Protein AF-Q2GRB7-F1 (afdb_monomer)

Organism: Chaetomium globosum (strain ATCC 6205 / CBS 148.51 / DSM 1962 / NBRC 6347 / NRRL 1970) (NCBI:txid306901)

Secondary structure (DSSP, 8-state):
--S--HHHHHHHHHTTT--SPPPPPSSS-S--TTT-SHHHHHHHHHHHHHHHHT--HHHHHHH-B--SSGGG-SEEEEGGGG---SS-HHHHHHHHHHTS-TT-TTBPPP--BTTEEEE-B-TTTHHHHHHHHHHTTGGGTT--SGGGBS-SS-GGG-B-EEEEE-----TTS--BHHHHHHHHHHHHHHHHHHHTT-EEEEE-----SS---B-TTSPBPHHHHHHHHHHHHHHHH--SEEEEE--GGGHHHHHHHHHHHHHTT-HHHHTTEEEE--PPPTT-BTTTTB--BHHHHHHHHHHHHHHHTTS-----------TTSGGGHHHHHHHHHHH--HHHHHHHHHHHHHHHHHHHTTS-SSS-TTHHHHHHHHHHHHHHHHHHHHHHHHHTT----SS-TTS------HHHHTT---TT--------HHHHHHHHHHS-TTSPP-TT---HHHHHHHHHHHHHHHHHHHHHHHHTT---GGGG--EEEEEEPTT--GGGGGSGGGEEEEEE--HHHHHHHHHHHHHHHHHHHHTT-S-TT--SSSTT--HHHHHHHHHHHHHHHHHTT----------TTTTTT--HHHHHHHHHHTT--GGG--

Foldseek 3Di:
DFPDDLVNLQVLCVVLVHHRQDQADDDDGPADCLQAVCSSVLSVQLVLCCVQQVAGSVLSSVQKDQDPDCVQALIKGQQVSSVRPDDDLQVVLVSSLVPHDDPDSFWHRWDDDRSMIHIYTDPVSLLSNQLCSLVSCQLLRLFAQCLQAPDNVCSVVDGAAEEFAFLADDPVDARFCQSVQRVLLRVLVQLLVVSNNYHYHYYYADADAPDDQADPVRHGDRLVVVVVVLVCCCVVPVHQAYEYEEAPNHVNTVVVNLVVCVVVVNVVSSVRYYYDYDYGDPDADPVPPRTDHPVNVVVVVVVVVVVVVVDDDDDDDDDDDASSQLSCLSVLSVVCVVVSDLVSLVVSLVVLVNSVVNCCVPQPLPPDPPPPVSSVSSVSVVVSSVSSNCNSCVSSVHHDDCAPPQGDDRDDPPVPLVPPQDQLLDQDLQFALVLLLVLLVPDDFDDQAFPVRHTSVNVNVVPSVSSHVLRVVLSVCLVVLHDDVLQVQWDKDKAFDPPDDPVCVVDSNRIDIDTHGHPSSSSSVSSSVVSNLVSCVVVVVDDPLPQPPHPPHHPVVNVVVVVVVCVVCVVVVHHDDDDDDDDPCPPVPDPLVVVLVVCVVVNNDVSVRD

InterPro domains:
  IPR000477 Reverse transcriptase domain [PF00078] (496-606)
  IPR000477 Reverse transcriptase domain [PS50878] (476-610)
  IPR001278 Arginine-tRNA ligase [PR01038] (161-176)
  IPR001278 Arginine-tRNA ligase [PR01038] (176-192)
  IPR001278 Arginine-tRNA ligase [PTHR11956] (212-317)
  IPR008909 DALR anticodon binding [SM00836] (304-404)
  IPR009080 Aminoacyl-tRNA synthetase, class Ia, anticodon-binding [SSF47323] (328-403)
  IPR014729 Rossmann-like alpha/beta/alpha sandwich fold [G3DSA:3.40.50.620] (159-203)
  IPR014729 Rossmann-like alpha/beta/alpha sandwich fold [G3DSA:3.40.50.620] (204-343)
  IPR035684 Arginyl-tRNA synthetase, catalytic core domain [PF00750] (156-202)
  IPR035684 Arginyl-tRNA synthetase, catalytic core domain [PF00750] (207-329)
  IPR036695 Arginyl tRNA synthetase N-terminal domain superfamily [G3DSA:3.30.1360.70] (8-142)
  IPR036695 Arginyl tRNA synthetase N-terminal domain superfamily [SSF55190] (27-142)

pLDDT: mean 72.35, std 16.63, range [25.11, 96.06]

Solvent-accessible surface area (backbone atoms only — not comparable to full-atom values): 35154 Å² total; per-residue (Å²): 132,79,82,73,48,72,66,50,50,34,55,53,31,47,74,54,71,36,65,72,82,60,84,67,76,66,92,65,74,92,55,50,60,86,51,34,66,59,33,48,57,44,35,48,48,10,48,52,43,14,72,74,70,76,45,57,37,50,51,34,42,76,30,52,39,76,48,96,46,70,94,49,21,59,36,24,32,49,49,71,59,58,68,72,79,95,67,57,46,52,58,52,34,52,51,55,44,75,68,48,70,75,88,37,52,62,34,47,83,50,54,68,59,65,52,31,39,28,33,38,66,21,78,84,36,49,60,67,57,49,41,60,57,35,69,68,38,50,93,48,50,60,32,36,53,64,81,8,34,67,38,84,92,46,67,84,75,39,60,37,33,38,45,42,32,30,38,58,72,59,88,96,52,81,73,34,61,74,35,49,56,23,37,49,53,34,46,20,52,50,41,47,43,44,49,29,37,25,47,76,48,80,50,67,79,70,80,44,71,91,79,70,48,57,44,98,87,71,43,80,30,52,45,44,49,46,52,52,48,50,53,51,43,44,77,75,59,65,50,70,35,37,43,40,35,46,48,51,95,37,51,62,6,52,54,42,51,39,55,47,32,41,74,69,71,37,44,81,51,33,77,30,51,45,80,47,67,41,80,84,74,83,88,69,36,88,89,70,78,45,60,70,44,44,65,57,52,52,51,50,51,48,51,50,49,60,48,47,75,77,58,80,81,90,85,84,92,76,85,79,86,73,85,72,55,79,72,49,51,33,58,45,49,56,49,29,72,73,70,71,44,70,63,58,52,52,55,51,49,52,52,49,51,53,43,50,60,53,40,54,84,73,58,53,53,75,91,56,96,59,57,75,68,49,34,51,54,40,50,46,53,53,53,44,48,48,48,52,49,43,44,53,31,45,36,65,63,41,81,66,66,72,33,58,102,86,54,72,59,70,83,71,62,73,79,57,68,76,75,67,75,66,78,84,50,68,74,79,53,75,47,47,38,67,50,42,46,48,40,54,63,75,49,69,38,84,53,83,39,17,84,70,67,46,32,53,46,56,60,60,72,54,42,67,72,52,19,46,54,49,13,54,51,42,20,53,26,43,71,67,58,46,77,63,69,77,40,71,47,54,51,69,47,78,40,75,52,84,95,64,61,76,76,43,66,77,39,78,86,26,44,44,79,42,72,21,41,16,46,74,36,52,41,47,52,48,40,53,51,51,53,50,51,53,46,34,59,76,67,63,72,58,64,88,84,56,38,72,99,42,87,100,48,35,72,67,56,51,51,54,52,55,52,51,52,46,52,49,33,48,73,72,73,43,87,75,88,88,86,87,85,88,71,85,59,63,77,87,65,58,56,62,68,53,52,41,49,52,40,50,73,71,40,47,48,60,65,83,55,114

Structure (mmCIF, N/CA/C/O backbone):
data_AF-Q2GRB7-F1
#
_entry.id   AF-Q2GRB7-F1
#
loop_
_atom_site.group_PDB
_atom_site.id
_atom_site.type_symbol
_atom_site.label_atom_id
_atom_site.label_alt_id
_atom_site.label_comp_id
_atom_site.label_asym_id
_atom_site.label_entity_id
_atom_site.label_seq_id
_atom_site.pdbx_PDB_ins_code
_atom_site.Cartn_x
_atom_site.Cartn_y
_atom_site.Cartn_z
_atom_site.occupancy
_atom_site.B_iso_or_equiv
_atom_site.auth_seq_id
_atom_site.auth_comp_id
_atom_site.auth_asym_id
_atom_site.auth_atom_id
_atom_site.pdbx_PDB_model_num
ATOM 1 N N . MET A 1 1 ? -17.469 13.757 -1.531 1.00 28.58 1 MET A N 1
ATOM 2 C CA . MET A 1 1 ? -18.865 13.533 -1.084 1.00 28.58 1 MET A CA 1
ATOM 3 C C . MET A 1 1 ? -19.326 12.187 -1.626 1.00 28.58 1 MET A C 1
ATOM 5 O O . MET A 1 1 ? -18.963 11.877 -2.755 1.00 28.58 1 MET A O 1
ATOM 9 N N . SER A 1 2 ? -20.064 11.389 -0.846 1.00 34.12 2 SER A N 1
ATOM 10 C CA . SER A 1 2 ? -20.643 10.122 -1.332 1.00 34.12 2 SER A CA 1
ATOM 11 C C . SER A 1 2 ? -21.691 10.391 -2.417 1.00 34.12 2 SER A C 1
ATOM 13 O O . SER A 1 2 ? -22.440 11.359 -2.306 1.00 34.12 2 SER A O 1
ATOM 15 N N . ARG A 1 3 ? -21.769 9.530 -3.441 1.00 41.12 3 ARG A N 1
ATOM 16 C CA . ARG A 1 3 ? -22.877 9.509 -4.418 1.00 41.12 3 ARG A CA 1
ATOM 17 C C . ARG A 1 3 ? -23.937 8.439 -4.096 1.00 41.12 3 ARG A C 1
ATOM 19 O O . ARG A 1 3 ? -24.976 8.402 -4.745 1.00 41.12 3 ARG A O 1
ATOM 26 N N . LEU A 1 4 ? -23.716 7.621 -3.061 1.00 54.66 4 LEU A N 1
ATOM 27 C CA . LEU A 1 4 ? -24.701 6.669 -2.544 1.00 54.66 4 LEU A CA 1
ATOM 28 C C . LEU A 1 4 ? -25.504 7.382 -1.461 1.00 54.66 4 LEU A C 1
ATOM 30 O O . LEU A 1 4 ? -25.063 7.493 -0.318 1.00 54.66 4 LEU A O 1
ATOM 34 N N . THR A 1 5 ? -26.660 7.897 -1.864 1.00 67.38 5 THR A N 1
ATOM 35 C CA . THR A 1 5 ? -27.763 8.265 -0.972 1.00 67.38 5 THR A CA 1
ATOM 36 C C . THR A 1 5 ? -28.628 7.030 -0.700 1.00 67.38 5 THR A C 1
ATOM 38 O O . THR A 1 5 ? -28.515 6.025 -1.406 1.00 67.38 5 THR A O 1
ATOM 41 N N . LEU A 1 6 ? -29.548 7.109 0.268 1.00 65.56 6 LEU A N 1
ATOM 42 C CA . LEU A 1 6 ? -30.563 6.064 0.474 1.00 65.56 6 LEU A CA 1
ATOM 43 C C . LEU A 1 6 ? -31.382 5.798 -0.803 1.00 65.56 6 LEU A C 1
ATOM 45 O O . LEU A 1 6 ? -31.615 4.645 -1.142 1.00 65.56 6 LEU A O 1
ATOM 49 N N . GLY A 1 7 ? -31.727 6.841 -1.570 1.00 66.00 7 GLY A N 1
ATOM 50 C CA . GLY A 1 7 ? -32.377 6.682 -2.876 1.00 66.00 7 GLY A CA 1
ATOM 51 C C . GLY A 1 7 ? -31.511 5.925 -3.892 1.00 66.00 7 GLY A C 1
ATOM 52 O O . GLY A 1 7 ? -32.012 5.046 -4.584 1.00 66.00 7 GLY A O 1
ATOM 53 N N . GLY A 1 8 ? -30.202 6.202 -3.937 1.00 69.00 8 GLY A N 1
ATOM 54 C CA . GLY A 1 8 ? -29.257 5.466 -4.785 1.00 69.00 8 GLY A CA 1
ATOM 55 C C . GLY A 1 8 ? -29.144 3.982 -4.417 1.00 69.00 8 GLY A C 1
ATOM 56 O O . GLY A 1 8 ? -29.125 3.138 -5.311 1.00 69.00 8 GLY A O 1
ATOM 57 N N . LEU A 1 9 ? -29.135 3.657 -3.117 1.00 71.06 9 LEU A N 1
ATOM 58 C CA . LEU A 1 9 ? -29.208 2.271 -2.637 1.00 71.06 9 LEU A CA 1
ATOM 59 C C . LEU A 1 9 ? -30.522 1.596 -3.045 1.00 71.06 9 LEU A C 1
ATOM 61 O O . LEU A 1 9 ? -30.479 0.495 -3.583 1.00 71.06 9 LEU A O 1
ATOM 65 N N . THR A 1 10 ? -31.670 2.251 -2.850 1.00 74.00 10 THR A N 1
ATOM 66 C CA . THR A 1 10 ? -32.983 1.703 -3.232 1.00 74.00 10 THR A CA 1
ATOM 67 C C . THR A 1 10 ? -33.064 1.400 -4.730 1.00 74.00 10 THR A C 1
ATOM 69 O O . THR A 1 10 ? -33.517 0.320 -5.100 1.00 74.00 10 THR A O 1
ATOM 72 N N . THR A 1 11 ? -32.554 2.282 -5.598 1.00 74.94 11 THR A N 1
ATOM 73 C CA . THR A 1 11 ? -32.477 2.028 -7.049 1.00 74.94 11 THR A CA 1
ATOM 74 C C . THR A 1 11 ? -31.600 0.815 -7.380 1.00 74.94 11 THR A C 1
ATOM 76 O O . THR A 1 11 ? -31.961 0.007 -8.234 1.00 74.94 11 THR A O 1
ATOM 79 N N . LEU A 1 12 ? -30.462 0.656 -6.695 1.00 73.62 12 LEU A N 1
ATOM 80 C CA . LEU A 1 12 ? -29.547 -0.473 -6.895 1.00 73.62 12 LEU A CA 1
ATOM 81 C C . LEU A 1 12 ? -30.192 -1.794 -6.430 1.00 73.62 12 LEU A C 1
ATOM 83 O O . LEU A 1 12 ? -30.177 -2.777 -7.168 1.00 73.62 12 LEU A O 1
ATOM 87 N N . LEU A 1 13 ? -30.840 -1.788 -5.260 1.00 77.69 13 LEU A N 1
ATOM 88 C CA . LEU A 1 13 ? -31.615 -2.912 -4.722 1.00 77.69 13 LEU A CA 1
ATOM 89 C C . LEU A 1 13 ? -32.761 -3.319 -5.663 1.00 77.69 13 LEU A C 1
ATOM 91 O O . LEU A 1 13 ? -32.897 -4.500 -5.980 1.00 77.69 13 LEU A O 1
ATOM 95 N N . SER A 1 14 ? -33.507 -2.351 -6.207 1.00 80.56 14 SER A N 1
ATOM 96 C CA . SER A 1 14 ? -34.542 -2.609 -7.221 1.00 80.56 14 SER A CA 1
ATOM 97 C C . SER A 1 14 ? -33.964 -3.261 -8.483 1.00 80.56 14 SER A C 1
ATOM 99 O O . SER A 1 14 ? -34.565 -4.181 -9.035 1.00 80.56 14 SER A O 1
ATOM 101 N N . GLY A 1 15 ? -32.755 -2.865 -8.899 1.00 75.25 15 GLY A N 1
ATOM 102 C CA . GLY A 1 15 ? -32.019 -3.473 -10.016 1.00 75.25 15 GLY A CA 1
ATOM 103 C C . GLY A 1 15 ? -31.565 -4.926 -9.797 1.00 75.25 15 GLY A C 1
ATOM 104 O O . GLY A 1 15 ? -31.176 -5.590 -10.760 1.00 75.25 15 GLY A O 1
ATOM 105 N N . ILE A 1 16 ? -31.631 -5.441 -8.564 1.00 77.00 16 ILE A N 1
ATOM 106 C CA . ILE A 1 16 ? -31.412 -6.860 -8.223 1.00 77.00 16 ILE A CA 1
ATOM 107 C C . ILE A 1 16 ? -32.686 -7.555 -7.706 1.00 77.00 16 ILE A C 1
ATOM 109 O O . ILE A 1 16 ? -32.610 -8.661 -7.178 1.00 77.00 16 ILE A O 1
ATOM 113 N N . GLY A 1 17 ? -33.861 -6.935 -7.876 1.00 78.06 17 GLY A N 1
ATOM 114 C CA . GLY A 1 17 ? -35.157 -7.500 -7.481 1.00 78.06 17 GLY A CA 1
ATOM 115 C C . GLY A 1 17 ? -35.494 -7.389 -5.989 1.00 78.06 17 GLY A C 1
ATOM 116 O O . GLY A 1 17 ? -36.480 -7.976 -5.550 1.00 78.06 17 GLY A O 1
ATOM 117 N N . ALA A 1 18 ? -34.703 -6.649 -5.208 1.00 80.56 18 ALA A N 1
ATOM 118 C CA . ALA A 1 18 ? -34.992 -6.327 -3.813 1.00 80.56 18 ALA A CA 1
ATOM 119 C C . ALA A 1 18 ? -35.781 -5.004 -3.697 1.00 80.56 18 ALA A C 1
ATOM 121 O O . ALA A 1 18 ? -35.735 -4.149 -4.580 1.00 80.56 18 ALA A O 1
ATOM 122 N N . GLY A 1 19 ? -36.526 -4.833 -2.605 1.00 78.12 19 GLY A N 1
ATOM 123 C CA . GLY A 1 19 ? -37.341 -3.641 -2.344 1.00 78.12 19 GLY A CA 1
ATOM 124 C C . GLY A 1 19 ? -36.567 -2.455 -1.734 1.00 78.12 19 GLY A C 1
ATOM 125 O O . GLY A 1 19 ? -35.335 -2.381 -1.824 1.00 78.12 19 GLY A O 1
ATOM 126 N N . PRO A 1 20 ? -37.266 -1.516 -1.069 1.00 79.25 20 PRO A N 1
ATOM 127 C CA . PRO A 1 20 ? -36.624 -0.570 -0.158 1.00 79.25 20 PRO A CA 1
ATOM 128 C C . PRO A 1 20 ? -36.081 -1.297 1.084 1.00 79.25 20 PRO A C 1
ATOM 130 O O . PRO A 1 20 ? -36.628 -2.314 1.507 1.00 79.25 20 PRO A O 1
ATOM 133 N N . ILE A 1 21 ? -35.015 -0.765 1.689 1.00 79.88 21 ILE A N 1
ATOM 134 C CA . ILE A 1 21 ? -34.449 -1.309 2.936 1.00 79.88 21 ILE A CA 1
ATOM 135 C C . ILE A 1 21 ? -35.497 -1.182 4.063 1.00 79.88 21 ILE A C 1
ATOM 137 O O . ILE A 1 21 ? -36.008 -0.074 4.259 1.00 79.88 21 ILE A O 1
ATOM 141 N N . PRO A 1 22 ? -35.817 -2.256 4.813 1.00 79.44 22 PRO A N 1
ATOM 142 C CA . PRO A 1 22 ? -36.735 -2.176 5.947 1.00 79.44 22 PRO A CA 1
ATOM 143 C C . PRO A 1 22 ? -36.246 -1.207 7.030 1.00 79.44 22 PRO A C 1
ATOM 145 O O . PRO A 1 22 ? -35.074 -1.218 7.406 1.00 79.44 22 PRO A O 1
ATOM 148 N N . SER A 1 23 ? -37.157 -0.388 7.560 1.00 69.06 23 SER A N 1
ATOM 149 C CA . SER A 1 23 ? -36.881 0.463 8.722 1.00 69.06 23 SER A CA 1
ATOM 150 C C . SER A 1 23 ? -37.106 -0.334 10.006 1.00 69.06 23 SER A C 1
ATOM 152 O O . SER A 1 23 ? -38.193 -0.875 10.207 1.00 69.06 23 SER A O 1
ATOM 154 N N . ILE A 1 24 ? -36.094 -0.405 10.873 1.00 63.91 24 ILE A N 1
ATOM 155 C CA . ILE A 1 24 ? -36.170 -1.101 12.164 1.00 63.91 24 ILE A CA 1
ATOM 156 C C . ILE A 1 24 ? -36.595 -0.087 13.238 1.00 63.91 24 ILE A C 1
ATOM 158 O O . ILE A 1 24 ? -35.857 0.874 13.461 1.00 63.91 24 ILE A O 1
ATOM 162 N N . PRO A 1 25 ? -37.743 -0.265 13.920 1.00 49.91 25 PRO A N 1
ATOM 163 C CA . PRO A 1 25 ? -38.141 0.618 15.014 1.00 49.91 25 PRO A CA 1
ATOM 164 C C . PRO A 1 25 ? -37.226 0.456 16.235 1.00 49.91 25 PRO A C 1
ATOM 166 O O . PRO A 1 25 ? -36.974 -0.665 16.679 1.00 49.91 25 PRO A O 1
ATOM 169 N N . GLY A 1 26 ? -36.771 1.575 16.795 1.00 51.00 26 GLY A N 1
ATOM 170 C CA . GLY A 1 26 ? -35.954 1.638 18.006 1.00 51.00 26 GLY A CA 1
ATOM 171 C C . GLY A 1 26 ? -35.425 3.052 18.254 1.00 51.00 26 GLY A C 1
ATOM 172 O O . GLY A 1 26 ? -35.449 3.892 17.351 1.00 51.00 26 GLY A O 1
ATOM 173 N N . ASP A 1 27 ? -34.948 3.318 19.471 1.00 41.16 27 ASP A N 1
ATOM 174 C CA . ASP A 1 27 ? -34.203 4.544 19.759 1.00 41.16 27 ASP A CA 1
ATOM 175 C C . ASP A 1 27 ? -32.848 4.494 19.041 1.00 41.16 27 ASP A C 1
ATOM 177 O O . ASP A 1 27 ? -31.996 3.663 19.358 1.00 41.16 27 ASP A O 1
ATOM 181 N N . TYR A 1 28 ? -32.658 5.423 18.096 1.00 40.84 28 TYR A N 1
ATOM 182 C CA . TYR A 1 28 ? -31.517 5.507 17.173 1.00 40.84 28 TYR A CA 1
ATOM 183 C C . TYR A 1 28 ? -31.411 4.356 16.134 1.00 40.84 28 TYR A C 1
ATOM 185 O O . TYR A 1 28 ? -31.852 3.230 16.365 1.00 40.84 28 TYR A O 1
ATOM 193 N N . PRO A 1 29 ? -30.832 4.617 14.941 1.00 50.50 29 PRO A N 1
ATOM 194 C CA . PRO A 1 29 ? -30.769 3.630 13.865 1.00 50.50 29 PRO A CA 1
ATOM 195 C C . PRO A 1 29 ? -29.723 2.545 14.158 1.00 50.50 29 PRO A C 1
ATOM 197 O O . PRO A 1 29 ? -28.528 2.748 13.974 1.00 50.50 29 PRO A O 1
ATOM 200 N N . VAL A 1 30 ? -30.177 1.355 14.561 1.00 54.78 30 VAL A N 1
ATOM 201 C CA . VAL A 1 30 ? -29.310 0.184 14.836 1.00 54.78 30 VAL A CA 1
ATOM 202 C C . VAL A 1 30 ? -28.581 -0.328 13.573 1.00 54.78 30 VAL A C 1
ATOM 204 O O . VAL A 1 30 ? -27.588 -1.052 13.668 1.00 54.78 30 VAL A O 1
ATOM 207 N N . ALA A 1 31 ? -29.060 0.073 12.392 1.00 61.31 31 ALA A N 1
ATOM 208 C CA . ALA A 1 31 ? -28.494 -0.221 11.081 1.00 61.31 31 ALA A CA 1
ATOM 209 C C . ALA A 1 31 ? -28.003 1.067 10.395 1.00 61.31 31 ALA A C 1
ATOM 211 O O . ALA A 1 31 ? -28.782 1.997 10.178 1.00 61.31 31 ALA A O 1
ATOM 212 N N . HIS A 1 32 ? -26.735 1.091 9.977 1.00 69.50 32 HIS A N 1
ATOM 213 C CA . HIS A 1 32 ? -26.110 2.176 9.216 1.00 69.50 32 HIS A CA 1
ATOM 214 C C . HIS A 1 32 ? -25.744 1.722 7.784 1.00 69.50 32 HIS A C 1
ATOM 216 O O . HIS A 1 32 ? -24.561 1.692 7.432 1.00 69.50 32 HIS A O 1
ATOM 222 N N . PRO A 1 33 ? -26.720 1.439 6.892 1.00 70.00 33 PRO A N 1
ATOM 223 C CA . PRO A 1 33 ? -26.476 0.921 5.535 1.00 70.00 33 PRO A CA 1
ATOM 224 C C . PRO A 1 33 ? -25.686 1.868 4.602 1.00 70.00 33 PRO A C 1
ATOM 226 O O . PRO A 1 33 ? -25.414 1.528 3.452 1.00 70.00 33 PRO A O 1
ATOM 229 N N . LEU A 1 34 ? -25.332 3.074 5.066 1.00 66.25 34 LEU A N 1
ATOM 230 C CA . LEU A 1 34 ? -24.486 4.044 4.361 1.00 66.25 34 LEU A CA 1
ATOM 231 C C . LEU A 1 34 ? -23.007 4.026 4.796 1.00 66.25 34 LEU A C 1
ATOM 233 O O . LEU A 1 34 ? -22.168 4.503 4.021 1.00 66.25 34 LEU A O 1
ATOM 237 N N . SER A 1 35 ? -22.669 3.468 5.964 1.00 64.94 35 SER A N 1
ATOM 238 C CA . SER A 1 35 ? -21.283 3.179 6.377 1.00 64.94 35 SER A CA 1
ATOM 239 C C . SER A 1 35 ? -20.982 1.674 6.310 1.00 64.94 35 SER A C 1
ATOM 241 O O . SER A 1 35 ? -19.940 1.284 5.775 1.00 64.94 35 SER A O 1
ATOM 243 N N . ARG A 1 36 ? -21.937 0.815 6.690 1.00 73.06 36 ARG A N 1
ATOM 244 C CA . ARG A 1 36 ? -21.792 -0.645 6.813 1.00 73.06 36 ARG A CA 1
ATOM 245 C C . ARG A 1 36 ? -22.691 -1.386 5.801 1.00 73.06 36 ARG A C 1
ATOM 247 O O . ARG A 1 36 ? -23.909 -1.315 5.928 1.00 73.06 36 ARG A O 1
ATOM 254 N N . PRO A 1 37 ? -22.138 -2.107 4.803 1.00 75.06 37 PRO A N 1
ATOM 255 C CA . PRO A 1 37 ? -22.935 -2.830 3.804 1.00 75.06 37 PRO A CA 1
ATOM 256 C C . PRO A 1 37 ? -23.782 -3.951 4.410 1.00 75.06 37 PRO A C 1
ATOM 258 O O . PRO A 1 37 ? -24.947 -4.096 4.044 1.00 75.06 37 PRO A O 1
ATOM 261 N N . ILE A 1 38 ? -23.214 -4.701 5.363 1.00 80.38 38 ILE A N 1
ATOM 262 C CA . ILE A 1 38 ? -23.871 -5.869 5.959 1.00 80.38 38 ILE A CA 1
ATOM 263 C C . ILE A 1 38 ? -25.163 -5.493 6.690 1.00 80.38 38 ILE A C 1
ATOM 265 O O . ILE A 1 38 ? -26.095 -6.288 6.725 1.00 80.38 38 ILE A O 1
ATOM 269 N N . ASP A 1 39 ? -25.270 -4.260 7.195 1.00 80.69 39 ASP A N 1
ATOM 270 C CA . ASP A 1 39 ? -26.467 -3.737 7.855 1.00 80.69 39 ASP A CA 1
ATOM 271 C C . ASP A 1 39 ? -27.687 -3.734 6.907 1.00 80.69 39 ASP A C 1
ATOM 273 O O . ASP A 1 39 ? -28.821 -3.842 7.371 1.00 80.69 39 ASP A O 1
ATOM 277 N N . ILE A 1 40 ? -27.477 -3.702 5.579 1.00 83.12 40 ILE A N 1
ATOM 278 C CA . ILE A 1 40 ? -28.529 -3.922 4.571 1.00 83.12 40 ILE A CA 1
ATOM 279 C C . ILE A 1 40 ? -29.069 -5.355 4.692 1.00 83.12 40 ILE A C 1
ATOM 281 O O . ILE A 1 40 ? -30.276 -5.551 4.843 1.00 83.12 40 ILE A O 1
ATOM 285 N N . TYR A 1 41 ? -28.186 -6.357 4.661 1.00 86.50 41 TYR A N 1
ATOM 286 C CA . TYR A 1 41 ? -28.556 -7.766 4.811 1.00 86.50 41 TYR A CA 1
ATOM 287 C C . TYR A 1 41 ? -29.135 -8.051 6.200 1.00 86.50 41 TYR A C 1
ATOM 289 O O . TYR A 1 41 ? -30.163 -8.716 6.296 1.00 86.50 41 TYR A O 1
ATOM 297 N N . CYS A 1 42 ? -28.552 -7.505 7.269 1.00 86.62 42 CYS A N 1
ATOM 298 C CA . CYS A 1 42 ? -29.069 -7.646 8.627 1.00 86.62 42 CYS A CA 1
ATOM 299 C C . CYS A 1 42 ? -30.471 -7.035 8.775 1.00 86.62 42 CYS A C 1
ATOM 301 O O . CYS A 1 42 ? -31.319 -7.657 9.405 1.00 86.62 42 CYS A O 1
ATOM 303 N N . ALA A 1 43 ? -30.762 -5.876 8.168 1.00 86.81 43 ALA A N 1
ATOM 304 C CA . ALA A 1 43 ? -32.097 -5.270 8.213 1.00 86.81 43 ALA A CA 1
ATOM 305 C C . ALA A 1 43 ? -33.139 -6.084 7.429 1.00 86.81 43 ALA A C 1
ATOM 307 O O . ALA A 1 43 ? -34.227 -6.349 7.939 1.00 86.81 43 ALA A O 1
ATOM 308 N N . TYR A 1 44 ? -32.788 -6.552 6.226 1.00 87.56 44 TYR A N 1
ATOM 309 C CA . TYR A 1 44 ? -33.634 -7.462 5.449 1.00 87.56 44 TYR A CA 1
ATOM 310 C C . TYR A 1 44 ? -33.906 -8.780 6.179 1.00 87.56 44 TYR A C 1
ATOM 312 O O . TYR A 1 44 ? -35.042 -9.250 6.220 1.00 87.56 44 TYR A O 1
ATOM 320 N N . LEU A 1 45 ? -32.872 -9.377 6.770 1.00 88.75 45 LEU A N 1
ATOM 321 C CA . LEU A 1 45 ? -32.981 -10.641 7.483 1.00 88.75 45 LEU A CA 1
ATOM 322 C C . LEU A 1 45 ? -33.757 -10.483 8.797 1.00 88.75 45 LEU A C 1
ATOM 324 O O . LEU A 1 45 ? -34.571 -11.342 9.117 1.00 88.75 45 LEU A O 1
ATOM 328 N N . ALA A 1 46 ? -33.567 -9.379 9.523 1.00 88.44 46 ALA A N 1
ATOM 329 C CA . ALA A 1 46 ? -34.310 -9.071 10.741 1.00 88.44 46 ALA A CA 1
ATOM 330 C C . ALA A 1 46 ? -35.809 -8.857 10.481 1.00 88.44 46 ALA A C 1
ATOM 332 O O . ALA A 1 46 ? -36.620 -9.357 11.254 1.00 88.44 46 ALA A O 1
ATOM 333 N N . ASP A 1 47 ? -36.193 -8.186 9.390 1.00 87.69 47 ASP A N 1
ATOM 334 C CA . ASP A 1 47 ? -37.601 -8.039 8.991 1.00 87.69 47 ASP A CA 1
ATOM 335 C C . ASP A 1 47 ? -38.235 -9.381 8.574 1.00 87.69 47 ASP A C 1
ATOM 337 O O . ASP A 1 47 ? -39.336 -9.714 9.019 1.00 87.69 47 ASP A O 1
ATOM 341 N N . ILE A 1 48 ? -37.529 -10.202 7.784 1.00 88.75 48 ILE A N 1
ATOM 342 C CA . ILE A 1 48 ? -37.994 -11.557 7.437 1.00 88.75 48 ILE A CA 1
ATOM 343 C C . ILE A 1 48 ? -38.169 -12.397 8.710 1.00 88.75 48 ILE A C 1
ATOM 345 O O . ILE A 1 48 ? -39.222 -12.998 8.911 1.00 88.75 48 ILE A O 1
ATOM 349 N N . LEU A 1 49 ? -37.173 -12.409 9.600 1.00 89.00 49 LEU A N 1
ATOM 350 C CA . LEU A 1 49 ? -37.227 -13.157 10.857 1.00 89.00 49 LEU A CA 1
ATOM 351 C C . LEU A 1 49 ? -38.329 -12.649 11.789 1.00 89.00 49 LEU A C 1
ATOM 353 O O . LEU A 1 49 ? -39.039 -13.472 12.352 1.00 89.00 49 LEU A O 1
ATOM 357 N N . ALA A 1 50 ? -38.532 -11.336 11.912 1.00 88.19 50 ALA A N 1
ATOM 358 C CA . ALA A 1 50 ? -39.631 -10.761 12.688 1.00 88.19 50 ALA A CA 1
ATOM 359 C C . ALA A 1 50 ? -40.995 -11.268 12.194 1.00 88.19 50 ALA A C 1
ATOM 361 O O . ALA A 1 50 ? -41.810 -11.743 12.989 1.00 88.19 50 ALA A O 1
ATOM 362 N N . ARG A 1 51 ? -41.211 -11.247 10.870 1.00 88.00 51 ARG A N 1
ATOM 363 C CA . ARG A 1 51 ? -42.452 -11.713 10.232 1.00 88.00 51 ARG A CA 1
ATOM 364 C C . ARG A 1 51 ? -42.662 -13.229 10.336 1.00 88.00 51 ARG A C 1
ATOM 366 O O . ARG A 1 51 ? -43.806 -13.654 10.465 1.00 88.00 51 ARG A O 1
ATOM 373 N N . LEU A 1 52 ? -41.599 -14.038 10.306 1.00 88.38 52 LEU A N 1
ATOM 374 C CA . LEU A 1 52 ? -41.689 -15.503 10.425 1.00 88.38 52 LEU A CA 1
ATOM 375 C C . LEU A 1 52 ? -41.762 -16.004 11.877 1.00 88.38 52 LEU A C 1
ATOM 377 O O . LEU A 1 52 ? -42.416 -17.008 12.147 1.00 88.38 52 LEU A O 1
ATOM 381 N N . ALA A 1 53 ? -41.090 -15.327 12.809 1.00 85.62 53 ALA A N 1
ATOM 382 C CA . ALA A 1 53 ? -40.969 -15.746 14.206 1.00 85.62 53 ALA A CA 1
ATOM 383 C C . ALA A 1 53 ? -41.982 -15.081 15.154 1.00 85.62 53 ALA A C 1
ATOM 385 O O . ALA A 1 53 ? -42.138 -15.534 16.289 1.00 85.62 53 ALA A O 1
ATOM 386 N N . GLY A 1 54 ? -42.640 -13.997 14.724 1.00 84.44 54 GLY A N 1
ATOM 387 C CA . GLY A 1 54 ? -43.541 -13.211 15.571 1.00 84.44 54 GLY A CA 1
ATOM 388 C C . GLY A 1 54 ? -42.816 -12.410 16.660 1.00 84.44 54 GLY A C 1
ATOM 389 O O . GLY A 1 54 ? -43.369 -12.212 17.741 1.00 84.44 54 GLY A O 1
ATOM 390 N N . CYS A 1 55 ? -41.575 -11.983 16.406 1.00 84.06 55 CYS A N 1
ATOM 391 C CA . CYS A 1 55 ? -40.767 -11.181 17.329 1.00 84.06 55 CYS A CA 1
ATOM 392 C C . CYS A 1 55 ? -40.513 -9.763 16.791 1.00 84.06 55 CYS A C 1
ATOM 394 O O . CYS A 1 55 ? -40.680 -9.493 15.605 1.00 84.06 55 CYS A O 1
ATOM 396 N N . GLU A 1 56 ? -40.066 -8.851 17.653 1.00 84.44 56 GLU A N 1
ATOM 397 C CA . GLU A 1 56 ? -39.692 -7.492 17.247 1.00 84.44 56 GLU A CA 1
ATOM 398 C C . GLU A 1 56 ? -38.448 -7.490 16.342 1.00 84.44 56 GLU A C 1
ATOM 400 O O . GLU A 1 56 ? -37.481 -8.216 16.591 1.00 84.44 56 GLU A O 1
ATOM 405 N N . ALA A 1 57 ? -38.438 -6.630 15.318 1.00 83.06 57 ALA A N 1
ATOM 406 C CA . ALA A 1 57 ? -37.330 -6.534 14.362 1.00 83.06 57 ALA A CA 1
ATOM 407 C C . ALA A 1 57 ? -35.993 -6.143 15.022 1.00 83.06 57 ALA A C 1
ATOM 409 O O . ALA A 1 57 ? -34.948 -6.653 14.625 1.00 83.06 57 ALA A O 1
ATOM 410 N N . ALA A 1 58 ? -36.013 -5.316 16.074 1.00 82.69 58 ALA A N 1
ATOM 411 C CA . ALA A 1 58 ? -34.817 -4.999 16.857 1.00 82.69 58 ALA A CA 1
ATOM 412 C C . ALA A 1 58 ? -34.233 -6.247 17.553 1.00 82.69 58 ALA A C 1
ATOM 414 O O . ALA A 1 58 ? -33.035 -6.505 17.459 1.00 82.69 58 ALA A O 1
ATOM 415 N N . VAL A 1 59 ? -35.083 -7.082 18.166 1.00 84.44 59 VAL A N 1
ATOM 416 C CA . VAL A 1 59 ? -34.670 -8.344 18.813 1.00 84.44 59 VAL A CA 1
ATOM 417 C C . VAL A 1 59 ? -34.142 -9.351 17.787 1.00 84.44 59 VAL A C 1
ATOM 419 O O . VAL A 1 59 ? -33.171 -10.059 18.065 1.00 84.44 59 VAL A O 1
ATOM 422 N N . ALA A 1 60 ? -34.731 -9.400 16.588 1.00 86.25 60 ALA A N 1
ATOM 423 C CA . ALA A 1 60 ? -34.205 -10.201 15.484 1.00 86.25 60 ALA A CA 1
ATOM 424 C C . ALA A 1 60 ? -32.812 -9.711 15.042 1.00 86.25 60 ALA A C 1
ATOM 426 O O . ALA A 1 60 ? -31.897 -10.524 14.916 1.00 86.25 60 ALA A O 1
ATOM 427 N N . TYR A 1 61 ? -32.618 -8.396 14.895 1.00 86.38 61 TYR A N 1
ATOM 428 C CA . TYR A 1 61 ? -31.342 -7.784 14.505 1.00 86.38 61 TYR A CA 1
ATOM 429 C C . TYR A 1 61 ? -30.228 -8.033 15.539 1.00 86.38 61 TYR A C 1
ATOM 431 O O . TYR A 1 61 ? -29.163 -8.533 15.185 1.00 86.38 61 TYR A O 1
ATOM 439 N N . GLU A 1 62 ? -30.484 -7.802 16.835 1.00 84.75 62 GLU A N 1
ATOM 440 C CA . GLU A 1 62 ? -29.538 -8.102 17.931 1.00 84.75 62 GLU A CA 1
ATOM 441 C C . GLU A 1 62 ? -29.234 -9.606 18.110 1.00 84.75 62 GLU A C 1
ATOM 443 O O . GLU A 1 62 ? -28.296 -9.999 18.824 1.00 84.75 62 GLU A O 1
ATOM 448 N N . SER A 1 63 ? -30.043 -10.473 17.498 1.00 87.38 63 SER A N 1
ATOM 449 C CA . SER A 1 63 ? -29.846 -11.922 17.525 1.00 87.38 63 SER A CA 1
ATOM 450 C C . SER A 1 63 ? -28.888 -12.424 16.445 1.00 87.38 63 SER A C 1
ATOM 452 O O . SER A 1 63 ? -28.318 -13.501 16.628 1.00 87.38 63 SER A O 1
ATOM 454 N N . LEU A 1 64 ? -28.672 -11.660 15.369 1.00 88.75 64 LEU A N 1
ATOM 455 C CA . LEU A 1 64 ? -27.758 -12.011 14.281 1.00 88.75 64 LEU A CA 1
ATOM 456 C C . LEU A 1 64 ? -26.290 -11.881 14.706 1.00 88.75 64 LEU A C 1
ATOM 458 O O . LEU A 1 64 ? -25.910 -11.002 15.482 1.00 88.75 64 LEU A O 1
ATOM 462 N N . GLN A 1 65 ? -25.445 -12.773 14.190 1.00 86.94 65 GLN A N 1
ATOM 463 C CA . GLN A 1 65 ? -24.008 -12.796 14.460 1.00 86.94 65 GLN A CA 1
ATOM 464 C C . GLN A 1 65 ? -23.217 -13.098 13.184 1.00 86.94 65 GLN A C 1
ATOM 466 O O . GLN A 1 65 ? -23.668 -13.868 12.341 1.00 86.94 65 GLN A O 1
ATOM 471 N N . VAL A 1 66 ? -22.004 -12.554 13.068 1.00 81.75 66 VAL A N 1
ATOM 472 C CA . VAL A 1 66 ? -21.037 -12.996 12.050 1.00 81.75 66 VAL A CA 1
ATOM 473 C C . VAL A 1 66 ? -20.324 -14.252 12.581 1.00 81.75 66 VAL A C 1
ATOM 475 O O . VAL A 1 66 ? -19.703 -14.177 13.646 1.00 81.75 66 VAL A O 1
ATOM 478 N N . PRO A 1 67 ? -20.397 -15.409 11.899 1.00 79.88 67 PRO A N 1
ATOM 479 C CA . PRO A 1 67 ? -19.760 -16.641 12.356 1.00 79.88 67 PRO A CA 1
ATOM 480 C C . PRO A 1 67 ? -18.234 -16.606 12.161 1.00 79.88 67 PRO A C 1
ATOM 482 O O . PRO A 1 67 ? -17.706 -15.975 11.247 1.00 79.88 67 PRO A O 1
ATOM 485 N N . GLY A 1 68 ? -17.502 -17.339 13.007 1.00 69.62 68 GLY A N 1
ATOM 486 C CA . GLY A 1 68 ? -16.028 -17.349 12.997 1.00 69.62 68 GLY A CA 1
ATOM 487 C C . GLY A 1 68 ? -15.368 -18.037 11.787 1.00 69.62 68 GLY A C 1
ATOM 488 O O . GLY A 1 68 ? -14.166 -17.843 11.565 1.00 69.62 68 GLY A O 1
ATOM 489 N N . ALA A 1 69 ? -16.134 -18.813 11.013 1.00 71.50 69 ALA A N 1
ATOM 490 C CA . ALA A 1 69 ? -15.700 -19.566 9.833 1.00 71.50 69 ALA A CA 1
ATOM 491 C C . ALA A 1 69 ? -16.753 -19.456 8.702 1.00 71.50 69 ALA A C 1
ATOM 493 O O . ALA A 1 69 ? -17.939 -19.578 9.014 1.00 71.50 69 ALA A O 1
ATOM 494 N N . PRO A 1 70 ? -16.363 -19.271 7.418 1.00 69.56 70 PRO A N 1
ATOM 495 C CA . PRO A 1 70 ? -17.310 -19.066 6.308 1.00 69.56 70 PRO A CA 1
ATOM 496 C C . PRO A 1 70 ? -18.272 -20.235 6.051 1.00 69.56 70 PRO A C 1
ATOM 498 O O . PRO A 1 70 ? -19.428 -20.012 5.709 1.00 69.56 70 PRO A O 1
ATOM 501 N N . ALA A 1 71 ? -17.838 -21.477 6.292 1.00 73.19 71 ALA A N 1
ATOM 502 C CA . ALA A 1 71 ? -18.685 -22.670 6.160 1.00 73.19 71 ALA A CA 1
ATOM 503 C C . ALA A 1 71 ? -19.929 -22.656 7.079 1.00 73.19 71 ALA A C 1
ATOM 505 O O . ALA A 1 71 ? -20.885 -23.388 6.840 1.00 73.19 71 ALA A O 1
ATOM 506 N N . ASN A 1 72 ? -19.942 -21.794 8.104 1.00 80.31 72 ASN A N 1
ATOM 507 C CA . ASN A 1 72 ? -21.066 -21.596 9.021 1.00 80.31 72 ASN A CA 1
ATOM 508 C C . ASN A 1 72 ? -21.944 -20.382 8.638 1.00 80.31 72 ASN A C 1
ATOM 510 O O . ASN A 1 72 ? -22.663 -19.867 9.495 1.00 80.31 72 ASN A O 1
ATOM 514 N N . GLY A 1 73 ? -21.879 -19.917 7.386 1.00 82.81 73 GLY A N 1
ATOM 515 C CA . GLY A 1 73 ? -22.689 -18.820 6.851 1.00 82.81 73 GLY A CA 1
ATOM 516 C C . GLY A 1 73 ? -21.964 -17.477 6.737 1.00 82.81 73 GLY A C 1
ATOM 517 O O . GLY A 1 73 ? -20.839 -17.276 7.204 1.00 82.81 73 GLY A O 1
ATOM 518 N N . ASP A 1 74 ? -22.662 -16.516 6.142 1.00 83.88 74 ASP A N 1
ATOM 519 C CA . ASP A 1 74 ? -22.288 -15.102 6.153 1.00 83.88 74 ASP A CA 1
ATOM 520 C C . ASP A 1 74 ? -22.780 -14.415 7.426 1.00 83.88 74 ASP A C 1
ATOM 522 O O . ASP A 1 74 ? -22.029 -13.683 8.077 1.00 83.88 74 ASP A O 1
ATOM 526 N N . LEU A 1 75 ? -24.007 -14.764 7.818 1.00 88.94 75 LEU A N 1
ATOM 527 C CA . LEU A 1 75 ? -24.618 -14.492 9.113 1.00 88.94 75 LEU A CA 1
ATOM 528 C C . LEU A 1 75 ? -25.109 -15.808 9.722 1.00 88.94 75 LEU A C 1
ATOM 530 O O . LEU A 1 75 ? -25.500 -16.732 9.012 1.00 88.94 75 LEU A O 1
ATOM 534 N N . VAL A 1 76 ? -25.146 -15.882 11.048 1.00 91.38 76 VAL A N 1
ATOM 535 C CA . VAL A 1 76 ? -25.755 -16.986 11.791 1.00 91.38 76 VAL A CA 1
ATOM 536 C C . VAL A 1 76 ? -26.714 -16.444 12.843 1.00 91.38 76 VAL A C 1
ATOM 538 O O . VAL A 1 76 ? -26.430 -15.456 13.522 1.00 91.38 76 VAL A O 1
ATOM 541 N N . LEU A 1 77 ? -27.853 -17.114 12.987 1.00 91.81 77 LEU A N 1
ATOM 542 C CA . LEU A 1 77 ? -28.831 -16.863 14.035 1.00 91.81 77 LEU A CA 1
ATOM 543 C C . LEU A 1 77 ? -28.813 -18.020 15.049 1.00 91.81 77 LEU A C 1
ATOM 545 O O . LEU A 1 77 ? -29.294 -19.112 14.738 1.00 91.81 77 LEU A O 1
ATOM 549 N N . PRO A 1 78 ? -28.311 -17.815 16.277 1.00 90.69 78 PRO A N 1
ATOM 550 C CA . PRO A 1 78 ? -28.577 -18.710 17.395 1.00 90.69 78 PRO A CA 1
ATOM 551 C C . PRO A 1 78 ? -30.037 -18.518 17.828 1.00 90.69 78 PRO A C 1
ATOM 553 O O . PRO A 1 78 ? -30.360 -17.566 18.539 1.00 90.69 78 PRO A O 1
ATOM 556 N N . VAL A 1 79 ? -30.931 -19.413 17.398 1.00 88.81 79 VAL A N 1
ATOM 557 C CA . VAL A 1 79 ? -32.395 -19.267 17.545 1.00 88.81 79 VAL A CA 1
ATOM 558 C C . VAL A 1 79 ? -32.874 -18.980 18.984 1.00 88.81 79 VAL A C 1
ATOM 560 O O . VAL A 1 79 ? -33.776 -18.151 19.130 1.00 88.81 79 VAL A O 1
ATOM 563 N N . PRO A 1 80 ? -32.258 -19.509 20.070 1.00 88.44 80 PRO A N 1
ATOM 564 C CA . PRO A 1 80 ? -32.603 -19.109 21.440 1.00 88.44 80 PRO A CA 1
ATOM 565 C C . PRO A 1 80 ? -32.536 -17.596 21.726 1.00 88.44 80 PRO A C 1
ATOM 567 O O . PRO A 1 80 ? -33.230 -17.117 22.625 1.00 88.44 80 PRO A O 1
ATOM 570 N N . ARG A 1 81 ? -31.735 -16.819 20.975 1.00 89.00 81 ARG A N 1
ATOM 571 C CA . ARG A 1 81 ? -31.611 -15.359 21.154 1.00 89.00 81 ARG A CA 1
ATOM 572 C C . ARG A 1 81 ? -32.889 -14.595 20.793 1.00 89.00 81 ARG A C 1
ATOM 574 O O . ARG A 1 81 ? -33.101 -13.532 21.369 1.00 89.00 81 ARG A O 1
ATOM 581 N N . LEU A 1 82 ? -33.780 -15.173 19.974 1.00 85.38 82 LEU A N 1
ATOM 582 C CA . LEU A 1 82 ? -35.101 -14.605 19.663 1.00 85.38 82 LEU A CA 1
ATOM 583 C C . LEU A 1 82 ? -36.080 -14.620 20.858 1.00 85.38 82 LEU A C 1
ATOM 585 O O . LEU A 1 82 ? -37.150 -14.024 20.777 1.00 85.38 82 LEU A O 1
ATOM 589 N N . ARG A 1 83 ? -35.748 -15.304 21.969 1.00 84.94 83 ARG A N 1
ATOM 590 C CA . ARG A 1 83 ? -36.542 -15.377 23.222 1.00 84.94 83 ARG A CA 1
ATOM 591 C C . ARG A 1 83 ? -37.971 -15.944 23.073 1.00 84.94 83 ARG A C 1
ATOM 593 O O . ARG A 1 83 ? -38.785 -15.804 23.987 1.00 84.94 83 ARG A O 1
ATOM 600 N N . ILE A 1 84 ? -38.267 -16.622 21.961 1.00 81.19 84 ILE A N 1
ATOM 601 C CA . ILE A 1 84 ? -39.572 -17.239 21.666 1.00 81.19 84 ILE A CA 1
ATOM 602 C C . ILE A 1 84 ? -39.861 -18.357 22.679 1.00 81.19 84 ILE A C 1
ATOM 604 O O . ILE A 1 84 ? -39.139 -19.354 22.747 1.00 81.19 84 ILE A O 1
ATOM 608 N N . LYS A 1 85 ? -40.939 -18.213 23.452 1.00 77.81 85 LYS A N 1
ATOM 609 C CA . LYS A 1 85 ? -41.345 -19.184 24.480 1.00 77.81 85 LYS A CA 1
ATOM 610 C C . LYS A 1 85 ? -42.090 -20.380 23.867 1.00 77.81 85 LYS A C 1
ATOM 612 O O . LYS A 1 85 ? -42.847 -20.223 22.916 1.00 77.81 85 LYS A O 1
ATOM 617 N N . GLY A 1 86 ? -41.943 -21.561 24.473 1.00 70.69 86 GLY A N 1
ATOM 618 C CA . GLY A 1 86 ? -42.887 -22.682 24.319 1.00 70.69 86 GLY A CA 1
ATOM 619 C C . GLY A 1 86 ? -42.575 -23.766 23.274 1.00 70.69 86 GLY A C 1
ATOM 620 O O . GLY A 1 86 ? -43.242 -24.794 23.304 1.00 70.69 86 GLY A O 1
ATOM 621 N N . LYS A 1 87 ? -41.569 -23.604 22.404 1.00 74.38 87 LYS A N 1
ATOM 622 C CA . LYS A 1 87 ? -41.093 -24.655 21.472 1.00 74.38 87 LYS A CA 1
ATOM 623 C C . LYS A 1 87 ? -39.612 -24.968 21.707 1.00 74.38 87 LYS A C 1
ATOM 625 O O . LYS A 1 87 ? -38.899 -24.128 22.257 1.00 74.38 87 LYS A O 1
ATOM 630 N N . LYS A 1 88 ? -39.120 -26.144 21.290 1.00 81.81 88 LYS A N 1
ATOM 631 C CA . LYS A 1 88 ? -37.674 -26.437 21.336 1.00 81.81 88 LYS A CA 1
ATOM 632 C C . LYS A 1 88 ? -36.967 -25.732 20.180 1.00 81.81 88 LYS A C 1
ATOM 634 O O . LYS A 1 88 ? -37.485 -25.673 19.069 1.00 81.81 88 LYS A O 1
ATOM 639 N N . SER A 1 89 ? -35.739 -25.266 20.392 1.00 82.88 89 SER A N 1
ATOM 640 C CA . SER A 1 89 ? -35.044 -24.460 19.376 1.00 82.88 89 SER A CA 1
ATOM 641 C C . SER A 1 89 ? -34.716 -25.206 18.080 1.00 82.88 89 SER A C 1
ATOM 643 O O . SER A 1 89 ? -34.674 -24.575 17.035 1.00 82.88 89 SER A O 1
ATOM 645 N N . ALA A 1 90 ? -34.573 -26.535 18.106 1.00 81.50 90 ALA A N 1
ATOM 646 C CA . ALA A 1 90 ? -34.437 -27.336 16.884 1.00 81.50 90 ALA A CA 1
ATOM 647 C C . ALA A 1 90 ? -35.746 -27.414 16.064 1.00 81.50 90 ALA A C 1
ATOM 649 O O . ALA A 1 90 ? -35.703 -27.431 14.837 1.00 81.50 90 ALA A O 1
ATOM 650 N N . GLU A 1 91 ? -36.908 -27.411 16.729 1.00 83.25 91 GLU A N 1
ATOM 651 C CA . GLU A 1 91 ? -38.225 -27.348 16.074 1.00 83.25 91 GLU A CA 1
ATOM 652 C C . GLU A 1 91 ? -38.422 -25.957 15.450 1.00 83.25 91 GLU A C 1
ATOM 654 O O . GLU A 1 91 ? -38.798 -25.845 14.287 1.00 83.25 91 GLU A O 1
ATOM 659 N N . GLN A 1 92 ? -38.048 -24.901 16.183 1.00 83.69 92 GLN A N 1
ATOM 660 C CA . GLN A 1 92 ? -38.043 -23.517 15.692 1.00 83.69 92 GLN A CA 1
ATOM 661 C C . GLN A 1 92 ? -37.103 -23.330 14.486 1.00 83.69 92 GLN A C 1
ATOM 663 O O . GLN A 1 92 ? -37.483 -22.663 13.528 1.00 83.69 92 GLN A O 1
ATOM 668 N N . CYS A 1 93 ? -35.910 -23.944 14.479 1.00 86.12 93 CYS A N 1
ATOM 669 C CA . CYS A 1 93 ? -35.034 -23.959 13.301 1.00 86.12 93 CYS A CA 1
ATOM 670 C C . CYS A 1 93 ? -35.742 -24.559 12.075 1.00 86.12 93 CYS A C 1
ATOM 672 O O . CYS A 1 93 ? -35.697 -23.969 10.999 1.00 86.12 93 CYS A O 1
ATOM 674 N N . ALA A 1 94 ? -36.398 -25.714 12.227 1.00 86.12 94 ALA A N 1
ATOM 675 C CA . ALA A 1 94 ? -37.074 -26.394 11.121 1.00 86.12 94 ALA A CA 1
ATOM 676 C C . ALA A 1 94 ? -38.269 -25.589 10.577 1.00 86.12 94 ALA A C 1
ATOM 678 O O . ALA A 1 94 ? -38.436 -25.492 9.362 1.00 86.12 94 ALA A O 1
ATOM 679 N N . GLU A 1 95 ? -39.059 -24.964 11.455 1.00 87.12 95 GLU A N 1
ATOM 680 C CA . GLU A 1 95 ? -40.155 -24.066 11.066 1.00 87.12 95 GLU A CA 1
ATOM 681 C C . GLU A 1 95 ? -39.644 -22.833 10.304 1.00 87.12 95 GLU A C 1
ATOM 683 O O . GLU A 1 95 ? -40.177 -22.504 9.244 1.00 87.12 95 GLU A O 1
ATOM 688 N N . LEU A 1 96 ? -38.577 -22.186 10.793 1.00 88.44 96 LEU A N 1
ATOM 689 C CA . LEU A 1 96 ? -37.982 -21.012 10.143 1.00 88.44 96 LEU A CA 1
ATOM 690 C C . LEU A 1 96 ? -37.341 -21.342 8.787 1.00 88.44 96 LEU A C 1
ATOM 692 O O . LEU A 1 96 ? -37.421 -20.517 7.881 1.00 88.44 96 LEU A O 1
ATOM 696 N N . VAL A 1 97 ? -36.751 -22.533 8.618 1.00 89.75 97 VAL A N 1
ATOM 697 C CA . VAL A 1 97 ? -36.281 -23.027 7.309 1.00 89.75 97 VAL A CA 1
ATOM 698 C C . VAL A 1 97 ? -37.460 -23.253 6.362 1.00 89.75 97 VAL A C 1
ATOM 700 O O . VAL A 1 97 ? -37.455 -22.746 5.244 1.00 89.75 97 VAL A O 1
ATOM 703 N N . ALA A 1 98 ? -38.485 -23.990 6.802 1.00 88.50 98 ALA A N 1
ATOM 704 C CA . ALA A 1 98 ? -39.62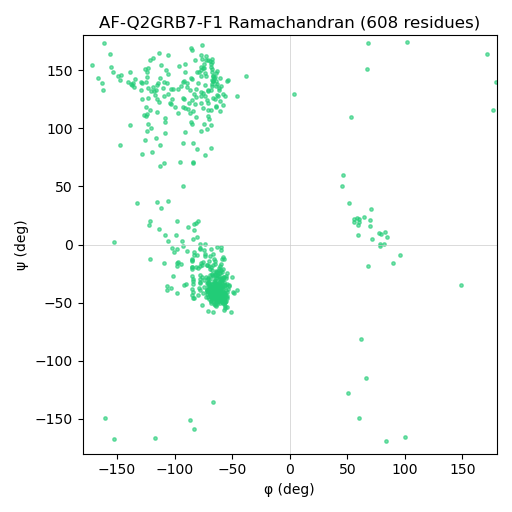0 -24.361 5.956 1.00 88.50 98 ALA A CA 1
ATOM 705 C C . ALA A 1 98 ? -40.463 -23.154 5.505 1.00 88.50 98 ALA A C 1
ATOM 707 O O . ALA A 1 98 ? -41.040 -23.184 4.418 1.00 88.50 98 ALA A O 1
ATOM 708 N N . ALA A 1 99 ? -40.521 -22.101 6.325 1.00 89.56 99 ALA A N 1
ATOM 709 C CA . ALA A 1 99 ? -41.237 -20.862 6.031 1.00 89.56 99 ALA A CA 1
ATOM 710 C C . ALA A 1 99 ? -40.367 -19.771 5.367 1.00 89.56 99 ALA A C 1
ATOM 712 O O . ALA A 1 99 ? -40.880 -18.693 5.062 1.00 89.56 99 ALA A O 1
ATOM 713 N N . PHE A 1 100 ? -39.069 -20.010 5.135 1.00 91.12 100 PHE A N 1
ATOM 714 C CA . PHE A 1 100 ? -38.190 -19.003 4.538 1.00 91.12 100 PHE A CA 1
ATOM 715 C C . PHE A 1 100 ? -38.572 -18.699 3.072 1.00 91.12 100 PHE A C 1
ATOM 717 O O . PHE A 1 100 ? -38.887 -19.627 2.320 1.00 91.12 100 PHE A O 1
ATOM 724 N N . PRO A 1 101 ? -38.526 -17.429 2.613 1.00 87.38 101 PRO A N 1
ATOM 725 C CA . PRO A 1 101 ? -38.836 -17.087 1.227 1.00 87.38 101 PRO A CA 1
ATOM 726 C C . PRO A 1 101 ? -37.901 -17.778 0.224 1.00 87.38 101 PRO A C 1
ATOM 728 O O . PRO A 1 101 ? -36.704 -17.491 0.157 1.00 87.38 101 PRO A O 1
ATOM 731 N N . LYS A 1 102 ? -38.467 -18.668 -0.596 1.00 84.31 102 LYS A N 1
ATOM 732 C CA . LYS A 1 102 ? -37.742 -19.361 -1.669 1.00 84.31 102 LYS A CA 1
ATOM 733 C C . LYS A 1 102 ? -37.272 -18.390 -2.746 1.00 84.31 102 LYS A C 1
ATOM 735 O O . LYS A 1 102 ? -37.985 -17.445 -3.080 1.00 84.31 102 LYS A O 1
ATOM 740 N N . ASN A 1 103 ? -36.094 -18.649 -3.316 1.00 81.06 103 ASN A N 1
ATOM 741 C CA . ASN A 1 103 ? -35.455 -17.801 -4.335 1.00 81.06 103 ASN A CA 1
ATOM 742 C C . ASN A 1 103 ? -35.339 -16.306 -3.942 1.00 81.06 103 ASN A C 1
ATOM 744 O O . ASN A 1 103 ? -35.475 -15.426 -4.795 1.00 81.06 103 ASN A O 1
ATOM 748 N N . HIS A 1 104 ? -35.103 -15.994 -2.661 1.00 86.38 104 HIS A N 1
ATOM 749 C CA . HIS A 1 104 ? -34.976 -14.607 -2.203 1.00 86.38 104 HIS A CA 1
ATOM 750 C C . HIS A 1 104 ? -33.792 -13.883 -2.887 1.00 86.38 104 HIS A C 1
ATOM 752 O O . HIS A 1 104 ? -32.678 -14.408 -2.880 1.00 86.38 104 HIS A O 1
ATOM 758 N N . PRO A 1 105 ? -33.956 -12.650 -3.411 1.00 84.12 105 PRO A N 1
ATOM 759 C CA . PRO A 1 105 ? -32.918 -11.965 -4.196 1.00 84.12 105 PRO A CA 1
ATOM 760 C C . PRO A 1 105 ? -31.608 -11.702 -3.437 1.00 84.12 105 PRO A C 1
ATOM 762 O O . PRO A 1 105 ? -30.576 -11.489 -4.069 1.00 84.12 105 PRO A O 1
ATOM 765 N N . LEU A 1 106 ? -31.627 -11.711 -2.099 1.00 85.75 106 LEU A N 1
ATOM 766 C CA . LEU A 1 106 ? -30.455 -11.453 -1.251 1.00 85.75 106 LEU A CA 1
ATOM 767 C C . LEU A 1 106 ? -29.909 -12.687 -0.510 1.00 85.75 106 LEU A C 1
ATOM 769 O O . LEU A 1 106 ? -28.770 -12.637 -0.051 1.00 85.75 106 LEU A O 1
ATOM 773 N N . PHE A 1 107 ? -30.663 -13.788 -0.405 1.00 89.94 107 PHE A N 1
ATOM 774 C CA . PHE A 1 107 ? -30.305 -14.935 0.448 1.00 89.94 107 PHE A CA 1
ATOM 775 C C . PHE A 1 107 ? -30.491 -16.267 -0.280 1.00 89.94 107 PHE A C 1
ATOM 777 O O . PHE A 1 107 ? -31.471 -16.453 -0.997 1.00 89.94 107 PHE A O 1
ATOM 784 N N . ARG A 1 108 ? -29.585 -17.221 -0.041 1.00 87.81 108 ARG A N 1
ATOM 785 C CA . ARG A 1 108 ? -29.839 -18.641 -0.331 1.00 87.81 108 ARG A CA 1
ATOM 786 C C . ARG A 1 108 ? -30.835 -19.193 0.700 1.00 87.81 108 ARG A C 1
ATOM 788 O O . ARG A 1 108 ? -30.964 -18.638 1.791 1.00 87.81 108 ARG A O 1
ATOM 795 N N . GLU A 1 109 ? -31.514 -20.291 0.376 1.00 83.69 109 GLU A N 1
ATOM 796 C CA . GLU A 1 109 ? -32.368 -20.992 1.346 1.00 83.69 109 GLU A CA 1
ATOM 797 C C . GLU A 1 109 ? -31.499 -21.502 2.523 1.00 83.69 109 GLU A C 1
ATOM 799 O O . GLU A 1 109 ? -30.454 -22.115 2.277 1.00 83.69 109 GLU A O 1
ATOM 804 N N . PRO A 1 110 ? -31.852 -21.210 3.791 1.00 87.19 110 PRO A N 1
ATOM 805 C CA . PRO A 1 110 ? -31.004 -21.516 4.940 1.00 87.19 110 PRO A CA 1
ATOM 806 C C . PRO A 1 110 ? -31.092 -22.994 5.343 1.00 87.19 110 PRO A C 1
ATOM 808 O O . PRO A 1 110 ? -32.142 -23.624 5.234 1.00 87.19 110 PRO A O 1
ATOM 811 N N . GLY A 1 111 ? -29.997 -23.540 5.874 1.00 84.19 111 GLY A N 1
ATOM 812 C CA . GLY A 1 111 ? -29.951 -24.890 6.445 1.00 84.19 111 GLY A CA 1
ATOM 813 C C . GLY A 1 111 ? -29.890 -24.844 7.971 1.00 84.19 111 GLY A C 1
ATOM 814 O O . GLY A 1 111 ? -29.166 -24.028 8.528 1.00 84.19 111 GLY A O 1
ATOM 815 N N . ALA A 1 112 ? -30.613 -25.721 8.669 1.00 85.62 112 ALA A N 1
ATOM 816 C CA . ALA A 1 112 ? -30.554 -25.800 10.131 1.00 85.62 112 ALA A CA 1
ATOM 817 C C . ALA A 1 112 ? -29.331 -26.608 10.611 1.00 85.62 112 ALA A C 1
ATOM 819 O O . ALA A 1 112 ? -29.157 -27.764 10.231 1.00 85.62 112 ALA A O 1
ATOM 820 N N . VAL A 1 113 ? -28.524 -26.033 11.509 1.00 84.62 113 VAL A N 1
ATOM 821 C CA . VAL A 1 113 ? -27.354 -26.678 12.132 1.00 84.62 113 VAL A CA 1
ATOM 822 C C . VAL A 1 113 ? -27.561 -26.724 13.651 1.00 84.62 113 VAL A C 1
ATOM 824 O O . VAL A 1 113 ? -27.074 -25.895 14.425 1.00 84.62 113 VAL A O 1
ATOM 827 N N . GLY A 1 114 ? -28.361 -27.699 14.089 1.00 85.06 114 GLY A N 1
ATOM 828 C CA . GLY A 1 114 ? -28.780 -27.839 15.486 1.00 85.06 114 GLY A CA 1
ATOM 829 C C . GLY A 1 114 ? -29.683 -26.682 15.927 1.00 85.06 114 GLY A C 1
ATOM 830 O O . GLY A 1 114 ? -30.793 -26.535 15.426 1.00 85.06 114 GLY A O 1
ATOM 831 N N . ILE A 1 115 ? -29.207 -25.864 16.871 1.00 87.62 115 ILE A N 1
ATOM 832 C CA . ILE A 1 115 ? -29.901 -24.651 17.360 1.00 87.62 115 ILE A CA 1
ATOM 833 C C . ILE A 1 115 ? -29.486 -23.363 16.624 1.00 87.62 115 ILE A C 1
ATOM 835 O O . ILE A 1 115 ? -29.913 -22.269 17.000 1.00 87.62 115 ILE A O 1
ATOM 839 N N . HIS A 1 116 ? -28.619 -23.486 15.617 1.00 89.25 116 HIS A N 1
ATOM 840 C CA . HIS A 1 116 ? -28.127 -22.378 14.808 1.00 89.25 116 HIS A CA 1
ATOM 841 C C . HIS A 1 116 ? -28.718 -22.448 13.404 1.00 89.25 116 HIS A C 1
ATOM 843 O O . HIS A 1 116 ? -28.803 -23.522 12.807 1.00 89.25 116 HIS A O 1
ATOM 849 N N . LEU A 1 117 ? -29.077 -21.287 12.870 1.00 90.25 117 LEU A N 1
ATOM 850 C CA . LEU A 1 117 ? -29.572 -21.120 11.514 1.00 90.25 117 LEU A CA 1
ATOM 851 C C . LEU A 1 117 ? -28.571 -20.244 10.736 1.00 90.25 117 LEU A C 1
ATOM 853 O O . LEU A 1 117 ? -28.623 -19.016 10.856 1.00 90.25 117 LEU A O 1
ATOM 857 N N . PRO A 1 118 ? -27.582 -20.843 10.043 1.00 90.88 118 PRO A N 1
ATOM 858 C CA . PRO A 1 118 ? -26.707 -20.137 9.112 1.00 90.88 118 PRO A CA 1
ATOM 859 C C . PRO A 1 118 ? -27.462 -19.643 7.872 1.00 90.88 118 PRO A C 1
ATOM 861 O O . PRO A 1 118 ? -28.260 -20.363 7.269 1.00 90.88 118 PRO A O 1
ATOM 864 N N . PHE A 1 119 ? -27.144 -18.418 7.464 1.00 90.88 119 PHE A N 1
ATOM 865 C CA . PHE A 1 119 ? -27.634 -17.762 6.259 1.00 90.88 119 PHE A CA 1
ATOM 866 C C . PHE A 1 119 ? -26.458 -17.448 5.337 1.00 90.88 119 PHE A C 1
ATOM 868 O O . PHE A 1 119 ? -25.435 -16.927 5.781 1.00 90.88 119 PHE A O 1
ATOM 875 N N . PHE A 1 120 ? -26.627 -17.733 4.049 1.00 87.31 120 PHE A N 1
ATOM 876 C CA . PHE A 1 120 ? -25.652 -17.428 3.004 1.00 87.31 120 PHE A CA 1
ATOM 877 C C . PHE A 1 120 ? -26.234 -16.390 2.049 1.00 87.31 120 PHE A C 1
ATOM 879 O O . PHE A 1 120 ? -27.411 -16.471 1.678 1.00 87.31 120 PHE A O 1
ATOM 886 N N . PHE A 1 121 ? -25.425 -15.429 1.621 1.00 87.62 121 PHE A N 1
ATOM 887 C CA . PHE A 1 121 ? -25.863 -14.393 0.695 1.00 87.62 121 PHE A CA 1
ATOM 888 C C . PHE A 1 121 ? -25.975 -14.933 -0.742 1.00 87.62 121 PHE A C 1
ATOM 890 O O . PHE A 1 121 ? -25.327 -15.911 -1.143 1.00 87.62 121 PHE A O 1
ATOM 897 N N . ALA A 1 122 ? -26.863 -14.323 -1.530 1.00 82.88 122 ALA A N 1
ATOM 898 C CA . ALA A 1 122 ? -27.086 -14.705 -2.922 1.00 82.88 122 ALA A CA 1
ATOM 899 C C . ALA A 1 122 ? -25.871 -14.292 -3.789 1.00 82.88 122 ALA A C 1
ATOM 901 O O . ALA A 1 122 ? -25.625 -13.091 -3.952 1.00 82.88 122 ALA A O 1
ATOM 902 N N . PRO A 1 123 ? -25.123 -15.242 -4.391 1.00 69.25 123 PRO A N 1
ATOM 903 C CA . PRO A 1 123 ? -23.812 -14.968 -4.995 1.00 69.25 123 PRO A CA 1
ATOM 904 C C . PRO A 1 123 ? -23.891 -14.134 -6.282 1.00 69.25 123 PRO A C 1
ATOM 906 O O . PRO A 1 123 ? -22.919 -13.510 -6.682 1.00 69.25 123 PRO A O 1
ATOM 909 N N . LEU A 1 124 ? -25.060 -14.067 -6.927 1.00 71.00 124 LEU A N 1
ATOM 910 C CA . LEU A 1 124 ? -25.286 -13.190 -8.083 1.00 71.00 124 LEU A CA 1
ATOM 911 C C . LEU A 1 124 ? -25.597 -11.739 -7.683 1.00 71.00 124 LEU A C 1
ATOM 913 O O . LEU A 1 124 ? -25.463 -10.837 -8.511 1.00 71.00 124 LEU A O 1
ATOM 917 N N . SER A 1 125 ? -26.014 -11.519 -6.436 1.00 74.25 125 SER A N 1
ATOM 918 C CA . SER A 1 125 ? -26.500 -10.235 -5.922 1.00 74.25 125 SER A CA 1
ATOM 919 C C . SER A 1 125 ? -25.462 -9.529 -5.055 1.00 74.25 125 SER A C 1
ATOM 921 O O . SER A 1 125 ? -25.313 -8.314 -5.165 1.00 74.25 125 SER A O 1
ATOM 923 N N . LEU A 1 126 ? -24.700 -10.283 -4.254 1.00 76.12 126 LEU A N 1
ATOM 924 C CA . LEU A 1 126 ? -23.646 -9.743 -3.394 1.00 76.12 126 LEU A CA 1
ATOM 925 C C . LEU A 1 126 ? -22.592 -8.936 -4.184 1.00 76.12 126 LEU A C 1
ATOM 927 O O . LEU A 1 126 ? -22.447 -7.750 -3.884 1.00 76.12 126 LEU A O 1
ATOM 931 N N . PRO A 1 127 ? -21.954 -9.452 -5.258 1.00 67.94 127 PRO A N 1
ATOM 932 C CA . PRO A 1 127 ? -21.024 -8.665 -6.075 1.00 67.94 127 PRO A CA 1
ATOM 933 C C . PRO A 1 127 ? -21.667 -7.412 -6.684 1.00 67.94 127 PRO A C 1
ATOM 935 O O . PRO A 1 127 ? -21.036 -6.358 -6.754 1.00 67.94 127 PRO A O 1
ATOM 938 N N . ARG A 1 128 ? -22.943 -7.497 -7.091 1.00 70.44 128 ARG A N 1
ATOM 939 C CA . ARG A 1 128 ? -23.681 -6.368 -7.684 1.00 70.44 128 ARG A CA 1
ATOM 940 C C . ARG A 1 128 ? -23.941 -5.249 -6.679 1.00 70.44 128 ARG A C 1
ATOM 942 O O . ARG A 1 128 ? -23.928 -4.092 -7.081 1.00 70.44 128 ARG A O 1
ATOM 949 N N . LEU A 1 129 ? -24.151 -5.575 -5.403 1.00 70.50 129 LEU A N 1
ATOM 950 C CA . LEU A 1 129 ? -24.365 -4.601 -4.332 1.00 70.50 129 LEU A CA 1
ATOM 951 C C . LEU A 1 129 ? -23.036 -4.061 -3.770 1.00 70.50 129 LEU A C 1
ATOM 953 O O . LEU A 1 129 ? -22.877 -2.847 -3.628 1.00 70.50 129 LEU A O 1
ATOM 957 N N . ILE A 1 130 ? -22.067 -4.940 -3.489 1.00 73.62 130 ILE A N 1
ATOM 958 C CA . ILE A 1 130 ? -20.836 -4.587 -2.766 1.00 73.62 130 ILE A CA 1
ATOM 959 C C . ILE A 1 130 ? -19.788 -3.893 -3.647 1.00 73.62 130 ILE A C 1
ATOM 961 O O . ILE A 1 130 ? -19.148 -2.944 -3.194 1.00 73.62 130 ILE A O 1
ATOM 965 N N . LEU A 1 131 ? -19.624 -4.290 -4.916 1.00 70.06 131 LEU A N 1
ATOM 966 C CA . LEU A 1 131 ? -18.564 -3.732 -5.767 1.00 70.06 131 LEU A CA 1
ATOM 967 C C . LEU A 1 131 ? -18.803 -2.245 -6.099 1.00 70.06 131 LEU A C 1
ATOM 969 O O . LEU A 1 131 ? -17.880 -1.454 -5.895 1.00 70.06 131 LEU A O 1
ATOM 973 N N . PRO A 1 132 ? -20.018 -1.785 -6.474 1.00 69.44 132 PRO A N 1
ATOM 974 C CA . PRO A 1 132 ? -20.299 -0.351 -6.586 1.00 69.44 132 PRO A CA 1
ATOM 975 C C . PRO A 1 132 ? -20.125 0.396 -5.256 1.00 69.44 132 PRO A C 1
ATOM 977 O O . PRO A 1 132 ? -19.648 1.532 -5.239 1.00 69.44 132 PRO A O 1
ATOM 980 N N . TYR A 1 133 ? -20.469 -0.242 -4.131 1.00 66.69 133 TYR A N 1
ATOM 981 C CA . TYR A 1 133 ? -20.331 0.340 -2.795 1.00 66.69 133 TYR A CA 1
ATOM 982 C C . TYR A 1 133 ? -18.860 0.589 -2.415 1.00 66.69 133 TYR A C 1
ATO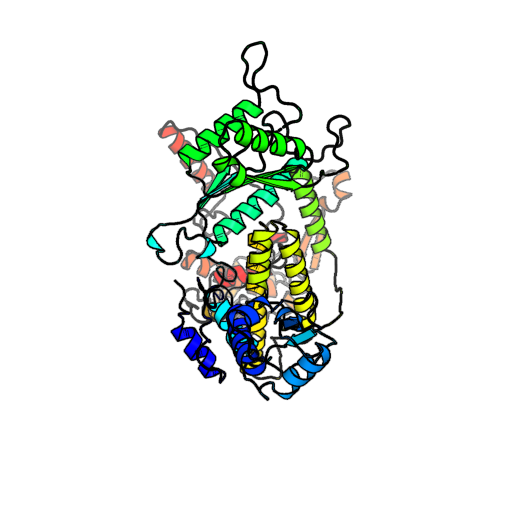M 984 O O . TYR A 1 133 ? -18.562 1.633 -1.820 1.00 66.69 133 TYR A O 1
ATOM 992 N N . ILE A 1 134 ? -17.959 -0.329 -2.791 1.00 67.94 134 ILE A N 1
ATOM 993 C CA . ILE A 1 134 ? -16.500 -0.205 -2.654 1.00 67.94 134 ILE A CA 1
ATOM 994 C C . ILE A 1 134 ? -15.960 0.836 -3.644 1.00 67.94 134 ILE A C 1
ATOM 996 O O . ILE A 1 134 ? -15.380 1.835 -3.215 1.00 67.94 134 ILE A O 1
ATOM 1000 N N . PHE A 1 135 ? -16.190 0.676 -4.954 1.00 69.06 135 PHE A N 1
ATOM 1001 C CA . PHE A 1 135 ? -15.606 1.548 -5.987 1.00 69.06 135 PHE A CA 1
ATOM 1002 C C . PHE A 1 135 ? -15.989 3.016 -5.853 1.00 69.06 135 PHE A C 1
ATOM 1004 O O . PHE A 1 135 ? -15.218 3.892 -6.240 1.00 69.06 135 PHE A O 1
ATOM 1011 N N . GLN A 1 136 ? -17.168 3.306 -5.313 1.00 66.50 136 GLN A N 1
ATOM 1012 C CA . GLN A 1 136 ? -17.616 4.676 -5.115 1.00 66.50 136 GLN A CA 1
ATOM 1013 C C . GLN A 1 136 ? -17.098 5.299 -3.803 1.00 66.50 136 GLN A C 1
ATOM 1015 O O . GLN A 1 136 ? -17.180 6.516 -3.633 1.00 66.50 136 GLN A O 1
ATOM 1020 N N . ARG A 1 137 ? -16.577 4.495 -2.865 1.00 65.38 137 ARG A N 1
ATOM 1021 C CA . ARG A 1 137 ? -15.945 4.976 -1.623 1.00 65.38 137 ARG A CA 1
ATOM 1022 C C . ARG A 1 137 ? -14.420 4.962 -1.683 1.00 65.38 137 ARG A C 1
ATOM 1024 O O . ARG A 1 137 ? -13.808 5.800 -1.022 1.00 65.38 137 ARG A O 1
ATOM 1031 N N . GLN A 1 138 ? -13.805 4.088 -2.483 1.00 72.62 138 GLN A N 1
ATOM 1032 C CA . GLN A 1 138 ? -12.346 3.984 -2.615 1.00 72.62 138 GLN A CA 1
ATOM 1033 C C . GLN A 1 138 ? -11.692 3.879 -1.218 1.00 72.62 138 GLN A C 1
ATOM 1035 O O . GLN A 1 138 ? -12.148 3.107 -0.377 1.00 72.62 138 GLN A O 1
ATOM 1040 N N . HIS A 1 139 ? -10.710 4.733 -0.925 1.00 65.50 139 HIS A N 1
ATOM 1041 C CA . HIS A 1 139 ? -10.019 4.885 0.362 1.00 65.50 139 HIS A CA 1
ATOM 1042 C C . HIS A 1 139 ? -10.909 5.255 1.575 1.00 65.50 139 HIS A C 1
ATOM 1044 O O . HIS A 1 139 ? -10.386 5.398 2.678 1.00 65.50 139 HIS A O 1
ATOM 1050 N N . SER A 1 140 ? -12.220 5.462 1.393 1.00 65.69 140 SER A N 1
ATOM 1051 C CA . SER A 1 140 ? -13.199 5.664 2.477 1.00 65.69 140 SER A CA 1
ATOM 1052 C C . SER A 1 140 ? -14.110 4.450 2.728 1.00 65.69 140 SER A C 1
ATOM 1054 O O . SER A 1 140 ? -14.992 4.506 3.586 1.00 65.69 140 SER A O 1
ATOM 1056 N N . TYR A 1 141 ? -13.917 3.330 2.022 1.00 70.56 141 TYR A N 1
ATOM 1057 C CA . TYR A 1 141 ? -14.580 2.071 2.375 1.00 70.56 141 TYR A CA 1
ATOM 1058 C C . TYR A 1 141 ? -14.114 1.600 3.764 1.00 70.56 141 TYR A C 1
ATOM 1060 O O . TYR A 1 141 ? -12.942 1.726 4.101 1.00 70.56 141 TYR A O 1
ATOM 1068 N N . GLY A 1 142 ? -15.033 1.112 4.603 1.00 70.00 142 GLY A N 1
ATOM 1069 C CA . GLY A 1 142 ? -14.732 0.769 6.001 1.00 70.00 142 GLY A CA 1
ATOM 1070 C C . GLY A 1 142 ? -14.490 1.964 6.938 1.00 70.00 142 GLY A C 1
ATOM 1071 O O . GLY A 1 142 ? -14.182 1.747 8.108 1.00 70.00 142 GLY A O 1
ATOM 1072 N N . SER A 1 143 ? -14.651 3.207 6.464 1.00 71.25 143 SER A N 1
ATOM 1073 C CA . SER A 1 143 ? -14.721 4.390 7.331 1.00 71.25 143 SER A CA 1
ATOM 1074 C C . SER A 1 143 ? -16.164 4.674 7.758 1.00 71.25 143 SER A C 1
ATOM 1076 O O . SER A 1 143 ? -17.079 4.636 6.933 1.00 71.25 143 SER A O 1
ATOM 1078 N N . ASP A 1 144 ? -16.361 4.977 9.040 1.00 72.31 144 ASP A N 1
ATOM 1079 C CA . ASP A 1 144 ? -17.623 5.478 9.586 1.00 72.31 144 ASP A CA 1
ATOM 1080 C C . ASP A 1 144 ? -17.362 6.847 10.220 1.00 72.31 144 ASP A C 1
ATOM 1082 O O . ASP A 1 144 ? -16.809 6.954 11.312 1.00 72.31 144 ASP A O 1
ATOM 1086 N N . LEU A 1 145 ? -17.706 7.915 9.498 1.00 69.12 145 LEU A N 1
ATOM 1087 C CA . LEU A 1 145 ? -17.499 9.283 9.975 1.00 69.12 145 LEU A CA 1
ATOM 1088 C C . LEU A 1 145 ? -18.554 9.717 11.001 1.00 69.12 145 LEU A C 1
ATOM 1090 O O . LEU A 1 145 ? -18.306 10.674 11.739 1.00 69.12 145 LEU A O 1
ATOM 1094 N N . ASP A 1 146 ? -19.692 9.022 11.062 1.00 68.88 146 ASP A N 1
ATOM 1095 C CA . ASP A 1 146 ? -20.805 9.361 11.944 1.00 68.88 146 ASP A CA 1
ATOM 1096 C C . ASP A 1 146 ? -20.497 8.909 13.375 1.00 68.88 146 ASP A C 1
ATOM 1098 O O . ASP A 1 146 ? -20.809 9.621 14.327 1.00 68.88 146 ASP A O 1
ATOM 1102 N N . ALA A 1 147 ? -19.754 7.807 13.544 1.00 70.88 147 ALA A N 1
ATOM 1103 C CA . ALA A 1 147 ? -19.174 7.388 14.826 1.00 70.88 147 ALA A CA 1
ATOM 1104 C C . ALA A 1 147 ? -18.389 8.511 15.551 1.00 70.88 147 ALA A C 1
ATOM 1106 O O . ALA A 1 147 ? -18.317 8.527 16.788 1.00 70.88 147 ALA A O 1
ATOM 1107 N N . GLY A 1 148 ? -17.831 9.460 14.790 1.00 70.06 148 GLY A N 1
ATOM 1108 C CA . GLY A 1 148 ? -17.105 10.635 15.267 1.00 70.06 148 GLY A CA 1
ATOM 1109 C C . GLY A 1 148 ? -17.949 11.889 15.528 1.00 70.06 148 GLY A C 1
ATOM 1110 O O . GLY A 1 148 ? -17.397 12.858 16.040 1.00 70.06 148 GLY A O 1
ATOM 1111 N N . LEU A 1 149 ? -19.250 11.923 15.220 1.00 75.00 149 LEU A N 1
ATOM 1112 C CA . LEU A 1 149 ? -20.130 13.069 15.523 1.00 75.00 149 LEU A CA 1
ATOM 1113 C C . LEU A 1 149 ? -20.452 13.154 17.017 1.00 75.00 149 LEU A C 1
ATOM 1115 O O . LEU A 1 149 ? -20.557 12.122 17.670 1.00 75.00 149 LEU A O 1
ATOM 1119 N N . ARG A 1 150 ? -20.637 14.355 17.582 1.00 70.06 150 ARG A N 1
ATOM 1120 C CA . ARG A 1 150 ? -21.077 14.500 18.987 1.00 70.06 150 ARG A CA 1
ATOM 1121 C C . ARG A 1 150 ? -22.540 14.106 19.195 1.00 70.06 150 ARG A C 1
ATOM 1123 O O . ARG A 1 150 ? -22.828 13.360 20.125 1.00 70.06 150 ARG A O 1
ATOM 1130 N N . ASP A 1 151 ? -23.405 14.526 18.281 1.00 69.00 151 ASP A N 1
ATOM 1131 C CA . ASP A 1 151 ? -24.799 14.103 18.142 1.00 69.00 151 ASP A CA 1
ATOM 1132 C C . ASP A 1 151 ? -25.015 13.689 16.677 1.00 69.00 151 ASP A C 1
ATOM 1134 O O . ASP A 1 151 ? -24.577 14.392 15.764 1.00 69.00 151 ASP A O 1
ATOM 1138 N N . HIS A 1 152 ? -25.651 12.540 16.440 1.00 64.12 152 HIS A N 1
ATOM 1139 C CA . HIS A 1 152 ? -25.913 12.044 15.087 1.00 64.12 152 HIS A CA 1
ATOM 1140 C C . HIS A 1 152 ? -27.206 12.645 14.502 1.00 64.12 152 HIS A C 1
ATOM 1142 O O . HIS A 1 152 ? -27.363 12.674 13.284 1.00 64.12 152 HIS A O 1
ATOM 1148 N N . ALA A 1 153 ? -28.107 13.167 15.345 1.00 61.16 153 ALA A N 1
ATOM 1149 C CA . ALA A 1 153 ? -29.289 13.913 14.912 1.00 61.16 153 ALA A CA 1
ATOM 1150 C C . ALA A 1 153 ? -28.945 15.359 14.504 1.00 61.16 153 ALA A C 1
ATOM 1152 O O . ALA A 1 153 ? -29.629 15.943 13.662 1.00 61.16 153 ALA A O 1
ATOM 1153 N N . LEU A 1 154 ? -27.863 15.927 15.056 1.00 63.50 154 LEU A N 1
ATOM 1154 C CA . LEU A 1 154 ? -27.383 17.284 14.767 1.00 63.50 154 LEU A CA 1
ATOM 1155 C C . LEU A 1 154 ? -25.887 17.302 14.380 1.00 63.50 154 LEU A C 1
ATOM 1157 O O . LEU A 1 154 ? -25.046 17.744 15.172 1.00 63.50 154 LEU A O 1
ATOM 1161 N N . PRO A 1 155 ? -25.530 16.928 13.130 1.00 58.72 155 PRO A N 1
ATOM 1162 C CA . PRO A 1 155 ? -24.137 16.897 12.654 1.00 58.72 155 PRO A CA 1
ATOM 1163 C C . PRO A 1 155 ? -23.382 18.239 12.724 1.00 58.72 155 PRO A C 1
ATOM 1165 O O . PRO A 1 155 ? -22.162 18.283 12.565 1.00 58.72 155 PRO A O 1
ATOM 1168 N N . THR A 1 156 ? -24.090 19.348 12.958 1.00 62.69 156 THR A N 1
ATOM 1169 C CA . THR A 1 156 ? -23.536 20.696 13.142 1.00 62.69 156 THR A CA 1
ATOM 1170 C C . THR A 1 156 ? -22.887 20.926 14.511 1.00 62.69 156 THR A C 1
ATOM 1172 O O . THR A 1 156 ? -22.112 21.870 14.637 1.00 62.69 156 THR A O 1
ATOM 1175 N N . GLN A 1 157 ? -23.119 20.071 15.519 1.00 67.31 157 GLN A N 1
ATOM 1176 C CA . GLN A 1 157 ? -22.468 20.185 16.841 1.00 67.31 157 GLN A CA 1
ATOM 1177 C C . GLN A 1 157 ? -20.981 19.766 16.854 1.00 67.31 157 GLN A C 1
ATOM 1179 O O . GLN A 1 157 ? -20.314 19.835 17.889 1.00 67.31 157 GLN A O 1
ATOM 1184 N N . GLY A 1 158 ? -20.435 19.354 15.707 1.00 71.00 158 GLY A N 1
ATOM 1185 C CA . GLY A 1 158 ? -19.023 19.022 15.552 1.00 71.00 158 GLY A CA 1
ATOM 1186 C C . GLY A 1 158 ? -18.662 17.598 15.981 1.00 71.00 158 GLY A C 1
ATOM 1187 O O . GLY A 1 158 ? -19.514 16.726 16.167 1.00 71.00 158 GLY A O 1
ATOM 1188 N N . ARG A 1 159 ? -17.352 17.347 16.069 1.00 77.88 159 ARG A N 1
ATOM 1189 C CA . ARG A 1 159 ? -16.770 16.006 16.213 1.00 77.88 159 ARG A CA 1
ATOM 1190 C C . ARG A 1 159 ? -16.257 15.739 17.625 1.00 77.88 159 ARG A C 1
ATOM 1192 O O . ARG A 1 159 ? -15.761 16.639 18.301 1.00 77.88 159 ARG A O 1
ATOM 1199 N N . LYS A 1 160 ? -16.368 14.481 18.049 1.00 80.19 160 LYS A N 1
ATOM 1200 C CA . LYS A 1 160 ? -15.766 13.939 19.270 1.00 80.19 160 LYS A CA 1
ATOM 1201 C C . LYS A 1 160 ? -14.238 14.007 19.149 1.00 80.19 160 LYS A C 1
ATOM 1203 O O . LYS A 1 160 ? -13.683 13.742 18.077 1.00 80.19 160 LYS A O 1
ATOM 1208 N N . LYS A 1 161 ? -13.551 14.354 20.240 1.00 78.88 161 LYS A N 1
ATOM 1209 C CA . LYS A 1 161 ? -12.091 14.556 20.256 1.00 78.88 161 LYS A CA 1
ATOM 1210 C C . LYS A 1 161 ? -11.393 13.545 21.158 1.00 78.88 161 LYS A C 1
ATOM 1212 O O . LYS A 1 161 ? -11.799 13.338 22.301 1.00 78.88 161 LYS A O 1
ATOM 1217 N N . VAL A 1 162 ? -10.319 12.946 20.643 1.00 73.00 162 VAL A N 1
ATOM 1218 C CA . VAL A 1 162 ? -9.479 11.979 21.358 1.00 73.00 162 VAL A CA 1
ATOM 1219 C C . VAL A 1 162 ? -8.031 12.466 21.446 1.00 73.00 162 VAL A C 1
ATOM 1221 O O . VAL A 1 162 ? -7.414 12.884 20.462 1.00 73.00 162 VAL A O 1
ATOM 1224 N N . VAL A 1 163 ? -7.469 12.388 22.651 1.00 68.62 163 VAL A N 1
ATOM 1225 C CA . VAL A 1 163 ? -6.041 12.616 22.901 1.00 68.62 163 VAL A CA 1
ATOM 1226 C C . VAL A 1 163 ? -5.368 11.255 23.082 1.00 68.62 163 VAL A C 1
ATOM 1228 O O . VAL A 1 163 ? -5.800 10.445 23.906 1.00 68.62 163 VAL A O 1
ATOM 1231 N N . LEU A 1 164 ? -4.331 10.995 22.284 1.00 62.22 164 LEU A N 1
ATOM 1232 C CA . LEU A 1 164 ? -3.625 9.716 22.218 1.00 62.22 164 LEU A CA 1
ATOM 1233 C C . LEU A 1 164 ? -2.165 9.859 22.626 1.00 62.22 164 LEU A C 1
ATOM 1235 O O . LEU A 1 164 ? -1.438 10.728 22.146 1.00 62.22 164 LEU A O 1
ATOM 1239 N N . GLU A 1 165 ? -1.724 8.969 23.505 1.00 65.00 165 GLU A N 1
ATOM 1240 C CA . GLU A 1 165 ? -0.452 9.116 24.196 1.00 65.00 165 GLU A CA 1
ATOM 1241 C C . GLU A 1 165 ? 0.431 7.878 24.029 1.00 65.00 165 GLU A C 1
ATOM 1243 O O . GLU A 1 165 ? 0.099 6.786 24.504 1.00 65.00 165 GLU A O 1
ATOM 1248 N N . PHE A 1 166 ? 1.534 8.041 23.288 1.00 58.06 166 PHE A N 1
ATOM 1249 C CA . PHE A 1 166 ? 2.298 6.913 22.754 1.00 58.06 166 PHE A CA 1
ATOM 1250 C C . PHE A 1 166 ? 3.738 7.250 22.333 1.00 58.06 166 PHE A C 1
ATOM 1252 O O . PHE A 1 166 ? 4.161 8.404 22.341 1.00 58.06 166 PHE A O 1
ATOM 1259 N N . SER A 1 167 ? 4.507 6.220 21.961 1.00 61.28 167 SER A N 1
ATOM 1260 C CA . SER A 1 167 ? 5.948 6.261 21.665 1.00 61.28 167 SER A CA 1
ATOM 1261 C C . SER A 1 167 ? 6.788 6.691 22.875 1.00 61.28 167 SER A C 1
ATOM 1263 O O . SER A 1 167 ? 7.286 5.832 23.605 1.00 61.28 167 SER A O 1
ATOM 1265 N N . SER A 1 168 ? 6.867 8.002 23.127 1.00 59.00 168 SER A N 1
ATOM 1266 C CA . SER A 1 168 ? 7.294 8.617 24.393 1.00 59.00 168 SER A CA 1
ATOM 1267 C C . SER A 1 168 ? 8.565 8.014 25.017 1.00 59.00 168 SER A C 1
ATOM 1269 O O . SER A 1 168 ? 8.525 7.484 26.137 1.00 59.00 168 SER A O 1
ATOM 1271 N N . PRO A 1 169 ? 9.700 8.050 24.293 1.00 58.59 169 PRO A N 1
ATOM 1272 C CA . PRO A 1 169 ? 10.983 7.616 24.821 1.00 58.59 169 PRO A CA 1
ATOM 1273 C C . PRO A 1 169 ? 11.483 8.576 25.906 1.00 58.59 169 PRO A C 1
ATOM 1275 O O . PRO A 1 169 ? 11.127 9.753 25.947 1.00 58.59 169 PRO A O 1
ATOM 1278 N N . ASN A 1 170 ? 12.377 8.087 26.765 1.00 56.75 170 ASN A N 1
ATOM 1279 C CA . ASN A 1 170 ? 13.190 8.983 27.580 1.00 56.75 170 ASN A CA 1
ATOM 1280 C C . ASN A 1 170 ? 14.273 9.594 26.679 1.00 56.75 170 ASN A C 1
ATOM 1282 O O . ASN A 1 170 ? 15.110 8.854 26.180 1.00 56.75 170 ASN A O 1
ATOM 1286 N N . ILE A 1 171 ? 14.270 10.919 26.511 1.00 46.75 171 ILE A N 1
ATOM 1287 C CA . ILE A 1 171 ? 15.198 11.663 25.635 1.00 46.75 171 ILE A CA 1
ATOM 1288 C C . ILE A 1 171 ? 16.677 11.384 25.975 1.00 46.75 171 ILE A C 1
ATOM 1290 O O . ILE A 1 171 ? 17.528 11.414 25.095 1.00 46.75 171 ILE A O 1
ATOM 1294 N N . ALA A 1 172 ? 16.991 11.035 27.228 1.00 41.84 172 ALA A N 1
ATOM 1295 C CA . ALA A 1 172 ? 18.338 10.651 27.659 1.00 41.84 172 ALA A CA 1
ATOM 1296 C C . ALA A 1 172 ? 18.694 9.168 27.385 1.00 41.84 172 ALA A C 1
ATOM 1298 O O . ALA A 1 172 ? 19.588 8.625 28.037 1.00 41.84 172 ALA A O 1
ATOM 1299 N N . LYS A 1 173 ? 17.964 8.473 26.496 1.00 48.31 173 LYS A N 1
ATOM 1300 C CA . LYS A 1 173 ? 18.198 7.072 26.101 1.00 48.31 173 LYS A CA 1
ATOM 1301 C C . LYS A 1 173 ? 17.832 6.824 24.638 1.00 48.31 173 LYS A C 1
ATOM 1303 O O . LYS A 1 173 ? 16.854 7.358 24.129 1.00 48.31 173 LYS A O 1
ATOM 1308 N N . GLU A 1 174 ? 18.583 5.938 23.995 1.00 50.31 174 GLU A N 1
ATOM 1309 C CA . GLU A 1 174 ? 18.383 5.572 22.592 1.00 50.31 174 GLU A CA 1
ATOM 1310 C C . GLU A 1 174 ? 17.085 4.786 22.339 1.00 50.31 174 GLU A C 1
ATOM 1312 O O . GLU A 1 174 ? 16.522 4.113 23.214 1.00 50.31 174 GLU A O 1
ATOM 1317 N N . PHE A 1 175 ? 16.605 4.868 21.098 1.00 45.00 175 PHE A N 1
ATOM 1318 C CA . PHE A 1 175 ? 15.286 4.393 20.694 1.00 45.00 175 PHE A CA 1
ATOM 1319 C C . PHE A 1 175 ? 15.269 2.887 20.374 1.00 45.00 175 PHE A C 1
ATOM 1321 O O . PHE A 1 175 ? 15.129 2.455 19.232 1.00 45.00 175 PHE A O 1
ATOM 1328 N N . HIS A 1 176 ? 15.411 2.063 21.412 1.00 62.69 176 HIS A N 1
ATOM 1329 C CA . HIS A 1 176 ? 15.340 0.602 21.293 1.00 62.69 176 HIS A CA 1
ATOM 1330 C C . HIS A 1 176 ? 13.902 0.083 21.058 1.00 62.69 176 HIS A C 1
ATOM 1332 O O . HIS A 1 176 ? 12.915 0.753 21.379 1.00 62.69 176 HIS A O 1
ATOM 1338 N N . THR A 1 177 ? 13.771 -1.161 20.584 1.00 56.16 177 THR A N 1
ATOM 1339 C CA . THR A 1 177 ? 12.531 -1.834 20.118 1.00 56.16 177 THR A CA 1
ATOM 1340 C C . THR A 1 177 ? 11.382 -1.911 21.137 1.00 56.16 177 THR A C 1
ATOM 1342 O O . THR A 1 177 ? 10.239 -2.180 20.772 1.00 56.16 177 THR A O 1
ATOM 1345 N N . GLY A 1 178 ? 11.634 -1.616 22.417 1.00 55.88 178 GLY A N 1
ATOM 1346 C CA . GLY A 1 178 ? 10.574 -1.441 23.418 1.00 55.88 178 GLY A CA 1
ATOM 1347 C C . GLY A 1 178 ? 9.680 -0.223 23.139 1.00 55.88 178 GLY A C 1
ATOM 1348 O O . GLY A 1 178 ? 8.482 -0.263 23.414 1.00 55.88 178 GLY A O 1
ATOM 1349 N N . HIS A 1 179 ? 10.237 0.831 22.534 1.00 60.31 179 HIS A N 1
ATOM 1350 C CA . HIS A 1 179 ? 9.492 2.018 22.106 1.00 60.31 179 HIS A CA 1
ATOM 1351 C C . HIS A 1 179 ? 8.715 1.777 20.803 1.00 60.31 179 HIS A C 1
ATOM 1353 O O . HIS A 1 179 ? 7.638 2.351 20.620 1.00 60.31 179 HIS A O 1
ATOM 1359 N N . LEU A 1 180 ? 9.203 0.887 19.924 1.00 59.38 180 LEU A N 1
ATOM 1360 C CA . LEU A 1 180 ? 8.545 0.543 18.657 1.00 59.38 180 LEU A CA 1
ATOM 1361 C C . LEU A 1 180 ? 7.092 0.098 18.868 1.00 59.38 180 LEU A C 1
ATOM 1363 O O . LEU A 1 180 ? 6.207 0.602 18.184 1.00 59.38 180 LEU A O 1
ATOM 1367 N N . ARG A 1 181 ? 6.829 -0.784 19.845 1.00 62.09 181 ARG A N 1
ATOM 1368 C CA . ARG A 1 181 ? 5.467 -1.280 20.123 1.00 62.09 181 ARG A CA 1
ATOM 1369 C C . ARG A 1 181 ? 4.492 -0.153 20.471 1.00 62.09 181 ARG A C 1
ATOM 1371 O O . ARG A 1 181 ? 3.447 -0.061 19.840 1.00 62.09 181 ARG A O 1
ATOM 1378 N N . SER A 1 182 ? 4.848 0.748 21.392 1.00 62.81 182 SER A N 1
ATOM 1379 C CA . SER A 1 182 ? 4.002 1.918 21.693 1.00 62.81 182 SER A CA 1
ATOM 1380 C C . SER A 1 182 ? 3.853 2.831 20.469 1.00 62.81 182 SER A C 1
ATOM 1382 O O . SER A 1 182 ? 2.769 3.340 20.211 1.00 62.81 182 SER A O 1
ATOM 1384 N N . THR A 1 183 ? 4.913 2.994 19.673 1.00 63.16 183 THR A N 1
ATOM 1385 C CA . THR A 1 183 ? 4.903 3.843 18.470 1.00 63.16 183 THR A CA 1
ATOM 1386 C C . THR A 1 183 ? 3.934 3.331 17.405 1.00 63.16 183 THR A C 1
ATOM 1388 O O . THR A 1 183 ? 3.097 4.101 16.941 1.00 63.16 183 THR A O 1
ATOM 1391 N N . ILE A 1 184 ? 3.997 2.040 17.064 1.00 64.44 184 ILE A N 1
ATOM 1392 C CA . ILE A 1 184 ? 3.105 1.418 16.075 1.00 64.44 184 ILE A CA 1
ATOM 1393 C C . ILE A 1 184 ? 1.672 1.351 16.607 1.00 64.44 184 ILE A C 1
ATOM 1395 O O . ILE A 1 184 ? 0.764 1.806 15.922 1.00 64.44 184 ILE A O 1
ATOM 1399 N N . ILE A 1 185 ? 1.447 0.845 17.827 1.00 70.88 185 ILE A N 1
ATOM 1400 C CA . ILE A 1 185 ? 0.084 0.674 18.366 1.00 70.88 185 ILE A CA 1
ATOM 1401 C C . ILE A 1 185 ? -0.598 2.039 18.567 1.00 70.88 185 ILE A C 1
ATOM 1403 O O . ILE A 1 185 ? -1.775 2.198 18.260 1.00 70.88 185 ILE A O 1
ATOM 1407 N N . GLY A 1 186 ? 0.132 3.063 19.012 1.00 66.25 186 GLY A N 1
ATOM 1408 C CA . GLY A 1 186 ? -0.419 4.411 19.138 1.00 66.25 186 GLY A CA 1
ATOM 1409 C C . GLY A 1 186 ? -0.679 5.103 17.796 1.00 66.25 186 GLY A C 1
ATOM 1410 O O . GLY A 1 186 ? -1.685 5.798 17.655 1.00 66.25 186 GLY A O 1
ATOM 1411 N N . ALA A 1 187 ? 0.167 4.873 16.784 1.00 69.38 187 ALA A N 1
ATOM 1412 C CA . ALA A 1 187 ? -0.092 5.334 15.420 1.00 69.38 187 ALA A CA 1
ATOM 1413 C C . ALA A 1 187 ? -1.307 4.624 14.797 1.00 69.38 187 ALA A C 1
ATOM 1415 O O . ALA A 1 187 ? -2.148 5.288 14.197 1.00 69.38 187 ALA A O 1
ATOM 1416 N N . PHE A 1 188 ? -1.441 3.313 15.014 1.00 77.06 188 PHE A N 1
ATOM 1417 C CA . PHE A 1 188 ? -2.599 2.500 14.637 1.00 77.06 188 PHE A CA 1
ATOM 1418 C C . PHE A 1 188 ? -3.900 3.049 15.235 1.00 77.06 188 PHE A C 1
ATOM 1420 O O . PHE A 1 188 ? -4.824 3.371 14.491 1.00 77.06 188 PHE A O 1
ATOM 1427 N N . ILE A 1 189 ? -3.963 3.241 16.560 1.00 75.75 189 ILE A N 1
ATOM 1428 C CA . ILE A 1 189 ? -5.166 3.773 17.221 1.00 75.75 189 ILE A CA 1
ATOM 1429 C C . ILE A 1 189 ? -5.452 5.212 16.746 1.00 75.75 189 ILE A C 1
ATOM 1431 O O . ILE A 1 189 ? -6.609 5.559 16.516 1.00 75.75 189 ILE A O 1
ATOM 1435 N N . ALA A 1 190 ? -4.423 6.035 16.506 1.00 76.62 190 ALA A N 1
ATOM 1436 C CA . ALA A 1 190 ? -4.597 7.383 15.955 1.00 76.62 190 ALA A CA 1
ATOM 1437 C C . ALA A 1 190 ? -5.157 7.384 14.523 1.00 76.62 190 ALA A C 1
ATOM 1439 O O . ALA A 1 190 ? -5.982 8.237 14.194 1.00 76.62 190 ALA A O 1
ATOM 1440 N N . ASN A 1 191 ? -4.741 6.434 13.683 1.00 77.44 191 ASN A N 1
ATOM 1441 C CA . ASN A 1 191 ? -5.282 6.264 12.339 1.00 77.44 191 ASN A CA 1
ATOM 1442 C C . ASN A 1 191 ? -6.727 5.742 12.398 1.00 77.44 191 ASN A C 1
ATOM 1444 O O . ASN A 1 191 ? -7.597 6.329 11.763 1.00 77.44 191 ASN A O 1
ATOM 1448 N N . LEU A 1 192 ? -7.002 4.716 13.212 1.00 81.06 192 LEU A N 1
ATOM 1449 C CA . LEU A 1 192 ? -8.339 4.147 13.423 1.00 81.06 192 LEU A CA 1
ATOM 1450 C C . LEU A 1 192 ? -9.357 5.212 13.859 1.00 81.06 192 LEU A C 1
ATOM 1452 O O . LEU A 1 192 ? -10.385 5.376 13.207 1.00 81.06 192 LEU A O 1
ATOM 1456 N N . TYR A 1 193 ? -9.061 5.976 14.916 1.00 78.69 193 TYR A N 1
ATOM 1457 C CA . TYR A 1 193 ? -9.968 7.018 15.411 1.00 78.69 193 TYR A CA 1
ATOM 1458 C C . TYR A 1 193 ? -10.195 8.139 14.383 1.00 78.69 193 TYR A C 1
ATOM 1460 O O . TYR A 1 193 ? -11.330 8.584 14.209 1.00 78.69 193 TYR A O 1
ATOM 1468 N N . LYS A 1 194 ? -9.152 8.549 13.645 1.00 80.25 194 LYS A N 1
ATOM 1469 C CA . LYS A 1 194 ? -9.274 9.548 12.571 1.00 80.25 194 LYS A CA 1
ATOM 1470 C C . LYS A 1 194 ? -10.125 9.040 11.399 1.00 80.25 194 LYS A C 1
ATOM 1472 O O . LYS A 1 194 ? -10.938 9.792 10.866 1.00 80.25 194 LYS A O 1
ATOM 1477 N N . THR A 1 195 ? -9.966 7.773 11.013 1.00 77.81 195 THR A N 1
ATOM 1478 C CA . THR A 1 195 ? -10.800 7.106 9.997 1.00 77.81 195 THR A CA 1
ATOM 1479 C C . THR A 1 195 ? -12.255 6.991 10.456 1.00 77.81 195 THR A C 1
ATOM 1481 O O . THR A 1 195 ? -13.155 7.165 9.643 1.00 77.81 195 THR A O 1
ATOM 1484 N N . MET A 1 196 ? -12.495 6.813 11.759 1.00 81.06 196 MET A N 1
ATOM 1485 C CA . MET A 1 196 ? -13.833 6.856 12.369 1.00 81.06 196 MET A CA 1
ATOM 1486 C C . MET A 1 196 ? -14.343 8.284 12.657 1.00 81.06 196 MET A C 1
ATOM 1488 O O . MET A 1 196 ? -15.236 8.494 13.473 1.00 81.06 196 MET A O 1
ATOM 1492 N N . GLY A 1 197 ? -13.750 9.297 12.018 1.00 76.06 197 GLY A N 1
ATOM 1493 C CA . GLY A 1 197 ? -14.229 10.677 12.035 1.00 76.06 197 GLY A CA 1
ATOM 1494 C C . GLY A 1 197 ? -13.845 11.533 13.248 1.00 76.06 197 GLY A C 1
ATOM 1495 O O . GLY A 1 197 ? -14.218 12.706 13.260 1.00 76.06 197 GLY A O 1
ATOM 1496 N N . TRP A 1 198 ? -13.098 11.017 14.227 1.00 82.81 198 TRP A N 1
ATOM 1497 C CA . TRP A 1 198 ? -12.713 11.768 15.432 1.00 82.81 198 TRP A CA 1
ATOM 1498 C C . TRP A 1 198 ? -11.570 12.760 15.163 1.00 82.81 198 TRP A C 1
ATOM 1500 O O . TRP A 1 198 ? -10.676 12.503 14.351 1.00 82.81 198 TRP A O 1
ATOM 1510 N N . ASP A 1 199 ? -11.546 13.860 15.918 1.00 77.00 199 ASP A N 1
ATOM 1511 C CA . ASP A 1 199 ? -10.385 14.757 15.997 1.00 77.00 199 ASP A CA 1
ATOM 1512 C C . ASP A 1 199 ? -9.285 14.117 16.862 1.00 77.00 199 ASP A C 1
ATOM 1514 O O . ASP A 1 199 ? -9.556 13.694 17.987 1.00 77.00 199 ASP A O 1
ATOM 1518 N N . VAL A 1 200 ? -8.035 14.076 16.378 1.00 66.81 200 VAL A N 1
ATOM 1519 C CA . VAL A 1 200 ? -6.930 13.342 17.033 1.00 66.81 200 VAL A CA 1
ATOM 1520 C C . VAL A 1 200 ? -5.727 14.237 17.355 1.00 66.81 200 VAL A C 1
ATOM 1522 O O . VAL A 1 200 ? -5.145 14.848 16.458 1.00 66.81 200 VAL A O 1
ATOM 1525 N N . VAL A 1 201 ? -5.289 14.236 18.621 1.00 55.97 201 VAL A N 1
ATOM 1526 C CA . VAL A 1 201 ? -4.100 14.963 19.129 1.00 55.97 201 VAL A CA 1
ATOM 1527 C C . VAL A 1 201 ? -3.126 13.987 19.817 1.00 55.97 201 VAL A C 1
ATOM 1529 O O . VAL A 1 201 ? -3.566 12.981 20.370 1.00 55.97 201 VAL A O 1
ATOM 1532 N N . LYS A 1 202 ? -1.804 14.242 19.773 1.00 49.47 202 LYS A N 1
ATOM 1533 C CA . LYS A 1 202 ? -0.745 13.296 20.208 1.00 49.47 202 LYS A CA 1
ATOM 1534 C C . LYS A 1 202 ? 0.180 13.875 21.298 1.00 49.47 202 LYS A C 1
ATOM 1536 O O . LYS A 1 202 ? 0.639 15.001 21.132 1.00 49.47 202 LYS A O 1
ATOM 1541 N N . HIS A 1 203 ? 0.498 13.124 22.366 1.00 41.19 203 HIS A N 1
ATOM 1542 C CA . HIS A 1 203 ? 1.449 13.551 23.427 1.00 41.19 203 HIS A CA 1
ATOM 1543 C C . HIS A 1 203 ? 2.169 12.373 24.156 1.00 41.19 203 HIS A C 1
ATOM 1545 O O . HIS A 1 203 ? 2.144 11.258 23.630 1.00 41.19 203 HIS A O 1
ATOM 1551 N N . GLY A 1 204 ? 2.858 12.605 25.298 1.00 32.28 204 GLY A N 1
ATOM 1552 C CA . GLY A 1 204 ? 3.698 11.600 25.992 1.00 32.28 204 GLY A CA 1
ATOM 1553 C C . GLY A 1 204 ? 3.804 11.655 27.547 1.00 32.28 204 GLY A C 1
ATOM 1554 O O . GLY A 1 204 ? 3.908 12.763 28.078 1.00 32.28 204 GLY A O 1
ATOM 1555 N N . PRO A 1 205 ? 3.834 10.505 28.286 1.00 40.16 205 PRO A N 1
ATOM 1556 C CA . PRO A 1 205 ? 3.629 10.438 29.752 1.00 40.16 205 PRO A CA 1
ATOM 1557 C C . PRO A 1 205 ? 4.856 9.923 30.546 1.00 40.16 205 PRO A C 1
ATOM 1559 O O . PRO A 1 205 ? 5.922 9.708 29.965 1.00 40.16 205 PRO A O 1
ATOM 1562 N N . LYS A 1 206 ? 4.686 9.572 31.841 1.00 41.16 206 LYS A N 1
ATOM 1563 C CA . LYS A 1 206 ? 4.771 8.143 32.267 1.00 41.16 206 LYS A CA 1
ATOM 1564 C C . LYS A 1 206 ? 4.634 7.874 33.775 1.00 41.16 206 LYS A C 1
ATOM 1566 O O . LYS A 1 206 ? 5.614 7.998 34.514 1.00 41.16 206 LYS A O 1
ATOM 1571 N N . GLY A 1 207 ? 3.561 7.153 34.116 1.00 39.97 207 GLY A N 1
ATOM 1572 C CA . GLY A 1 207 ? 3.575 5.961 35.041 1.00 39.97 207 GLY A CA 1
ATOM 1573 C C . GLY A 1 207 ? 2.844 5.719 37.926 1.00 39.97 207 GLY A C 1
ATOM 1574 O O . GLY A 1 207 ? 2.228 6.525 38.670 1.00 39.97 207 GLY A O 1
ATOM 1575 N N . LEU A 1 208 ? 3.040 4.773 38.927 1.00 41.03 208 LEU A N 1
ATOM 1576 C CA . LEU A 1 208 ? 3.838 3.556 39.282 1.00 41.03 208 LEU A CA 1
ATOM 1577 C C . LEU A 1 208 ? 3.090 2.794 40.423 1.00 41.03 208 LEU A C 1
ATOM 1579 O O . LEU A 1 208 ? 1.873 2.879 40.495 1.00 41.03 208 LEU A O 1
ATOM 1583 N N . GLY A 1 209 ? 3.778 2.090 41.339 1.00 34.91 209 GLY A N 1
ATOM 1584 C CA . GLY A 1 209 ? 3.206 1.423 42.533 1.00 34.91 209 GLY A CA 1
ATOM 1585 C C . GLY A 1 209 ? 2.643 2.383 43.599 1.00 34.91 209 GLY A C 1
ATOM 1586 O O . GLY A 1 209 ? 1.990 3.363 43.261 1.00 34.91 209 GLY A O 1
ATOM 1587 N N . VAL A 1 210 ? 2.912 2.192 44.896 1.00 45.38 210 VAL A N 1
ATOM 1588 C CA . VAL A 1 210 ? 2.478 3.171 45.926 1.00 45.38 210 VAL A CA 1
ATOM 1589 C C . VAL A 1 210 ? 3.112 4.558 45.672 1.00 45.38 210 VAL A C 1
ATOM 1591 O O . VAL A 1 210 ? 4.211 4.662 45.120 1.00 45.38 210 VAL A O 1
ATOM 1594 N N . ALA A 1 211 ? 2.366 5.635 45.936 1.00 51.59 211 ALA A N 1
ATOM 1595 C CA . ALA A 1 211 ? 2.482 6.903 45.210 1.00 51.59 211 ALA A CA 1
ATOM 1596 C C . ALA A 1 211 ? 3.124 8.069 45.980 1.00 51.59 211 ALA A C 1
ATOM 1598 O O . ALA A 1 211 ? 2.441 8.844 46.644 1.00 51.59 211 ALA A O 1
ATOM 1599 N N . VAL A 1 212 ? 4.430 8.286 45.790 1.00 55.25 212 VAL A N 1
ATOM 1600 C CA . VAL A 1 212 ? 5.040 9.590 46.100 1.00 55.25 212 VAL A CA 1
ATOM 1601 C C . VAL A 1 212 ? 4.556 10.604 45.059 1.00 55.25 212 VAL A C 1
ATOM 1603 O O . VAL A 1 212 ? 4.938 10.512 43.897 1.00 55.25 212 VAL A O 1
ATOM 1606 N N . VAL A 1 213 ? 3.719 11.560 45.467 1.00 59.34 213 VAL A N 1
ATOM 1607 C CA . VAL A 1 213 ? 3.238 12.654 44.598 1.00 59.34 213 VAL A CA 1
ATOM 1608 C C . VAL A 1 213 ? 4.305 13.752 44.480 1.00 59.34 213 VAL A C 1
ATOM 1610 O O . VAL A 1 213 ? 4.619 14.218 43.383 1.00 59.34 213 VAL A O 1
ATOM 1613 N N . ARG A 1 214 ? 4.941 14.111 45.601 1.00 65.38 214 ARG A N 1
ATOM 1614 C CA . ARG A 1 214 ? 5.970 15.154 45.707 1.00 65.38 214 ARG A CA 1
ATOM 1615 C C . ARG A 1 214 ? 7.126 14.659 46.579 1.00 65.38 214 ARG A C 1
ATOM 1617 O O . ARG A 1 214 ? 6.890 13.986 47.579 1.00 65.38 214 ARG A O 1
ATOM 1624 N N . GLY A 1 215 ? 8.367 14.952 46.194 1.00 59.28 215 GLY A N 1
ATOM 1625 C CA . GLY A 1 215 ? 9.552 14.581 46.974 1.00 59.28 215 GLY A CA 1
ATOM 1626 C C . GLY A 1 215 ? 9.687 15.401 48.263 1.00 59.28 215 GLY A C 1
ATOM 1627 O O . GLY A 1 215 ? 9.165 16.512 48.349 1.00 59.28 215 GLY A O 1
ATOM 1628 N N . ARG A 1 216 ? 10.446 14.894 49.251 1.00 65.81 216 ARG A N 1
ATOM 1629 C CA . ARG A 1 216 ? 10.719 15.598 50.528 1.00 65.81 216 ARG A CA 1
ATOM 1630 C C . ARG A 1 216 ? 11.357 16.984 50.323 1.00 65.81 216 ARG A C 1
ATOM 1632 O O . ARG A 1 216 ? 11.142 17.872 51.134 1.00 65.81 216 ARG A O 1
ATOM 1639 N N . THR A 1 217 ? 12.086 17.183 49.225 1.00 66.31 217 THR A N 1
ATOM 1640 C CA . THR A 1 217 ? 12.682 18.467 48.807 1.00 66.31 217 THR A CA 1
ATOM 1641 C C . THR A 1 217 ? 11.747 19.336 47.949 1.00 66.31 217 THR A C 1
ATOM 1643 O O . THR A 1 217 ? 12.197 20.251 47.269 1.00 66.31 217 THR A O 1
ATOM 1646 N N . GLY A 1 218 ? 10.443 19.040 47.913 1.00 66.69 218 GLY A N 1
ATOM 1647 C CA . GLY A 1 218 ? 9.445 19.788 47.139 1.00 66.69 218 GLY A CA 1
ATOM 1648 C C . GLY A 1 218 ? 9.413 19.480 45.634 1.00 66.69 218 GLY A C 1
ATOM 1649 O O . GLY A 1 218 ? 8.558 20.024 44.931 1.00 66.69 218 GLY A O 1
ATOM 1650 N N . THR A 1 219 ? 10.285 18.598 45.141 1.00 67.50 219 THR A N 1
ATOM 1651 C CA . THR A 1 219 ? 10.416 18.217 43.724 1.00 67.50 219 THR A CA 1
ATOM 1652 C C . THR A 1 219 ? 9.195 17.462 43.181 1.00 67.50 219 THR A C 1
ATOM 1654 O O . THR A 1 219 ? 8.555 16.681 43.890 1.00 67.50 219 THR A O 1
ATOM 1657 N N . THR A 1 220 ? 8.857 17.680 41.903 1.00 71.38 220 THR A N 1
ATOM 1658 C CA . THR A 1 220 ? 7.700 17.036 41.255 1.00 71.38 220 THR A CA 1
ATOM 1659 C C . THR A 1 220 ? 8.049 15.633 40.760 1.00 71.38 220 THR A C 1
ATOM 1661 O O . THR A 1 220 ? 9.039 15.429 40.050 1.00 71.38 220 THR A O 1
ATOM 1664 N N . THR A 1 221 ? 7.226 14.644 41.106 1.00 72.69 221 THR A N 1
ATOM 1665 C CA . THR A 1 221 ? 7.354 13.287 40.553 1.00 72.69 221 THR A CA 1
ATOM 1666 C C . THR A 1 221 ? 6.637 13.176 39.208 1.00 72.69 221 THR A C 1
ATOM 1668 O O . THR A 1 221 ? 5.843 14.048 38.855 1.00 72.69 221 THR A O 1
ATOM 1671 N N . TYR A 1 222 ? 6.884 12.094 38.463 1.00 72.06 222 TYR A N 1
ATOM 1672 C CA . TYR A 1 222 ? 6.147 11.819 37.226 1.00 72.06 222 TYR A CA 1
ATOM 1673 C C . TYR A 1 222 ? 4.631 11.764 37.455 1.00 72.06 222 TYR A C 1
ATOM 1675 O O . TYR A 1 222 ? 3.898 12.308 36.647 1.00 72.06 222 TYR A O 1
ATOM 1683 N N . LEU A 1 223 ? 4.163 11.246 38.595 1.00 69.25 223 LEU A N 1
ATOM 1684 C CA . LEU A 1 223 ? 2.733 11.156 38.899 1.00 69.25 223 LEU A CA 1
ATOM 1685 C C . LEU A 1 223 ? 2.063 12.529 38.966 1.00 69.25 223 LEU A C 1
ATOM 1687 O O . LEU A 1 223 ? 1.002 12.736 38.392 1.00 69.25 223 LEU A O 1
ATOM 1691 N N . LEU A 1 224 ? 2.692 13.472 39.671 1.00 76.12 224 LEU A N 1
ATOM 1692 C CA . LEU A 1 224 ? 2.182 14.837 39.780 1.00 76.12 224 LEU A CA 1
ATOM 1693 C C . LEU A 1 224 ? 2.198 15.546 38.420 1.00 76.12 224 LEU A C 1
ATOM 1695 O O . LEU A 1 224 ? 1.315 16.353 38.148 1.00 76.12 224 LEU A O 1
ATOM 1699 N N . ARG A 1 225 ? 3.166 15.217 37.555 1.00 78.12 225 ARG A N 1
ATOM 1700 C CA . ARG A 1 225 ? 3.199 15.702 36.169 1.00 78.12 225 ARG A CA 1
ATOM 1701 C C . ARG A 1 225 ? 2.114 15.053 35.312 1.00 78.12 225 ARG A C 1
ATOM 1703 O O . ARG A 1 225 ? 1.485 15.770 34.551 1.00 78.12 225 ARG A O 1
ATOM 1710 N N . ASP A 1 226 ? 1.849 13.755 35.465 1.00 79.56 226 ASP A N 1
ATOM 1711 C CA . ASP A 1 226 ? 0.764 13.066 34.760 1.00 79.56 226 ASP A CA 1
ATOM 1712 C C . ASP A 1 226 ? -0.609 13.624 35.201 1.00 79.56 226 ASP A C 1
ATOM 1714 O O . ASP A 1 226 ? -1.442 13.886 34.343 1.00 79.56 226 ASP A O 1
ATOM 1718 N N . PHE A 1 227 ? -0.847 13.910 36.492 1.00 79.56 227 PHE A N 1
ATOM 1719 C CA . PHE A 1 227 ? -2.086 14.582 36.933 1.00 79.56 227 PHE A CA 1
ATOM 1720 C C . PHE A 1 227 ? -2.208 16.013 36.413 1.00 79.56 227 PHE A C 1
ATOM 1722 O O . PHE A 1 227 ? -3.270 16.383 35.918 1.00 79.56 227 PHE A O 1
ATOM 1729 N N . ALA A 1 228 ? -1.136 16.808 36.499 1.00 80.31 228 ALA A N 1
ATOM 1730 C CA . ALA A 1 228 ? -1.124 18.155 35.936 1.00 80.31 228 ALA A CA 1
ATOM 1731 C C . ALA A 1 228 ? -1.408 18.117 34.426 1.00 80.31 228 ALA A C 1
ATOM 1733 O O . ALA A 1 228 ? -2.224 18.891 33.945 1.00 80.31 228 ALA A O 1
ATOM 1734 N N . ALA A 1 229 ? -0.819 17.161 33.704 1.00 81.94 229 ALA A N 1
ATOM 1735 C CA . ALA A 1 229 ? -1.062 16.958 32.285 1.00 81.94 229 ALA A CA 1
ATOM 1736 C C . ALA A 1 229 ? -2.496 16.486 31.990 1.00 81.94 229 ALA A C 1
ATOM 1738 O O . ALA A 1 229 ? -3.071 16.940 31.012 1.00 81.94 229 ALA A O 1
ATOM 1739 N N . ILE A 1 230 ? -3.105 15.614 32.803 1.00 83.75 230 ILE A N 1
ATOM 1740 C CA . ILE A 1 230 ? -4.513 15.207 32.631 1.00 83.75 230 ILE A CA 1
ATOM 1741 C C . ILE A 1 230 ? -5.448 16.405 32.808 1.00 83.75 230 ILE A C 1
ATOM 1743 O O . ILE A 1 230 ? -6.330 16.601 31.978 1.00 83.75 230 ILE A O 1
ATOM 1747 N N . LEU A 1 231 ? -5.236 17.216 33.849 1.00 83.75 231 LEU A N 1
ATOM 1748 C CA . LEU A 1 231 ? -6.049 18.404 34.119 1.00 83.75 231 LEU A CA 1
ATOM 1749 C C . LEU A 1 231 ? -5.847 19.481 33.041 1.00 83.75 231 LEU A C 1
ATOM 1751 O O . LEU A 1 231 ? -6.834 19.965 32.496 1.00 83.75 231 LEU A O 1
ATOM 1755 N N . GLU A 1 232 ? -4.598 19.765 32.645 1.00 85.44 232 GLU A N 1
ATOM 1756 C CA . GLU A 1 232 ? -4.292 20.648 31.508 1.00 85.44 232 GLU A CA 1
ATOM 1757 C C . GLU A 1 232 ? -4.988 20.147 30.237 1.00 85.44 232 GLU A C 1
ATOM 1759 O O . GLU A 1 232 ? -5.565 20.933 29.500 1.00 85.44 232 GLU A O 1
ATOM 1764 N N . ARG A 1 233 ? -4.970 18.837 29.961 1.00 82.56 233 ARG A N 1
ATOM 1765 C CA . ARG A 1 233 ? -5.586 18.266 28.753 1.00 82.56 233 ARG A CA 1
ATOM 1766 C C . ARG A 1 233 ? -7.114 18.289 28.796 1.00 82.56 233 ARG A C 1
ATOM 1768 O O . ARG A 1 233 ? -7.718 18.449 27.739 1.00 82.56 233 ARG A O 1
ATOM 1775 N N . ASP A 1 234 ? -7.730 18.137 29.966 1.00 87.06 234 ASP A N 1
ATOM 1776 C CA . ASP A 1 234 ? -9.182 18.259 30.153 1.00 87.06 234 ASP A CA 1
ATOM 1777 C C . ASP A 1 234 ? -9.624 19.699 29.854 1.00 87.06 234 ASP A C 1
ATOM 1779 O O . ASP A 1 234 ? -10.473 19.919 28.996 1.00 87.06 234 ASP A O 1
ATOM 1783 N N . GLU A 1 235 ? -8.945 20.681 30.452 1.00 84.69 235 GLU A N 1
ATOM 1784 C CA . GLU A 1 235 ? -9.184 22.115 30.249 1.00 84.69 235 GLU A CA 1
ATOM 1785 C C . GLU A 1 235 ? -8.909 22.569 28.799 1.00 84.69 235 GLU A C 1
ATOM 1787 O O . GLU A 1 235 ? -9.696 23.300 28.201 1.00 84.69 235 GLU A O 1
ATOM 1792 N N . LYS A 1 236 ? -7.810 22.097 28.199 1.00 83.06 236 LYS A N 1
ATOM 1793 C CA . LYS A 1 236 ? -7.298 22.538 26.886 1.00 83.06 236 LYS A CA 1
ATOM 1794 C C . LYS A 1 236 ? -7.917 21.832 25.684 1.00 83.06 236 LYS A C 1
ATOM 1796 O O . LYS A 1 236 ? -7.921 22.394 24.589 1.00 83.06 236 LYS A O 1
ATOM 1801 N N . TYR A 1 237 ? -8.390 20.595 25.849 1.00 76.38 237 TYR A N 1
ATOM 1802 C CA . TYR A 1 237 ? -8.939 19.792 24.750 1.00 76.38 237 TYR A CA 1
ATOM 1803 C C . TYR A 1 237 ? -10.390 19.347 24.959 1.00 76.38 237 TYR A C 1
ATOM 1805 O O . TYR A 1 237 ? -10.983 18.885 23.983 1.00 76.38 237 TYR A O 1
ATOM 1813 N N . ALA A 1 238 ? -10.952 19.481 26.171 1.00 83.44 238 ALA A N 1
ATOM 1814 C CA . ALA A 1 238 ? -12.304 19.038 26.534 1.00 83.44 238 ALA A CA 1
ATOM 1815 C C . ALA A 1 238 ? -12.603 17.617 26.018 1.00 83.44 238 ALA A C 1
ATOM 1817 O O . ALA A 1 238 ? -13.575 17.390 25.292 1.00 83.44 238 ALA A O 1
ATOM 1818 N N . PHE A 1 239 ? -11.687 16.680 26.303 1.00 80.62 239 PHE A N 1
ATOM 1819 C CA . PHE A 1 239 ? -11.670 15.374 25.649 1.00 80.62 239 PHE A CA 1
ATOM 1820 C C . PHE A 1 239 ? -12.834 14.485 26.100 1.00 80.62 239 PHE A C 1
ATOM 1822 O O . PHE A 1 239 ? -13.075 14.286 27.291 1.00 80.62 239 PHE A O 1
ATOM 1829 N N . ASP A 1 240 ? -13.519 13.890 25.125 1.00 77.88 240 ASP A N 1
ATOM 1830 C CA . ASP A 1 240 ? -14.622 12.957 25.375 1.00 77.88 240 ASP A CA 1
ATOM 1831 C C . ASP A 1 240 ? -14.080 11.595 25.861 1.00 77.88 240 ASP A C 1
ATOM 1833 O O . ASP A 1 240 ? -14.709 10.905 26.662 1.00 77.88 240 ASP A O 1
ATOM 1837 N N . LYS A 1 241 ? -12.871 11.226 25.408 1.00 79.94 241 LYS A N 1
ATOM 1838 C CA . LYS A 1 241 ? -12.105 10.049 25.847 1.00 79.94 241 LYS A CA 1
ATOM 1839 C C . LYS A 1 241 ? -10.602 10.277 25.640 1.00 79.94 241 LYS A C 1
ATOM 1841 O O . LYS A 1 241 ? -10.201 10.932 24.678 1.00 79.94 241 LYS A O 1
ATOM 1846 N N . MET A 1 242 ? -9.758 9.702 26.494 1.00 79.56 242 MET A N 1
ATOM 1847 C CA . MET A 1 242 ? -8.296 9.749 26.360 1.00 79.56 242 MET A CA 1
ATOM 1848 C C . MET A 1 242 ? -7.670 8.375 26.654 1.00 79.56 242 MET A C 1
ATOM 1850 O O . MET A 1 242 ? -8.088 7.669 27.573 1.00 79.56 242 MET A O 1
ATOM 1854 N N . ILE A 1 243 ? -6.685 7.971 25.840 1.00 76.88 243 ILE A N 1
ATOM 1855 C CA . ILE A 1 243 ? -6.151 6.598 25.832 1.00 76.88 243 ILE A CA 1
ATOM 1856 C C . ILE A 1 243 ? -4.620 6.591 25.954 1.00 76.88 243 ILE A C 1
ATOM 1858 O O . ILE A 1 243 ? -3.906 7.173 25.132 1.00 76.88 243 ILE A O 1
ATOM 1862 N N . TYR A 1 244 ? -4.128 5.863 26.957 1.00 72.19 244 TYR A N 1
ATOM 1863 C CA . TYR A 1 244 ? -2.714 5.579 27.203 1.00 72.19 244 TYR A CA 1
ATOM 1864 C C . TYR A 1 244 ? -2.302 4.260 26.542 1.00 72.19 244 TYR A C 1
ATOM 1866 O O . TYR A 1 244 ? -2.896 3.227 26.842 1.00 72.19 244 TYR A O 1
ATOM 1874 N N . VAL A 1 245 ? -1.255 4.261 25.708 1.00 71.31 245 VAL A N 1
ATOM 1875 C CA . VAL A 1 245 ? -0.763 3.053 25.010 1.00 71.31 245 VAL A CA 1
ATOM 1876 C C . VAL A 1 245 ? 0.624 2.659 25.532 1.00 71.31 245 VAL A C 1
ATOM 1878 O O . VAL A 1 245 ? 1.658 3.066 24.987 1.00 71.31 245 VAL A O 1
ATOM 1881 N N . VAL A 1 246 ? 0.673 1.892 26.630 1.00 68.69 246 VAL A N 1
ATOM 1882 C CA . VAL A 1 246 ? 1.899 1.713 27.440 1.00 68.69 246 VAL A CA 1
ATOM 1883 C C . VAL A 1 246 ? 2.080 0.274 27.949 1.00 68.69 246 VAL A C 1
ATOM 1885 O O . VAL A 1 246 ? 1.122 -0.345 28.389 1.00 68.69 246 VAL A O 1
ATOM 1888 N N . SER A 1 247 ? 3.322 -0.232 27.926 1.00 69.75 247 SER A N 1
ATOM 1889 C CA . SER A 1 247 ? 3.758 -1.576 28.376 1.00 69.75 247 SER A CA 1
ATOM 1890 C C . SER A 1 247 ? 3.060 -2.099 29.643 1.00 69.75 247 SER A C 1
ATOM 1892 O O . SER A 1 247 ? 2.844 -1.333 30.582 1.00 69.75 247 SER A O 1
ATOM 1894 N N . THR A 1 248 ? 2.824 -3.417 29.721 1.00 72.31 248 THR A N 1
ATOM 1895 C CA . THR A 1 248 ? 2.269 -4.102 30.910 1.00 72.31 248 THR A CA 1
ATOM 1896 C C . THR A 1 248 ? 3.101 -3.913 32.180 1.00 72.31 248 THR A C 1
ATOM 1898 O O . THR A 1 248 ? 2.572 -3.969 33.288 1.00 72.31 248 THR A O 1
ATOM 1901 N N . GLU A 1 249 ? 4.386 -3.569 32.046 1.00 69.75 249 GLU A N 1
ATOM 1902 C CA . GLU A 1 249 ? 5.243 -3.105 33.152 1.00 69.75 249 GLU A CA 1
ATOM 1903 C C . GLU A 1 249 ? 4.693 -1.843 33.859 1.00 69.75 249 GLU A C 1
ATOM 1905 O O . GLU A 1 249 ? 5.203 -1.441 34.905 1.00 69.75 249 GLU A O 1
ATOM 1910 N N . GLN A 1 250 ? 3.670 -1.197 33.287 1.00 66.56 250 GLN A N 1
ATOM 1911 C CA . GLN A 1 250 ? 2.995 -0.006 33.800 1.00 66.56 250 GLN A CA 1
ATOM 1912 C C . GLN A 1 250 ? 1.478 -0.215 34.013 1.00 66.56 250 GLN A C 1
ATOM 1914 O O . GLN A 1 250 ? 0.755 0.748 34.242 1.00 66.56 250 GLN A O 1
ATOM 1919 N N . ASP A 1 251 ? 0.992 -1.461 34.066 1.00 69.31 251 ASP A N 1
ATOM 1920 C CA . ASP A 1 251 ? -0.391 -1.784 34.468 1.00 69.31 251 ASP A CA 1
ATOM 1921 C C . ASP A 1 251 ? -0.727 -1.266 35.870 1.00 69.31 251 ASP A C 1
ATOM 1923 O O . ASP A 1 251 ? -1.721 -0.572 36.084 1.00 69.31 251 ASP A O 1
ATOM 1927 N N . LEU A 1 252 ? 0.138 -1.574 36.842 1.00 61.50 252 LEU A N 1
ATOM 1928 C CA . LEU A 1 252 ? 0.020 -1.064 38.208 1.00 61.50 252 LEU A CA 1
ATOM 1929 C C . LEU A 1 252 ? 0.090 0.474 38.236 1.00 61.50 252 LEU A C 1
ATOM 1931 O O . LEU A 1 252 ? -0.534 1.104 39.087 1.00 61.50 252 LEU A O 1
ATOM 1935 N N . TYR A 1 253 ? 0.810 1.066 37.275 1.00 73.44 253 TYR A N 1
ATOM 1936 C CA . TYR A 1 253 ? 0.989 2.506 37.151 1.00 73.44 253 TYR A CA 1
ATOM 1937 C C . TYR A 1 253 ? -0.330 3.207 36.810 1.00 73.44 253 TYR A C 1
ATOM 1939 O O . TYR A 1 253 ? -0.773 4.074 37.561 1.00 73.44 253 TYR A O 1
ATOM 1947 N N . PHE A 1 254 ? -0.980 2.855 35.699 1.00 74.38 254 PHE A N 1
ATOM 1948 C CA . PHE A 1 254 ? -2.177 3.591 35.277 1.00 74.38 254 PHE A CA 1
ATOM 1949 C C . PHE A 1 254 ? -3.392 3.303 36.165 1.00 74.38 254 PHE A C 1
ATOM 1951 O O . PHE A 1 254 ? -4.169 4.217 36.432 1.00 74.38 254 PHE A O 1
ATOM 1958 N N . ARG A 1 255 ? -3.466 2.114 36.784 1.00 68.81 255 ARG A N 1
ATOM 1959 C CA . ARG A 1 255 ? -4.416 1.842 37.881 1.00 68.81 255 ARG A CA 1
ATOM 1960 C C . ARG A 1 255 ? -4.260 2.830 39.046 1.00 68.81 255 ARG A C 1
ATOM 1962 O O . ARG A 1 255 ? -5.264 3.318 39.556 1.00 68.81 255 ARG A O 1
ATOM 1969 N N . ARG A 1 256 ? -3.027 3.176 39.449 1.00 65.81 256 ARG A N 1
ATOM 1970 C CA . ARG A 1 256 ? -2.783 4.215 40.470 1.00 65.81 256 ARG A CA 1
ATOM 1971 C C . ARG A 1 256 ? -3.273 5.589 40.003 1.00 65.81 256 ARG A C 1
ATOM 1973 O O . ARG A 1 256 ? -3.921 6.280 40.788 1.00 65.81 256 ARG A O 1
ATOM 1980 N N . VAL A 1 257 ? -2.975 5.986 38.762 1.00 74.62 257 VAL A N 1
ATOM 1981 C CA . VAL A 1 257 ? -3.412 7.281 38.198 1.00 74.62 257 VAL A CA 1
ATOM 1982 C C . VAL A 1 257 ? -4.935 7.408 38.265 1.00 74.62 257 VAL A C 1
ATOM 1984 O O . VAL A 1 257 ? -5.438 8.329 38.907 1.00 74.62 257 VAL A O 1
ATOM 1987 N N . PHE A 1 258 ? -5.671 6.460 37.680 1.00 80.25 258 PHE A N 1
ATOM 1988 C CA . PHE A 1 258 ? -7.135 6.534 37.603 1.00 80.25 258 PHE A CA 1
ATOM 1989 C C . PHE A 1 258 ? -7.767 6.490 39.001 1.00 80.25 258 PHE A C 1
ATOM 1991 O O . PHE A 1 258 ? -8.565 7.362 39.341 1.00 80.25 258 PHE A O 1
ATOM 1998 N N . ARG A 1 259 ? -7.297 5.588 39.877 1.00 65.06 259 ARG A N 1
ATOM 1999 C CA . ARG A 1 259 ? -7.788 5.496 41.260 1.00 65.06 259 ARG A CA 1
ATOM 2000 C C . ARG A 1 259 ? -7.506 6.750 42.091 1.00 65.06 259 ARG A C 1
ATOM 2002 O O . ARG A 1 259 ? -8.254 7.051 43.014 1.00 65.06 259 ARG A O 1
ATOM 2009 N N . THR A 1 260 ? -6.446 7.497 41.792 1.00 68.44 260 THR A N 1
ATOM 2010 C CA . THR A 1 260 ? -6.172 8.759 42.495 1.00 68.44 260 THR A CA 1
ATOM 2011 C C . THR A 1 260 ? -7.068 9.889 41.987 1.00 68.44 260 THR A C 1
ATOM 2013 O O . THR A 1 260 ? -7.487 10.705 42.796 1.00 68.44 260 THR A O 1
ATOM 2016 N N . LEU A 1 261 ? -7.437 9.918 40.700 1.00 75.50 261 LEU A N 1
ATOM 2017 C CA . LEU A 1 261 ? -8.424 10.878 40.185 1.00 75.50 261 LEU A CA 1
ATOM 2018 C C . LEU A 1 261 ? -9.813 10.659 40.799 1.00 75.50 261 LEU A C 1
ATOM 2020 O O . LEU A 1 261 ? -10.449 11.628 41.206 1.00 75.50 261 LEU A O 1
ATOM 2024 N N . GLU A 1 262 ? -10.235 9.401 40.962 1.00 70.44 262 GLU A N 1
ATOM 2025 C CA . GLU A 1 262 ? -11.439 9.038 41.728 1.00 70.44 262 GLU A CA 1
ATOM 2026 C C . GLU A 1 262 ? -11.366 9.567 43.174 1.00 70.44 262 GLU A C 1
ATOM 2028 O O . GLU A 1 262 ? -12.295 10.214 43.652 1.00 70.44 262 GLU A O 1
ATOM 2033 N N . LEU A 1 263 ? -10.235 9.356 43.861 1.00 60.97 263 LEU A N 1
ATOM 2034 C CA . LEU A 1 263 ? -10.005 9.844 45.232 1.00 60.97 263 LEU A CA 1
ATOM 2035 C C . LEU A 1 263 ? -9.861 11.376 45.330 1.00 60.97 263 LEU A C 1
ATOM 2037 O O . LEU A 1 263 ? -10.083 11.937 46.399 1.00 60.97 263 LEU A O 1
ATOM 2041 N N . MET A 1 264 ? -9.526 12.057 44.232 1.00 69.19 264 MET A N 1
ATOM 2042 C CA . MET A 1 264 ? -9.548 13.521 44.096 1.00 69.19 264 MET A CA 1
ATOM 2043 C C . MET A 1 264 ? -10.943 14.064 43.730 1.00 69.19 264 MET A C 1
ATOM 2045 O O . MET A 1 264 ? -11.082 15.257 43.469 1.00 69.19 264 MET A O 1
ATOM 2049 N N . GLY A 1 265 ? -11.974 13.213 43.669 1.00 68.50 265 GLY A N 1
ATOM 2050 C CA . GLY A 1 265 ? -13.342 13.593 43.304 1.00 68.50 265 GLY A CA 1
ATOM 2051 C C . GLY A 1 265 ? -13.577 13.789 41.800 1.00 68.50 265 GLY A C 1
ATOM 2052 O O . GLY A 1 265 ? -14.701 14.076 41.398 1.00 68.50 265 GLY A O 1
ATOM 2053 N N . ARG A 1 266 ? -12.560 13.592 40.950 1.00 77.56 266 ARG A N 1
ATOM 2054 C CA . ARG A 1 266 ? -12.647 13.684 39.480 1.00 77.56 266 ARG A CA 1
ATOM 2055 C C . ARG A 1 266 ? -12.944 12.320 38.844 1.00 77.56 266 ARG A C 1
ATOM 2057 O O . ARG A 1 266 ? -12.273 11.876 37.910 1.00 77.56 266 ARG A O 1
ATOM 2064 N N . SER A 1 267 ? -13.969 11.636 39.351 1.00 72.88 267 SER A N 1
ATOM 2065 C CA . SER A 1 267 ? -14.457 10.369 38.779 1.00 72.88 267 SER A CA 1
ATOM 2066 C C . SER A 1 267 ? -15.005 10.545 37.355 1.00 72.88 267 SER A C 1
ATOM 2068 O O . SER A 1 267 ? -14.932 9.619 36.550 1.00 72.88 267 SER A O 1
ATOM 2070 N N . ASP A 1 268 ? -15.475 11.752 37.014 1.00 81.19 268 ASP A N 1
ATOM 2071 C CA . ASP A 1 268 ? -15.856 12.158 35.654 1.00 81.19 268 ASP A CA 1
ATOM 2072 C C . ASP A 1 268 ? -14.690 12.056 34.653 1.00 81.19 268 ASP A C 1
ATOM 2074 O O . ASP A 1 268 ? -14.905 11.794 33.470 1.00 81.19 268 ASP A O 1
ATOM 2078 N N . LEU A 1 269 ? -13.453 12.256 35.123 1.00 81.31 269 LEU A N 1
ATOM 2079 C CA . LEU A 1 269 ? -12.241 12.073 34.336 1.00 81.31 269 LEU A CA 1
ATOM 2080 C C . LEU A 1 269 ? -11.817 10.613 34.329 1.00 81.31 269 LEU A C 1
ATOM 2082 O O . LEU A 1 269 ? -11.517 10.086 33.265 1.00 81.31 269 LEU A O 1
ATOM 2086 N N . ALA A 1 270 ? -11.815 9.947 35.487 1.00 74.31 270 ALA A N 1
ATOM 2087 C CA . ALA A 1 270 ? -11.358 8.562 35.600 1.00 74.31 270 ALA A CA 1
ATOM 2088 C C . ALA A 1 270 ? -12.082 7.618 34.619 1.00 74.31 270 ALA A C 1
ATOM 2090 O O . ALA A 1 270 ? -11.429 6.816 33.958 1.00 74.31 270 ALA A O 1
ATOM 2091 N N . VAL A 1 271 ? -13.400 7.779 34.439 1.00 80.25 271 VAL A N 1
ATOM 2092 C CA . VAL A 1 271 ? -14.206 6.991 33.482 1.00 80.25 271 VAL A CA 1
ATOM 2093 C C . VAL A 1 271 ? -13.892 7.324 32.010 1.00 80.25 271 VAL A C 1
ATOM 2095 O O . VAL A 1 271 ? -14.041 6.468 31.139 1.00 80.25 271 VAL A O 1
ATOM 2098 N N . ARG A 1 272 ? -13.406 8.539 31.710 1.00 84.56 272 ARG A N 1
ATOM 2099 C CA . ARG A 1 272 ? -12.969 8.959 30.361 1.00 84.56 272 ARG A CA 1
ATOM 2100 C C . ARG A 1 272 ? -11.555 8.478 29.998 1.00 84.56 272 ARG A C 1
ATOM 2102 O O . ARG A 1 272 ? -11.149 8.623 28.841 1.00 84.56 272 ARG A O 1
ATOM 2109 N N . LEU A 1 273 ? -10.801 7.908 30.944 1.00 81.75 273 LEU A N 1
ATOM 2110 C CA . LEU A 1 273 ? -9.425 7.441 30.747 1.00 81.75 273 LEU A CA 1
ATOM 2111 C C . LEU A 1 273 ? -9.360 5.918 30.555 1.00 81.75 273 LEU A C 1
ATOM 2113 O O . LEU A 1 273 ? -9.937 5.151 31.319 1.00 81.75 273 LEU A O 1
ATOM 2117 N N . GLN A 1 274 ? -8.600 5.465 29.555 1.00 81.88 274 GLN A N 1
ATOM 2118 C CA . GLN A 1 274 ? -8.343 4.041 29.314 1.00 81.88 274 GLN A CA 1
ATOM 2119 C C . GLN A 1 274 ? -6.840 3.764 29.191 1.00 81.88 274 GLN A C 1
ATOM 2121 O O . GLN A 1 274 ? -6.114 4.503 28.528 1.00 81.88 274 GLN A O 1
ATOM 2126 N N . HIS A 1 275 ? -6.372 2.662 29.781 1.00 79.75 275 HIS A N 1
ATOM 2127 C CA . HIS A 1 275 ? -5.033 2.116 29.542 1.00 79.75 275 HIS A CA 1
ATOM 2128 C C . HIS A 1 275 ? -5.137 0.892 28.627 1.00 79.75 275 HIS A C 1
ATOM 2130 O O . HIS A 1 275 ? -5.827 -0.071 28.950 1.00 79.75 275 HIS A O 1
ATOM 2136 N N . VAL A 1 276 ? -4.460 0.952 27.480 1.00 74.06 276 VAL A N 1
ATOM 2137 C CA . VAL A 1 276 ? -4.213 -0.175 26.575 1.00 74.06 276 VAL A CA 1
ATOM 2138 C C . VAL A 1 276 ? -2.770 -0.619 26.786 1.00 74.06 276 VAL A C 1
ATOM 2140 O O . VAL A 1 276 ? -1.835 0.176 26.631 1.00 74.06 276 VAL A O 1
ATOM 2143 N N . ASN A 1 277 ? -2.586 -1.881 27.167 1.00 75.56 277 ASN A N 1
ATOM 2144 C CA . ASN A 1 277 ? -1.287 -2.433 27.522 1.00 75.56 277 ASN A CA 1
ATOM 2145 C C . ASN A 1 277 ? -0.714 -3.358 26.437 1.00 75.56 277 ASN A C 1
ATOM 2147 O O . ASN A 1 277 ? -1.398 -3.783 25.511 1.00 75.56 277 ASN A O 1
ATOM 2151 N N . PHE A 1 278 ? 0.591 -3.622 26.513 1.00 67.88 278 PHE A N 1
ATOM 2152 C CA . PHE A 1 278 ? 1.274 -4.552 25.612 1.00 67.88 278 PHE A CA 1
ATOM 2153 C C . PHE A 1 278 ? 2.460 -5.226 26.308 1.00 67.88 278 PHE A C 1
ATOM 2155 O O . PHE A 1 278 ? 3.149 -4.609 27.121 1.00 67.88 278 PHE A O 1
ATOM 2162 N N . GLY A 1 279 ? 2.717 -6.495 25.989 1.00 66.25 279 GLY A N 1
ATOM 2163 C CA . GLY A 1 279 ? 3.814 -7.256 26.590 1.00 66.25 279 GLY A CA 1
ATOM 2164 C C . GLY A 1 279 ? 5.209 -6.754 26.192 1.00 66.25 279 GLY A C 1
ATOM 2165 O O . GLY A 1 279 ? 5.398 -6.108 25.155 1.00 66.25 279 GLY A O 1
ATOM 2166 N N . LYS A 1 280 ? 6.219 -7.106 26.992 1.00 60.88 280 LYS A N 1
ATOM 2167 C CA . LYS A 1 280 ? 7.632 -6.788 26.725 1.00 60.88 280 LYS A CA 1
ATOM 2168 C C . LYS A 1 280 ? 8.173 -7.534 25.493 1.00 60.88 280 LYS A C 1
ATOM 2170 O O . LYS A 1 280 ? 7.660 -8.585 25.109 1.00 60.88 280 LYS A O 1
ATOM 2175 N N . VAL A 1 281 ? 9.227 -6.999 24.875 1.00 56.88 281 VAL A N 1
ATOM 2176 C CA . VAL A 1 281 ? 10.098 -7.750 23.953 1.00 56.88 281 VAL A CA 1
ATOM 2177 C C . VAL A 1 281 ? 11.191 -8.416 24.794 1.00 56.88 281 VAL A C 1
ATOM 2179 O O . VAL A 1 281 ? 11.899 -7.730 25.532 1.00 56.88 281 VAL A O 1
ATOM 2182 N N . LEU A 1 282 ? 11.295 -9.745 24.737 1.00 51.38 282 LEU A N 1
ATOM 2183 C CA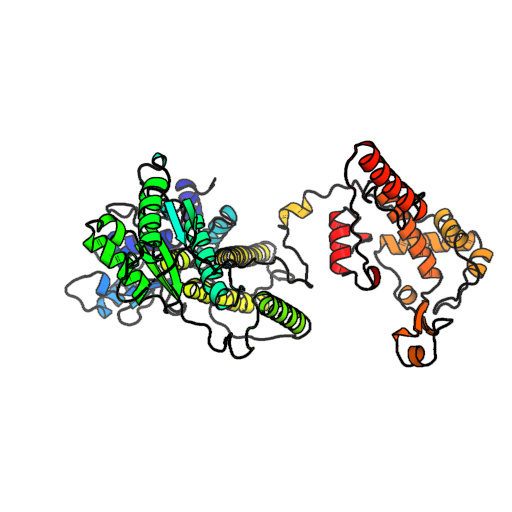 . LEU A 1 282 ? 12.337 -10.500 25.443 1.00 51.38 282 LEU A CA 1
ATOM 2184 C C . LEU A 1 282 ? 13.689 -10.376 24.713 1.00 51.38 282 LEU A C 1
ATOM 2186 O O . LEU A 1 282 ? 13.729 -10.038 23.534 1.00 51.38 282 LEU A O 1
ATOM 2190 N N . GLY A 1 283 ? 14.797 -10.630 25.415 1.00 52.72 283 GLY A N 1
ATOM 2191 C CA . GLY A 1 283 ? 16.149 -10.650 24.833 1.00 52.72 283 GLY A CA 1
ATOM 2192 C C . GLY A 1 283 ? 16.919 -9.319 24.825 1.00 52.72 283 GLY A C 1
ATOM 2193 O O . GLY A 1 283 ? 18.136 -9.345 24.681 1.00 52.72 283 GLY A O 1
ATOM 2194 N N . MET A 1 284 ? 16.268 -8.167 25.031 1.00 53.25 284 MET A N 1
ATOM 2195 C CA . MET A 1 284 ? 16.948 -6.858 25.020 1.00 53.25 284 MET A CA 1
ATOM 2196 C C . MET A 1 284 ? 17.507 -6.464 26.398 1.00 53.25 284 MET A C 1
ATOM 2198 O O . MET A 1 284 ? 16.732 -6.220 27.328 1.00 53.25 284 MET A O 1
ATOM 2202 N N . TYR A 1 285 ? 18.834 -6.319 26.525 1.00 52.16 285 TYR A N 1
ATOM 2203 C CA . TYR A 1 285 ? 19.498 -6.026 27.807 1.00 52.16 285 TYR A CA 1
ATOM 2204 C C . TYR A 1 285 ? 20.626 -4.987 27.681 1.00 52.16 285 TYR A C 1
ATOM 2206 O O . TYR A 1 285 ? 21.764 -5.308 27.343 1.00 52.16 285 TYR A O 1
ATOM 2214 N N . SER A 1 286 ? 20.356 -3.742 28.088 1.00 46.16 286 SER A N 1
ATOM 2215 C CA . SER A 1 286 ? 21.304 -2.615 27.979 1.00 46.16 286 SER A CA 1
ATOM 2216 C C . SER A 1 286 ? 22.554 -2.676 28.866 1.00 46.16 286 SER A C 1
ATOM 2218 O O . SER A 1 286 ? 23.410 -1.806 28.760 1.00 46.16 286 SER A O 1
ATOM 2220 N N . ARG A 1 287 ? 22.680 -3.682 29.740 1.00 44.84 287 ARG A N 1
ATOM 2221 C CA . ARG A 1 287 ? 23.886 -3.926 30.557 1.00 44.84 287 ARG A CA 1
ATOM 2222 C C . ARG A 1 287 ? 24.768 -5.067 30.036 1.00 44.84 287 ARG A C 1
ATOM 2224 O O . ARG A 1 287 ? 25.804 -5.329 30.628 1.00 44.84 287 ARG A O 1
ATOM 2231 N N . LEU A 1 288 ? 24.353 -5.748 28.965 1.00 44.09 288 LEU A N 1
ATOM 2232 C CA . LEU A 1 288 ? 25.037 -6.918 28.396 1.00 44.09 288 LEU A CA 1
ATOM 2233 C C . LEU A 1 288 ? 25.435 -6.695 26.925 1.00 44.09 288 LEU A C 1
ATOM 2235 O O . LEU A 1 288 ? 25.580 -7.652 26.174 1.00 44.09 288 LEU A O 1
ATOM 2239 N N . GLY A 1 289 ? 25.524 -5.435 26.480 1.00 41.25 289 GLY A N 1
ATOM 2240 C CA . GLY A 1 289 ? 25.820 -5.050 25.089 1.00 41.25 289 GLY A CA 1
ATOM 2241 C C . GLY A 1 289 ? 24.723 -5.379 24.066 1.00 41.25 289 GLY A C 1
ATOM 2242 O O . GLY A 1 289 ? 24.684 -4.779 22.999 1.00 41.25 289 GLY A O 1
ATOM 2243 N N . ASN A 1 290 ? 23.798 -6.285 24.392 1.00 46.72 290 ASN A N 1
ATOM 2244 C CA . ASN A 1 290 ? 22.806 -6.820 23.465 1.00 46.72 290 ASN A CA 1
ATOM 2245 C C . ASN A 1 290 ? 21.576 -5.892 23.342 1.00 46.72 290 ASN A C 1
ATOM 2247 O O . ASN A 1 290 ? 20.486 -6.163 23.861 1.00 46.72 290 ASN A O 1
ATOM 2251 N N . VAL A 1 291 ? 21.793 -4.745 22.691 1.00 51.25 291 VAL A N 1
ATOM 2252 C CA . VAL A 1 291 ? 20.771 -3.772 22.285 1.00 51.25 291 VAL A CA 1
ATOM 2253 C C . VAL A 1 291 ? 20.897 -3.555 20.783 1.00 51.25 291 VAL A C 1
ATOM 2255 O O . VAL A 1 291 ? 21.715 -2.764 20.336 1.00 51.25 291 VAL A O 1
ATOM 2258 N N . GLN A 1 292 ? 20.059 -4.240 20.010 1.00 54.53 292 GLN A N 1
ATOM 2259 C CA . GLN A 1 292 ? 19.808 -3.843 18.627 1.00 54.53 292 GLN A CA 1
ATOM 2260 C C . GLN A 1 292 ? 18.987 -2.548 18.631 1.00 54.53 292 GLN A C 1
ATOM 2262 O O . GLN A 1 292 ? 17.994 -2.443 19.367 1.00 54.53 292 GLN A O 1
ATOM 2267 N N . LEU A 1 293 ? 19.387 -1.562 17.831 1.00 58.91 293 LEU A N 1
ATOM 2268 C CA . LEU A 1 293 ? 18.605 -0.348 17.630 1.00 58.91 293 LEU A CA 1
ATOM 2269 C C . LEU A 1 293 ? 17.431 -0.630 16.685 1.00 58.91 293 LEU A C 1
ATOM 2271 O O . LEU A 1 293 ? 17.389 -1.628 15.961 1.00 58.91 293 LEU A O 1
ATOM 2275 N N . LEU A 1 294 ? 16.451 0.276 16.681 1.00 50.06 294 LEU A N 1
ATOM 2276 C CA . LEU A 1 294 ? 15.332 0.175 15.749 1.00 50.06 294 LEU A CA 1
ATOM 2277 C C . LEU A 1 294 ? 15.778 0.317 14.283 1.00 50.06 294 LEU A C 1
ATOM 2279 O O . LEU A 1 294 ? 15.210 -0.358 13.431 1.00 50.06 294 LEU A O 1
ATOM 2283 N N . SER A 1 295 ? 16.785 1.152 14.005 1.00 47.09 295 SER A N 1
ATOM 2284 C CA . SER A 1 295 ? 17.446 1.238 12.695 1.00 47.09 295 SER A CA 1
ATOM 2285 C C . SER A 1 295 ? 17.870 -0.145 12.222 1.00 47.09 295 SER A C 1
ATOM 2287 O O . SER A 1 295 ? 17.378 -0.634 11.215 1.00 47.09 295 SER A O 1
ATOM 2289 N N . ASP A 1 296 ? 18.684 -0.819 13.027 1.00 58.12 296 ASP A N 1
ATOM 2290 C CA . ASP A 1 296 ? 19.354 -2.062 12.666 1.00 58.12 296 ASP A CA 1
ATOM 2291 C C . ASP A 1 296 ? 18.336 -3.178 12.419 1.00 58.12 296 ASP A C 1
ATOM 2293 O O . ASP A 1 296 ? 18.515 -3.985 11.516 1.00 58.12 296 ASP A O 1
ATOM 2297 N N . ILE A 1 297 ? 17.236 -3.204 13.180 1.00 51.94 297 ILE A N 1
ATOM 2298 C CA . ILE A 1 297 ? 16.141 -4.162 12.980 1.00 51.94 297 ILE A CA 1
ATOM 2299 C C . ILE A 1 297 ? 15.331 -3.839 11.719 1.00 51.94 297 ILE A C 1
ATOM 2301 O O . ILE A 1 297 ? 14.929 -4.764 11.011 1.00 51.94 297 ILE A O 1
ATOM 2305 N N . LEU A 1 298 ? 15.078 -2.562 11.413 1.00 45.59 298 LEU A N 1
ATOM 2306 C CA . LEU A 1 298 ? 14.385 -2.163 10.184 1.00 45.59 298 LEU A CA 1
ATOM 2307 C C . LEU A 1 298 ? 15.247 -2.426 8.945 1.00 45.59 298 LEU A C 1
ATOM 2309 O O . LEU A 1 298 ? 14.730 -2.956 7.963 1.00 45.59 298 LEU A O 1
ATOM 2313 N N . ASP A 1 299 ? 16.545 -2.135 9.004 1.00 51.12 299 ASP A N 1
ATOM 2314 C CA . ASP A 1 299 ? 17.483 -2.388 7.915 1.00 51.12 299 ASP A CA 1
ATOM 2315 C C . ASP A 1 299 ? 17.773 -3.890 7.751 1.00 51.12 299 ASP A C 1
ATOM 2317 O O . ASP A 1 299 ? 17.693 -4.380 6.631 1.00 51.12 299 ASP A O 1
ATOM 2321 N N . GLN A 1 300 ? 17.932 -4.675 8.827 1.00 51.56 300 GLN A N 1
ATOM 2322 C CA . GLN A 1 300 ? 17.983 -6.148 8.737 1.00 51.56 300 GLN A CA 1
ATOM 2323 C C . GLN A 1 300 ? 16.682 -6.736 8.173 1.00 51.56 300 GLN A C 1
ATOM 2325 O O . GLN A 1 300 ? 16.727 -7.652 7.356 1.00 51.56 300 GLN A O 1
ATOM 2330 N N . SER A 1 301 ? 15.513 -6.208 8.554 1.00 42.94 301 SER A N 1
ATOM 2331 C CA . SER A 1 301 ? 14.224 -6.648 7.991 1.00 42.94 301 SER A CA 1
ATOM 2332 C C . SER A 1 301 ? 14.104 -6.291 6.507 1.00 42.94 301 SER A C 1
ATOM 2334 O O . SER A 1 301 ? 13.571 -7.069 5.717 1.00 42.94 301 SER A O 1
ATOM 2336 N N . ARG A 1 302 ? 14.627 -5.128 6.109 1.00 45.84 302 ARG A N 1
ATOM 2337 C CA . ARG A 1 302 ? 14.688 -4.654 4.724 1.00 45.84 302 ARG A CA 1
ATOM 2338 C C . ARG A 1 302 ? 15.666 -5.474 3.884 1.00 45.84 302 ARG A C 1
ATOM 2340 O O . ARG A 1 302 ? 15.323 -5.833 2.762 1.00 45.84 302 ARG A O 1
ATOM 2347 N N . GLU A 1 303 ? 16.841 -5.807 4.408 1.00 47.94 303 GLU A N 1
ATOM 2348 C CA . GLU A 1 303 ? 17.815 -6.689 3.759 1.00 47.94 303 GLU A CA 1
ATOM 2349 C C . GLU A 1 303 ? 17.289 -8.121 3.645 1.00 47.94 303 GLU A C 1
ATOM 2351 O O . GLU A 1 303 ? 17.362 -8.704 2.565 1.00 47.94 303 GLU A O 1
ATOM 2356 N N . ALA A 1 304 ? 16.670 -8.663 4.699 1.00 41.44 304 ALA A N 1
ATOM 2357 C CA . ALA A 1 304 ? 16.022 -9.972 4.667 1.00 41.44 304 ALA A CA 1
ATOM 2358 C C . ALA A 1 304 ? 14.889 -10.015 3.630 1.00 41.44 304 ALA A C 1
ATOM 2360 O O . ALA A 1 304 ? 14.834 -10.945 2.826 1.00 41.44 304 ALA A O 1
ATOM 2361 N N . MET A 1 305 ? 14.040 -8.981 3.565 1.00 42.06 305 MET A N 1
ATOM 2362 C CA . MET A 1 305 ? 13.032 -8.855 2.507 1.00 42.06 305 MET A CA 1
ATOM 2363 C C . MET A 1 305 ? 13.668 -8.729 1.118 1.00 42.06 305 MET A C 1
ATOM 2365 O O . MET A 1 305 ? 13.251 -9.437 0.209 1.00 42.06 305 MET A O 1
ATOM 2369 N N . HIS A 1 306 ? 14.712 -7.914 0.934 1.00 44.00 306 HIS A N 1
ATOM 2370 C CA . HIS A 1 306 ? 15.452 -7.842 -0.333 1.00 44.00 306 HIS A CA 1
ATOM 2371 C C . HIS A 1 306 ? 16.175 -9.155 -0.697 1.00 44.00 306 HIS A C 1
ATOM 2373 O O . HIS A 1 306 ? 16.450 -9.373 -1.877 1.00 44.00 306 HIS A O 1
ATOM 2379 N N . GLY A 1 307 ? 16.476 -10.020 0.276 1.00 42.16 307 GLY A N 1
ATOM 2380 C CA . GLY A 1 307 ? 17.008 -11.368 0.081 1.00 42.16 307 GLY A CA 1
ATOM 2381 C C . GLY A 1 307 ? 15.933 -12.356 -0.372 1.00 42.16 307 GLY A C 1
ATOM 2382 O O . GLY A 1 307 ? 16.084 -12.982 -1.419 1.00 42.16 307 GLY A O 1
ATOM 2383 N N . VAL A 1 308 ? 14.807 -12.427 0.344 1.00 44.06 308 VAL A N 1
ATOM 2384 C CA . VAL A 1 308 ? 13.640 -13.252 -0.032 1.00 44.06 308 VAL A CA 1
ATOM 2385 C C . VAL A 1 308 ? 13.059 -12.810 -1.381 1.00 44.06 308 VAL A C 1
ATOM 2387 O O . VAL A 1 308 ? 12.684 -13.642 -2.197 1.00 44.06 308 VAL A O 1
ATOM 2390 N N . MET A 1 309 ? 13.093 -11.516 -1.707 1.00 39.47 309 MET A N 1
ATOM 2391 C CA . MET A 1 309 ? 12.718 -11.000 -3.033 1.00 39.47 309 MET A CA 1
ATOM 2392 C C . MET A 1 309 ? 13.665 -11.421 -4.176 1.00 39.47 309 MET A C 1
ATOM 2394 O O . MET A 1 309 ? 13.343 -11.177 -5.337 1.00 39.47 309 MET A O 1
ATOM 2398 N N . ARG A 1 310 ? 14.812 -12.054 -3.885 1.00 40.38 310 ARG A N 1
ATOM 2399 C CA . ARG A 1 310 ? 15.672 -12.740 -4.874 1.00 40.38 310 ARG A CA 1
ATOM 2400 C C . ARG A 1 310 ? 15.478 -14.262 -4.871 1.00 40.38 310 ARG A C 1
ATOM 2402 O O . ARG A 1 310 ? 16.088 -14.943 -5.689 1.00 40.38 310 ARG A O 1
ATOM 2409 N N . GLN A 1 311 ? 14.702 -14.797 -3.928 1.00 45.69 311 GLN A N 1
ATOM 2410 C CA . GLN A 1 311 ? 14.568 -16.225 -3.653 1.00 45.69 311 GLN A CA 1
ATOM 2411 C C . GLN A 1 311 ? 13.149 -16.567 -3.172 1.00 45.69 311 GLN A C 1
ATOM 2413 O O . GLN A 1 311 ? 12.904 -16.660 -1.970 1.00 45.69 311 GLN A O 1
ATOM 2418 N N . ASN A 1 312 ? 12.230 -16.801 -4.111 1.00 36.84 312 ASN A N 1
ATOM 2419 C CA . ASN A 1 312 ? 11.489 -18.068 -4.217 1.00 36.84 312 ASN A CA 1
ATOM 2420 C C . ASN A 1 312 ? 10.492 -18.034 -5.383 1.00 36.84 312 ASN A C 1
ATOM 2422 O O . ASN A 1 312 ? 9.769 -17.058 -5.575 1.00 36.84 312 ASN A O 1
ATOM 2426 N N . GLU A 1 313 ? 10.400 -19.154 -6.091 1.00 43.53 313 GLU A N 1
ATOM 2427 C CA . GLU A 1 313 ? 9.241 -19.503 -6.908 1.00 43.53 313 GLU A CA 1
ATOM 2428 C C . GLU A 1 313 ? 8.274 -20.350 -6.057 1.00 43.53 313 GLU A C 1
ATOM 2430 O O . GLU A 1 313 ? 8.711 -21.211 -5.298 1.00 43.53 313 GLU A O 1
ATOM 2435 N N . VAL A 1 314 ? 6.968 -20.105 -6.209 1.00 52.22 314 VAL A N 1
ATOM 2436 C CA . VAL A 1 314 ? 5.832 -20.986 -5.849 1.00 52.22 314 VAL A CA 1
ATOM 2437 C C . VAL A 1 314 ? 5.757 -21.552 -4.413 1.00 52.22 314 VAL A C 1
ATOM 2439 O O . VAL A 1 314 ? 6.413 -22.528 -4.052 1.00 52.22 314 VAL A O 1
ATOM 2442 N N . LYS A 1 315 ? 4.782 -21.044 -3.642 1.00 30.58 315 LYS A N 1
ATOM 2443 C CA . LYS A 1 315 ? 4.030 -21.746 -2.572 1.00 30.58 315 LYS A CA 1
ATOM 2444 C C . LYS A 1 315 ? 2.796 -20.904 -2.200 1.00 30.58 315 LYS A C 1
ATOM 2446 O O . LYS A 1 315 ? 2.912 -19.687 -2.165 1.00 30.58 315 LYS A O 1
ATOM 2451 N N . CYS A 1 316 ? 1.627 -21.459 -1.875 1.00 25.11 316 CYS A N 1
ATOM 2452 C CA . CYS A 1 316 ? 1.191 -22.863 -1.871 1.00 25.11 316 CYS A CA 1
ATOM 2453 C C . CYS A 1 316 ? -0.341 -22.914 -2.032 1.00 25.11 316 CYS A C 1
ATOM 2455 O O . CYS A 1 316 ? -1.019 -21.986 -1.599 1.00 25.11 316 CYS A O 1
ATOM 2457 N N . SER A 1 317 ? -0.892 -23.993 -2.590 1.00 33.38 317 SER A N 1
ATOM 2458 C CA . SER A 1 317 ? -2.340 -24.158 -2.775 1.00 33.38 317 SER A CA 1
ATOM 2459 C C . SER A 1 317 ? -3.032 -24.811 -1.571 1.00 33.38 317 SER A C 1
ATOM 2461 O O . SER A 1 317 ? -2.524 -25.784 -1.014 1.00 33.38 317 SER A O 1
ATOM 2463 N N . GLN A 1 318 ? -4.214 -24.300 -1.204 1.00 33.22 318 GLN A N 1
ATOM 2464 C CA . GLN A 1 318 ? -5.365 -25.036 -0.646 1.00 33.22 318 GLN A CA 1
ATOM 2465 C C . GLN A 1 318 ? -6.590 -24.100 -0.567 1.00 33.22 318 GLN A C 1
ATOM 2467 O O . GLN A 1 318 ? -6.433 -22.885 -0.540 1.00 33.22 318 GLN A O 1
ATOM 2472 N N . VAL A 1 319 ? -7.804 -24.659 -0.602 1.00 30.11 319 VAL A N 1
ATOM 2473 C CA . VAL A 1 319 ? -9.038 -23.952 -1.007 1.00 30.11 319 VAL A CA 1
ATOM 2474 C C . VAL A 1 319 ? -10.124 -24.042 0.066 1.00 30.11 319 VAL A C 1
ATOM 2476 O O . VAL A 1 319 ? -10.326 -25.126 0.599 1.00 30.11 319 VAL A O 1
ATOM 2479 N N . GLU A 1 320 ? -10.868 -22.949 0.298 1.00 29.72 320 GLU A N 1
ATOM 2480 C CA . GLU A 1 320 ? -12.333 -22.977 0.500 1.00 29.72 320 GLU A CA 1
ATOM 2481 C C . GLU A 1 320 ? -12.990 -21.577 0.324 1.00 29.72 320 GLU A C 1
ATOM 2483 O O . GLU A 1 320 ? -12.426 -20.559 0.733 1.00 29.72 320 GLU A O 1
ATOM 2488 N N . ASP A 1 321 ? -14.154 -21.596 -0.347 1.00 36.56 321 ASP A N 1
ATOM 2489 C CA . ASP A 1 321 ? -15.104 -20.561 -0.843 1.00 36.56 321 ASP A CA 1
ATOM 2490 C C . ASP A 1 321 ? -14.795 -19.041 -0.692 1.00 36.56 321 ASP A C 1
ATOM 2492 O O . ASP A 1 321 ? -14.523 -18.537 0.398 1.00 36.56 321 ASP A O 1
ATOM 2496 N N . SER A 1 322 ? -14.902 -18.277 -1.790 1.00 37.03 322 SER A N 1
ATOM 2497 C CA . SER A 1 322 ? -14.236 -16.971 -1.995 1.00 37.03 322 SER A CA 1
ATOM 2498 C C . SER A 1 322 ? -15.005 -15.707 -1.592 1.00 37.03 322 SER A C 1
ATOM 2500 O O . SER A 1 322 ? -14.394 -14.725 -1.168 1.00 37.03 322 SER A O 1
ATOM 2502 N N . ASP A 1 323 ? -16.328 -15.679 -1.753 1.00 39.94 323 ASP A N 1
ATOM 2503 C CA . ASP A 1 323 ? -17.040 -14.395 -1.921 1.00 39.94 323 ASP A CA 1
ATOM 2504 C C . ASP A 1 323 ? -17.399 -13.694 -0.590 1.00 39.94 323 ASP A C 1
ATOM 2506 O O . ASP A 1 323 ? -17.737 -12.511 -0.559 1.00 39.94 323 ASP A O 1
ATOM 2510 N N . ALA A 1 324 ? -17.283 -14.416 0.528 1.00 44.19 324 ALA A N 1
ATOM 2511 C CA . ALA A 1 324 ? -17.823 -14.064 1.846 1.00 44.19 324 ALA A CA 1
ATOM 2512 C C . ALA A 1 324 ? -16.974 -13.097 2.703 1.00 44.19 324 ALA A C 1
ATOM 2514 O O . ALA A 1 324 ? -17.399 -12.710 3.799 1.00 44.19 324 ALA A O 1
ATOM 2515 N N . VAL A 1 325 ? -15.736 -12.776 2.302 1.00 44.06 325 VAL A N 1
ATOM 2516 C CA . VAL A 1 325 ? -14.772 -12.097 3.197 1.00 44.06 325 VAL A CA 1
ATOM 2517 C C . VAL A 1 325 ? -14.701 -10.583 2.994 1.00 44.06 325 VAL A C 1
ATOM 2519 O O . VAL A 1 325 ? -14.705 -9.867 3.992 1.00 44.06 325 VAL A O 1
ATOM 2522 N N . ALA A 1 326 ? -14.707 -10.068 1.759 1.00 43.62 326 ALA A N 1
ATOM 2523 C CA . ALA A 1 326 ? -14.510 -8.632 1.483 1.00 43.62 326 ALA A CA 1
ATOM 2524 C C . ALA A 1 326 ? -15.568 -7.700 2.126 1.00 43.62 326 ALA A C 1
ATOM 2526 O O . ALA A 1 326 ? -15.299 -6.524 2.400 1.00 43.62 326 ALA A O 1
ATOM 2527 N N . GLU A 1 327 ? -16.763 -8.227 2.401 1.00 48.88 327 GLU A N 1
ATOM 2528 C CA . GLU A 1 327 ? -17.848 -7.506 3.068 1.00 48.88 327 GLU A CA 1
ATOM 2529 C C . GLU A 1 327 ? -17.574 -7.244 4.557 1.00 48.88 327 GLU A C 1
ATOM 2531 O O . GLU A 1 327 ? -17.952 -6.195 5.068 1.00 48.88 327 GLU A O 1
ATOM 2536 N N . LYS A 1 328 ? -16.852 -8.136 5.250 1.00 56.25 328 LYS A N 1
ATOM 2537 C CA . LYS A 1 328 ? -16.718 -8.132 6.723 1.00 56.25 328 LYS A CA 1
ATOM 2538 C C . LYS A 1 328 ? -15.722 -7.083 7.254 1.00 56.25 328 LYS A C 1
ATOM 2540 O O . LYS A 1 328 ? -15.524 -6.964 8.464 1.00 56.25 328 LYS A O 1
ATOM 2545 N N . CYS A 1 329 ? -15.100 -6.290 6.374 1.00 48.47 329 CYS A N 1
ATOM 2546 C CA . CYS A 1 329 ? -14.115 -5.265 6.742 1.00 48.47 329 CYS A CA 1
ATOM 2547 C C . CYS A 1 329 ? -14.642 -4.189 7.721 1.00 48.47 329 CYS A C 1
ATOM 2549 O O . CYS A 1 329 ? -13.926 -3.874 8.681 1.00 48.47 329 CYS A O 1
ATOM 2551 N N . PRO A 1 330 ? -15.844 -3.599 7.536 1.00 52.03 330 PRO A N 1
ATOM 2552 C CA . PRO A 1 330 ? -16.350 -2.561 8.433 1.00 52.03 330 PRO A CA 1
ATOM 2553 C C . PRO A 1 330 ? -16.628 -3.115 9.833 1.00 52.03 330 PRO A C 1
ATOM 2555 O O . PRO A 1 330 ? -16.272 -2.475 10.817 1.00 52.03 330 PRO A O 1
ATOM 2558 N N . ASP A 1 331 ? -17.156 -4.337 9.942 1.00 60.53 331 ASP A N 1
ATOM 2559 C CA . ASP A 1 331 ? -17.454 -4.985 11.227 1.00 60.53 331 ASP A CA 1
ATOM 2560 C C . ASP A 1 331 ? -16.196 -5.410 11.972 1.00 60.53 331 ASP A C 1
ATOM 2562 O O . ASP A 1 331 ? -16.100 -5.216 13.182 1.00 60.53 331 ASP A O 1
ATOM 2566 N N . VAL A 1 332 ? -15.192 -5.916 11.251 1.00 56.31 332 VAL A N 1
ATOM 2567 C CA . VAL A 1 332 ? -13.849 -6.148 11.796 1.00 56.31 332 VAL A CA 1
ATOM 2568 C C . VAL A 1 332 ? -13.272 -4.844 12.348 1.00 56.31 332 VAL A C 1
ATOM 2570 O O . VAL A 1 332 ? -12.735 -4.833 13.455 1.00 56.31 332 VAL A O 1
ATOM 2573 N N . THR A 1 333 ? -13.441 -3.723 11.646 1.00 52.53 333 THR A N 1
ATOM 2574 C CA . THR A 1 333 ? -12.925 -2.422 12.101 1.00 52.53 333 THR A CA 1
ATOM 2575 C C . THR A 1 333 ? -13.724 -1.871 13.293 1.00 52.53 333 THR A C 1
ATOM 2577 O O . THR A 1 333 ? -13.131 -1.383 14.254 1.00 52.53 333 THR A O 1
ATOM 2580 N N . ALA A 1 334 ? -15.050 -2.028 13.305 1.00 58.41 334 ALA A N 1
ATOM 2581 C CA . ALA A 1 334 ? -15.925 -1.637 14.413 1.00 58.41 334 ALA A CA 1
ATOM 2582 C C . ALA A 1 334 ? -15.730 -2.513 15.669 1.00 58.41 334 ALA A C 1
ATOM 2584 O O . ALA A 1 334 ? -15.757 -2.006 16.791 1.00 58.41 334 ALA A O 1
ATOM 2585 N N . MET A 1 335 ? -15.469 -3.814 15.502 1.00 58.00 335 MET A N 1
ATOM 2586 C CA . MET A 1 335 ? -15.040 -4.706 16.584 1.00 58.00 335 MET A CA 1
ATOM 2587 C C . MET A 1 335 ? -13.673 -4.273 17.121 1.00 58.00 335 MET A C 1
ATOM 2589 O O . MET A 1 335 ? -13.488 -4.181 18.332 1.00 58.00 335 MET A O 1
ATOM 2593 N N . THR A 1 336 ? -12.743 -3.914 16.235 1.00 55.56 336 THR A N 1
ATOM 2594 C CA . THR A 1 336 ? -11.409 -3.433 16.623 1.00 55.56 336 THR A CA 1
ATOM 2595 C C . THR A 1 336 ? -11.456 -2.080 17.338 1.00 55.56 336 THR A C 1
ATOM 2597 O O . THR A 1 336 ? -10.620 -1.814 18.194 1.00 55.56 336 THR A O 1
ATOM 2600 N N . LEU A 1 337 ? -12.467 -1.241 17.089 1.00 56.28 337 LEU A N 1
ATOM 2601 C CA . LEU A 1 337 ? -12.720 -0.032 17.884 1.00 56.28 337 LEU A CA 1
ATOM 2602 C C . LEU A 1 337 ? -13.176 -0.355 19.324 1.00 56.28 337 LEU A C 1
ATOM 2604 O O . LEU A 1 337 ? -12.948 0.446 20.230 1.00 56.28 337 LEU A O 1
ATOM 2608 N N . LYS A 1 338 ? -13.787 -1.530 19.554 1.00 62.38 338 LYS A N 1
ATOM 2609 C CA . LYS A 1 338 ? -14.170 -2.022 20.891 1.00 62.38 338 LYS A CA 1
ATOM 2610 C C . LYS A 1 338 ? -13.021 -2.736 21.612 1.00 62.38 338 LYS A C 1
ATOM 2612 O O . LYS A 1 338 ? -12.836 -2.500 22.802 1.00 62.38 338 LYS A O 1
ATOM 2617 N N . THR A 1 339 ? -12.259 -3.591 20.923 1.00 62.84 339 THR A N 1
ATOM 2618 C CA . THR A 1 339 ? -11.148 -4.365 21.521 1.00 62.84 339 THR A CA 1
ATOM 2619 C C . THR A 1 339 ? -9.833 -3.584 21.598 1.00 62.84 339 THR A C 1
ATOM 2621 O O . THR A 1 339 ? -9.036 -3.819 22.499 1.00 62.84 339 THR A O 1
ATOM 2624 N N . LEU A 1 340 ? -9.611 -2.647 20.669 1.00 62.16 340 LEU A N 1
ATOM 2625 C CA . LEU A 1 340 ? -8.347 -1.939 20.421 1.00 62.16 340 LEU A CA 1
ATOM 2626 C C . LEU A 1 340 ? -7.164 -2.867 20.071 1.00 62.16 340 LEU A C 1
ATOM 2628 O O . LEU A 1 340 ? -6.003 -2.476 20.199 1.00 62.16 340 LEU A O 1
ATOM 2632 N N . GLU A 1 341 ? -7.452 -4.075 19.575 1.00 68.06 341 GLU A N 1
ATOM 2633 C CA . GLU A 1 341 ? -6.464 -5.101 19.225 1.00 68.06 341 GLU A CA 1
ATOM 2634 C C . GLU A 1 341 ? -6.110 -5.123 17.715 1.00 68.06 341 GLU A C 1
ATOM 2636 O O . GLU A 1 341 ? -6.933 -5.535 16.895 1.00 68.06 341 GLU A O 1
ATOM 2641 N N . PRO A 1 342 ? -4.870 -4.779 17.299 1.00 65.25 342 PRO A N 1
ATOM 2642 C CA . PRO A 1 342 ? -4.470 -4.814 15.883 1.00 65.25 342 PRO A CA 1
ATOM 2643 C C . PRO A 1 342 ? -4.495 -6.219 15.253 1.00 65.25 342 PRO A C 1
ATOM 2645 O O . PRO A 1 342 ? -4.631 -6.356 14.036 1.00 65.25 342 PRO A O 1
ATOM 2648 N N . SER A 1 343 ? -4.379 -7.265 16.079 1.00 69.25 343 SER A N 1
ATOM 2649 C CA . SER A 1 343 ? -4.506 -8.681 15.705 1.00 69.25 343 SER A CA 1
ATOM 2650 C C . SER A 1 343 ? -5.813 -8.967 14.969 1.00 69.25 343 SER A C 1
ATOM 2652 O O . SER A 1 343 ? -5.797 -9.717 13.999 1.00 69.25 343 SER A O 1
ATOM 2654 N N . THR A 1 344 ? -6.922 -8.336 15.367 1.00 67.00 344 THR A N 1
ATOM 2655 C CA . THR A 1 344 ? -8.241 -8.534 14.749 1.00 67.00 344 THR A CA 1
ATOM 2656 C C . THR A 1 344 ? -8.227 -8.175 13.255 1.00 67.00 344 THR A C 1
ATOM 2658 O O . THR A 1 344 ? -8.707 -8.949 12.425 1.00 67.00 344 THR A O 1
ATOM 2661 N N . ILE A 1 345 ? -7.603 -7.046 12.893 1.00 69.25 345 ILE A N 1
ATOM 2662 C CA . ILE A 1 345 ? -7.467 -6.598 11.496 1.00 69.25 345 ILE A CA 1
ATOM 2663 C C . ILE A 1 345 ? -6.407 -7.420 10.760 1.00 69.25 345 ILE A C 1
ATOM 2665 O O . ILE A 1 345 ? -6.639 -7.830 9.625 1.00 69.25 345 ILE A O 1
ATOM 2669 N N . LEU A 1 346 ? -5.272 -7.726 11.399 1.00 71.56 346 LEU A N 1
ATOM 2670 C CA . LEU A 1 346 ? -4.221 -8.543 10.785 1.00 71.56 346 LEU A CA 1
ATOM 2671 C C . LEU A 1 346 ? -4.736 -9.939 10.390 1.00 71.56 346 LEU A C 1
ATOM 2673 O O . LEU A 1 346 ? -4.531 -10.369 9.258 1.00 71.56 346 LEU A O 1
ATOM 2677 N N . THR A 1 347 ? -5.464 -10.622 11.280 1.00 69.44 347 THR A N 1
ATOM 2678 C CA . THR A 1 347 ? -6.062 -11.939 11.000 1.00 69.44 347 THR A CA 1
ATOM 2679 C C . THR A 1 347 ? -7.084 -11.879 9.864 1.00 69.44 347 THR A C 1
ATOM 2681 O O . THR A 1 347 ? -7.127 -12.791 9.039 1.00 69.44 347 THR A O 1
ATOM 2684 N N . TYR A 1 348 ? -7.882 -10.810 9.784 1.00 69.88 348 TYR A N 1
ATOM 2685 C CA . TYR A 1 348 ? -8.809 -10.591 8.673 1.00 69.88 348 TYR A CA 1
ATOM 2686 C C . TYR A 1 348 ? -8.074 -10.410 7.334 1.00 69.88 348 TYR A C 1
ATOM 2688 O O . TYR A 1 348 ? -8.406 -11.086 6.361 1.00 69.88 348 TYR A O 1
ATOM 2696 N N . LEU A 1 349 ? -7.033 -9.572 7.290 1.00 74.12 349 LEU A N 1
ATOM 2697 C CA . LEU A 1 349 ? -6.257 -9.344 6.067 1.00 74.12 349 LEU A CA 1
ATOM 2698 C C . LEU A 1 349 ? -5.515 -10.600 5.600 1.00 74.12 349 LEU A C 1
ATOM 2700 O O . LEU A 1 349 ? -5.501 -10.867 4.404 1.00 74.12 349 LEU A O 1
ATOM 2704 N N . CYS A 1 350 ? -4.967 -11.408 6.514 1.00 70.94 350 CYS A N 1
ATOM 2705 C CA . CYS A 1 350 ? -4.365 -12.695 6.155 1.00 70.94 350 CYS A CA 1
ATOM 2706 C C . CYS A 1 350 ? -5.391 -13.676 5.559 1.00 70.94 350 CYS A C 1
ATOM 2708 O O . CYS A 1 350 ? -5.072 -14.378 4.604 1.00 70.94 350 CYS A O 1
ATOM 2710 N N . ARG A 1 351 ? -6.634 -13.714 6.063 1.00 66.12 351 ARG A N 1
ATOM 2711 C CA . ARG A 1 351 ? -7.703 -14.529 5.450 1.00 66.12 351 ARG A CA 1
ATOM 2712 C C . ARG A 1 351 ? -8.030 -14.043 4.033 1.00 66.12 351 ARG A C 1
ATOM 2714 O O . ARG A 1 351 ? -8.102 -14.859 3.119 1.00 66.12 351 ARG A O 1
ATOM 2721 N N . LEU A 1 352 ? -8.151 -12.726 3.846 1.00 70.44 352 LEU A N 1
ATOM 2722 C CA . LEU A 1 352 ? -8.413 -12.108 2.543 1.00 70.44 352 LEU A CA 1
ATOM 2723 C C . LEU A 1 352 ? -7.294 -12.397 1.524 1.00 70.44 352 LEU A C 1
ATOM 2725 O O . LEU A 1 352 ? -7.590 -12.776 0.394 1.00 70.44 352 LEU A O 1
ATOM 2729 N N . THR A 1 353 ? -6.016 -12.264 1.900 1.00 73.25 353 THR A N 1
ATOM 2730 C CA . THR A 1 353 ? -4.899 -12.527 0.972 1.00 73.25 353 THR A CA 1
ATOM 2731 C C . THR A 1 353 ? -4.742 -14.006 0.630 1.00 73.25 353 THR A C 1
ATOM 2733 O O . THR A 1 353 ? -4.439 -14.319 -0.519 1.00 73.25 353 THR A O 1
ATOM 2736 N N . HIS A 1 354 ? -4.997 -14.921 1.572 1.00 68.44 354 HIS A N 1
ATOM 2737 C CA . HIS A 1 354 ? -5.015 -16.361 1.289 1.00 68.44 354 HIS A CA 1
ATOM 2738 C C . HIS A 1 354 ? -6.109 -16.725 0.271 1.00 68.44 354 HIS A C 1
ATOM 2740 O O . HIS A 1 354 ? -5.842 -17.455 -0.687 1.00 68.44 354 HIS A O 1
ATOM 2746 N N . GLN A 1 355 ? -7.324 -16.189 0.434 1.00 63.03 355 GLN A N 1
ATOM 2747 C CA . GLN A 1 355 ? -8.413 -16.435 -0.514 1.00 63.03 355 GLN A CA 1
ATOM 2748 C C . GLN A 1 355 ? -8.151 -15.800 -1.881 1.00 63.03 355 GLN A C 1
ATOM 2750 O O . GLN A 1 355 ? -8.329 -16.480 -2.887 1.00 63.03 355 GLN A O 1
ATOM 2755 N N . LEU A 1 356 ? -7.638 -14.565 -1.941 1.00 66.38 356 LEU A N 1
ATOM 2756 C CA . LEU A 1 356 ? -7.224 -13.940 -3.205 1.00 66.38 356 LEU A CA 1
ATOM 2757 C C . LEU A 1 356 ? -6.177 -14.775 -3.947 1.00 66.38 356 LEU A C 1
ATOM 2759 O O . LEU A 1 356 ? -6.334 -15.035 -5.137 1.00 66.38 356 LEU A O 1
ATOM 2763 N N . SER A 1 357 ? -5.148 -15.249 -3.238 1.00 68.00 357 SER A N 1
ATOM 2764 C CA . SER A 1 357 ? -4.120 -16.111 -3.830 1.00 68.00 357 SER A CA 1
ATOM 2765 C C . SER A 1 357 ? -4.705 -17.416 -4.375 1.00 68.00 357 SER A C 1
ATOM 2767 O O . SER A 1 357 ? -4.246 -17.893 -5.404 1.00 68.00 357 SER A O 1
ATOM 2769 N N . SER A 1 358 ? -5.728 -17.972 -3.719 1.00 63.62 358 SER A N 1
ATOM 2770 C CA . SER A 1 358 ? -6.411 -19.194 -4.169 1.00 63.62 358 SER A CA 1
ATOM 2771 C C . SER A 1 358 ? -7.367 -18.943 -5.344 1.00 63.62 358 SER A C 1
ATOM 2773 O O . SER A 1 358 ? -7.594 -19.835 -6.158 1.00 63.62 358 SER A O 1
ATOM 2775 N N . CYS A 1 359 ? -7.920 -17.732 -5.457 1.00 59.09 359 CYS A N 1
ATOM 2776 C CA . CYS A 1 359 ? -8.756 -17.324 -6.586 1.00 59.09 359 CYS A CA 1
ATOM 2777 C C . CYS A 1 359 ? -7.929 -17.069 -7.850 1.00 59.09 359 CYS A C 1
ATOM 2779 O O . CYS A 1 359 ? -8.388 -17.392 -8.942 1.00 59.09 359 CYS A O 1
ATOM 2781 N N . TYR A 1 360 ? -6.724 -16.509 -7.711 1.00 62.56 360 TYR A N 1
ATOM 2782 C CA . TYR A 1 360 ? -5.889 -16.054 -8.829 1.00 62.56 360 TYR A CA 1
ATOM 2783 C C . TYR A 1 360 ? -5.566 -17.165 -9.844 1.00 62.56 360 TYR A C 1
ATOM 2785 O O . TYR A 1 360 ? -5.665 -16.949 -11.053 1.00 62.56 360 TYR A O 1
ATOM 2793 N N . ASP A 1 361 ? -5.273 -18.376 -9.358 1.00 58.69 361 ASP A N 1
ATOM 2794 C CA . ASP A 1 361 ? -4.965 -19.542 -10.198 1.00 58.69 361 ASP A CA 1
ATOM 2795 C C . ASP A 1 361 ? -6.175 -20.034 -11.022 1.00 58.69 361 ASP A C 1
ATOM 2797 O O . ASP A 1 361 ? -6.001 -20.614 -12.095 1.00 58.69 361 ASP A O 1
ATOM 2801 N N . VAL A 1 362 ? -7.405 -19.791 -10.548 1.00 62.09 362 VAL A N 1
ATOM 2802 C CA . VAL A 1 362 ? -8.656 -20.356 -11.102 1.00 62.09 362 VAL A CA 1
ATOM 2803 C C . VAL A 1 362 ? -9.480 -19.317 -11.878 1.00 62.09 362 VAL A C 1
ATOM 2805 O O . VAL A 1 362 ? -10.112 -19.622 -12.893 1.00 62.09 362 VAL A O 1
ATOM 2808 N N . LEU A 1 363 ? -9.485 -18.064 -11.421 1.00 58.75 363 LEU A N 1
ATOM 2809 C CA . LEU A 1 363 ? -10.344 -16.983 -11.908 1.00 58.75 363 LEU A CA 1
ATOM 2810 C C . LEU A 1 363 ? -9.586 -15.960 -12.766 1.00 58.75 363 LEU A C 1
ATOM 2812 O O . LEU A 1 363 ? -9.900 -14.774 -12.747 1.00 58.75 363 LEU A O 1
ATOM 2816 N N . GLN A 1 364 ? -8.641 -16.428 -13.587 1.00 58.53 364 GLN A N 1
ATOM 2817 C CA . GLN A 1 364 ? -7.821 -15.590 -14.472 1.00 58.53 364 GLN A CA 1
ATOM 2818 C C . GLN A 1 364 ? -8.641 -14.536 -15.247 1.00 58.53 364 GLN A C 1
ATOM 2820 O O . GLN A 1 364 ? -9.633 -14.859 -15.915 1.00 58.53 364 GLN A O 1
ATOM 2825 N N . VAL A 1 365 ? -8.209 -13.274 -15.149 1.00 57.25 365 VAL A N 1
ATOM 2826 C CA . VAL A 1 365 ? -8.813 -12.089 -15.796 1.00 57.25 365 VAL A CA 1
ATOM 2827 C C . VAL A 1 365 ? -8.332 -11.905 -17.240 1.00 57.25 365 VAL A C 1
ATOM 2829 O O . VAL A 1 365 ? -9.060 -11.385 -18.084 1.00 57.25 365 VAL A O 1
ATOM 2832 N N . VAL A 1 366 ? -7.096 -12.313 -17.531 1.00 51.34 366 VAL A N 1
ATOM 2833 C CA . VAL A 1 366 ? -6.457 -12.170 -18.846 1.00 51.34 366 VAL A CA 1
ATOM 2834 C C . VAL A 1 366 ? -6.473 -13.524 -19.553 1.00 51.34 366 VAL A C 1
ATOM 2836 O O . VAL A 1 366 ? -6.134 -14.532 -18.947 1.00 51.34 366 VAL A O 1
ATOM 2839 N N . GLY A 1 367 ? -6.861 -13.547 -20.832 1.00 54.19 367 GLY A N 1
ATOM 2840 C CA . GLY A 1 367 ? -6.912 -14.771 -21.647 1.00 54.19 367 GLY A CA 1
ATOM 2841 C C . GLY A 1 367 ? -8.189 -15.613 -21.505 1.00 54.19 367 GLY A C 1
ATOM 2842 O O . GLY A 1 367 ? -8.260 -16.697 -22.072 1.00 54.19 367 GLY A O 1
ATOM 2843 N N . THR A 1 368 ? -9.204 -15.142 -20.774 1.00 52.62 368 THR A N 1
ATOM 2844 C CA . THR A 1 368 ? -10.395 -15.934 -20.430 1.00 52.62 368 THR A CA 1
ATOM 2845 C C . THR A 1 368 ? -11.368 -16.156 -21.597 1.00 52.62 368 THR A C 1
ATOM 2847 O O . THR A 1 368 ? -11.907 -15.201 -22.166 1.00 52.62 368 THR A O 1
ATOM 2850 N N . GLU A 1 369 ? -11.739 -17.413 -21.853 1.00 48.34 369 GLU A N 1
ATOM 2851 C CA . GLU A 1 369 ? -12.901 -17.775 -22.680 1.00 48.34 369 GLU A CA 1
ATOM 2852 C C . GLU A 1 369 ? -14.222 -17.505 -21.927 1.00 48.34 369 GLU A C 1
ATOM 2854 O O . GLU A 1 369 ? -14.861 -18.399 -21.381 1.00 48.34 369 GLU A O 1
ATOM 2859 N N . GLY A 1 370 ? -14.623 -16.233 -21.850 1.00 51.84 370 GLY A N 1
ATOM 2860 C CA . GLY A 1 370 ? -15.880 -15.819 -21.200 1.00 51.84 370 GLY A CA 1
ATOM 2861 C C . GLY A 1 370 ? -16.499 -14.522 -21.733 1.00 51.84 370 GLY A C 1
ATOM 2862 O O . GLY A 1 370 ? -17.521 -14.060 -21.226 1.00 51.84 370 GLY A O 1
ATOM 2863 N N . GLY A 1 371 ? -15.886 -13.906 -22.746 1.00 51.75 371 GLY A N 1
ATOM 2864 C CA . GLY A 1 371 ? -16.316 -12.616 -23.282 1.00 51.75 371 GLY A CA 1
ATOM 2865 C C . GLY A 1 371 ? -16.115 -11.437 -22.316 1.00 51.75 371 GLY A C 1
ATOM 2866 O O . GLY A 1 371 ? -15.743 -11.576 -21.149 1.00 51.75 371 GLY A O 1
ATOM 2867 N N . ARG A 1 372 ? -16.372 -10.224 -22.822 1.00 49.47 372 ARG A N 1
ATOM 2868 C CA . ARG A 1 372 ? -16.049 -8.959 -22.132 1.00 49.47 372 ARG A CA 1
ATOM 2869 C C . ARG A 1 372 ? -16.713 -8.813 -20.754 1.00 49.47 372 ARG A C 1
ATOM 2871 O O . ARG A 1 372 ? -16.130 -8.190 -19.874 1.00 49.47 372 ARG A O 1
ATOM 2878 N N . ALA A 1 373 ? -17.905 -9.379 -20.558 1.00 49.53 373 ALA A N 1
ATOM 2879 C CA . ALA A 1 373 ? -18.643 -9.272 -19.298 1.00 49.53 373 ALA A CA 1
ATOM 2880 C C . ALA A 1 373 ? -17.981 -10.053 -18.147 1.00 49.53 373 ALA A C 1
ATOM 2882 O O . ALA A 1 373 ? -17.864 -9.520 -17.046 1.00 49.53 373 ALA A O 1
ATOM 2883 N N . VAL A 1 374 ? -17.500 -11.278 -18.400 1.00 55.38 374 VAL A N 1
ATOM 2884 C CA . VAL A 1 374 ? -16.847 -12.115 -17.374 1.00 55.38 374 VAL A CA 1
ATOM 2885 C C . VAL A 1 374 ? -15.491 -11.532 -16.974 1.00 55.38 374 VAL A C 1
ATOM 2887 O O . VAL A 1 374 ? -15.186 -11.459 -15.785 1.00 55.38 374 VAL A O 1
ATOM 2890 N N . VAL A 1 375 ? -14.717 -11.039 -17.947 1.00 55.88 375 VAL A N 1
ATOM 2891 C CA . VAL A 1 375 ? -13.440 -10.344 -17.699 1.00 55.88 375 VAL A CA 1
ATOM 2892 C C . VAL A 1 375 ? -13.643 -9.116 -16.804 1.00 55.88 375 VAL A C 1
ATOM 2894 O O . VAL A 1 375 ? -12.931 -8.954 -15.816 1.00 55.88 375 VAL A O 1
ATOM 2897 N N . LEU A 1 376 ? -14.649 -8.282 -17.098 1.00 53.84 376 LEU A N 1
ATOM 2898 C CA . LEU A 1 376 ? -14.968 -7.105 -16.281 1.00 53.84 376 LEU A CA 1
ATOM 2899 C C . LEU A 1 376 ? -15.454 -7.474 -14.870 1.00 53.84 376 LEU A C 1
ATOM 2901 O O . LEU A 1 376 ? -15.097 -6.785 -13.920 1.00 53.84 376 LEU A O 1
ATOM 2905 N N . ALA A 1 377 ? -16.228 -8.553 -14.714 1.00 54.12 377 ALA A N 1
ATOM 2906 C CA . ALA A 1 377 ? -16.693 -9.011 -13.404 1.00 54.12 377 ALA A CA 1
ATOM 2907 C C . ALA A 1 377 ? -15.543 -9.522 -12.514 1.00 54.12 377 ALA A C 1
ATOM 2909 O O . ALA A 1 377 ? -15.495 -9.186 -11.333 1.00 54.12 377 ALA A O 1
ATOM 2910 N N . ARG A 1 378 ? -14.592 -10.278 -13.082 1.00 62.62 378 ARG A N 1
ATOM 2911 C CA . ARG A 1 378 ? -13.404 -10.772 -12.360 1.00 62.62 378 ARG A CA 1
ATOM 2912 C C . ARG A 1 378 ? -12.452 -9.631 -11.988 1.00 62.62 378 ARG A C 1
ATOM 2914 O O . ARG A 1 378 ? -12.124 -9.477 -10.818 1.00 62.62 378 ARG A O 1
ATOM 2921 N N . ALA A 1 379 ? -12.124 -8.754 -12.943 1.00 60.47 379 ALA A N 1
ATOM 2922 C CA . ALA A 1 379 ? -11.305 -7.564 -12.686 1.00 60.47 379 ALA A CA 1
ATOM 2923 C C . ALA A 1 379 ? -11.909 -6.645 -11.604 1.00 60.47 379 ALA A C 1
ATOM 2925 O O . ALA A 1 379 ? -11.183 -5.991 -10.857 1.00 60.47 379 ALA A O 1
ATOM 2926 N N . ALA A 1 380 ? -13.242 -6.597 -11.514 1.00 55.31 380 ALA A N 1
ATOM 2927 C CA . ALA A 1 380 ? -13.935 -5.847 -10.480 1.00 55.31 380 ALA A CA 1
ATOM 2928 C C . ALA A 1 380 ? -13.793 -6.485 -9.082 1.00 55.31 380 ALA A C 1
ATOM 2930 O O . ALA A 1 380 ? -13.605 -5.762 -8.103 1.00 55.31 380 ALA A O 1
ATOM 2931 N N . LEU A 1 381 ? -13.844 -7.817 -8.974 1.00 61.03 381 LEU A N 1
ATOM 2932 C CA . LEU A 1 381 ? -13.609 -8.524 -7.711 1.00 61.03 381 LEU A CA 1
ATOM 2933 C C . LEU A 1 381 ? -12.189 -8.259 -7.178 1.00 61.03 381 LEU A C 1
ATOM 2935 O O . LEU A 1 381 ? -12.038 -7.870 -6.017 1.00 61.03 381 LEU A O 1
ATOM 2939 N N . ASP A 1 382 ? -11.180 -8.371 -8.046 1.00 64.00 382 ASP A N 1
ATOM 2940 C CA . ASP A 1 382 ? -9.772 -8.133 -7.700 1.00 64.00 382 ASP A CA 1
ATOM 2941 C C . ASP A 1 382 ? -9.528 -6.694 -7.217 1.00 64.00 382 ASP A C 1
ATOM 2943 O O . ASP A 1 382 ? -8.957 -6.485 -6.146 1.00 64.00 382 ASP A O 1
ATOM 2947 N N . GLU A 1 383 ? -9.998 -5.684 -7.960 1.00 62.59 383 GLU A N 1
ATOM 2948 C CA . GLU A 1 383 ? -9.841 -4.270 -7.582 1.00 62.59 383 GLU A CA 1
ATOM 2949 C C . GLU A 1 383 ? -10.604 -3.933 -6.290 1.00 62.59 383 GLU A C 1
ATOM 2951 O O . GLU A 1 383 ? -10.113 -3.178 -5.446 1.00 62.59 383 GLU A O 1
ATOM 2956 N N . GLY A 1 384 ? -11.784 -4.531 -6.090 1.00 56.91 384 GLY A N 1
ATOM 2957 C CA . GLY A 1 384 ? -12.547 -4.394 -4.852 1.00 56.91 384 GLY A CA 1
ATOM 2958 C C . GLY A 1 384 ? -11.762 -4.911 -3.645 1.00 56.91 384 GLY A C 1
ATOM 2959 O O . GLY A 1 384 ? -11.622 -4.210 -2.642 1.00 56.91 384 GLY A O 1
ATOM 2960 N N . ALA A 1 385 ? -11.180 -6.104 -3.756 1.00 69.12 385 ALA A N 1
ATOM 2961 C CA . ALA A 1 385 ? -10.385 -6.704 -2.691 1.00 69.12 385 ALA A CA 1
ATOM 2962 C C . ALA A 1 385 ? -9.026 -6.002 -2.483 1.00 69.12 385 ALA A C 1
ATOM 2964 O O . ALA A 1 385 ? -8.575 -5.861 -1.341 1.00 69.12 385 ALA A O 1
ATOM 2965 N N . ARG A 1 386 ? -8.409 -5.477 -3.553 1.00 77.44 386 ARG A N 1
ATOM 2966 C CA . ARG A 1 386 ? -7.202 -4.633 -3.494 1.00 77.44 386 ARG A CA 1
ATOM 2967 C C . ARG A 1 386 ? -7.432 -3.392 -2.626 1.00 77.44 386 ARG A C 1
ATOM 2969 O O . ARG A 1 386 ? -6.602 -3.093 -1.769 1.00 77.44 386 ARG A O 1
ATOM 2976 N N . LEU A 1 387 ? -8.568 -2.709 -2.794 1.00 65.69 387 LEU A N 1
ATOM 2977 C CA . LEU A 1 387 ? -8.952 -1.535 -1.994 1.00 65.69 387 LEU A CA 1
ATOM 2978 C C . LEU A 1 387 ? -9.180 -1.870 -0.509 1.00 65.69 387 LEU A C 1
ATOM 2980 O O . LEU A 1 387 ? -8.797 -1.090 0.368 1.00 65.69 387 LEU A O 1
ATOM 2984 N N . VAL A 1 388 ? -9.761 -3.035 -0.206 1.00 71.81 388 VAL A N 1
ATOM 2985 C CA . VAL A 1 388 ? -9.910 -3.533 1.174 1.00 71.81 388 VAL A CA 1
ATOM 2986 C C . VAL A 1 388 ? -8.543 -3.783 1.820 1.00 71.81 388 VAL A C 1
ATOM 2988 O O . VAL A 1 388 ? -8.300 -3.332 2.943 1.00 71.81 388 VAL A O 1
ATOM 2991 N N . LEU A 1 389 ? -7.628 -4.442 1.102 1.00 77.62 389 LEU A N 1
ATOM 2992 C CA . LEU A 1 389 ? -6.268 -4.714 1.570 1.00 77.62 389 LEU A CA 1
ATOM 2993 C C . LEU A 1 389 ? -5.463 -3.420 1.782 1.00 77.62 389 LEU A C 1
ATOM 2995 O O . LEU A 1 389 ? -4.877 -3.232 2.848 1.00 77.62 389 LEU A O 1
ATOM 2999 N N . GLU A 1 390 ? -5.491 -2.499 0.815 1.00 75.00 390 GLU A N 1
ATOM 3000 C CA . GLU A 1 390 ? -4.854 -1.176 0.892 1.00 75.00 390 GLU A CA 1
ATOM 3001 C C . GLU A 1 390 ? -5.324 -0.396 2.132 1.00 75.00 390 GLU A C 1
ATOM 3003 O O . GLU A 1 390 ? -4.515 0.169 2.876 1.00 75.00 390 GLU A O 1
ATOM 3008 N N . THR A 1 391 ? -6.634 -0.409 2.390 1.00 70.56 391 THR A N 1
ATOM 3009 C CA . THR A 1 391 ? -7.252 0.302 3.515 1.00 70.56 391 THR A CA 1
ATOM 3010 C C . THR A 1 391 ? -6.855 -0.312 4.857 1.00 70.56 391 THR A C 1
ATOM 3012 O O . THR A 1 391 ? -6.399 0.409 5.748 1.00 70.56 391 THR A O 1
ATOM 3015 N N . GLY A 1 392 ? -6.950 -1.638 5.004 1.00 72.06 392 GLY A N 1
ATOM 3016 C CA . GLY A 1 392 ? -6.548 -2.329 6.231 1.00 72.06 392 GLY A CA 1
ATOM 3017 C C . GLY A 1 392 ? -5.050 -2.202 6.531 1.00 72.06 392 GLY A C 1
ATOM 3018 O O . GLY A 1 392 ? -4.676 -1.991 7.685 1.00 72.06 392 GLY A O 1
ATOM 3019 N N . MET A 1 393 ? -4.191 -2.245 5.506 1.00 76.56 393 MET A N 1
ATOM 3020 C CA . MET A 1 393 ? -2.751 -2.006 5.655 1.00 76.56 393 MET A CA 1
ATOM 3021 C C . MET A 1 393 ? -2.459 -0.584 6.152 1.00 76.56 393 MET A C 1
ATOM 3023 O O . MET A 1 393 ? -1.739 -0.431 7.140 1.00 76.56 393 MET A O 1
ATOM 3027 N N . ARG A 1 394 ? -3.065 0.454 5.550 1.00 76.62 394 ARG A N 1
ATOM 3028 C CA . ARG A 1 394 ? -2.905 1.844 6.028 1.00 76.62 394 ARG A CA 1
ATOM 3029 C C . ARG A 1 394 ? -3.418 2.043 7.449 1.00 76.62 394 ARG A C 1
ATOM 3031 O O . ARG A 1 394 ? -2.807 2.783 8.223 1.00 76.62 394 ARG A O 1
ATOM 3038 N N . LEU A 1 395 ? -4.514 1.377 7.810 1.00 71.56 395 LEU A N 1
ATOM 3039 C CA . LEU A 1 395 ? -5.064 1.438 9.160 1.00 71.56 395 LEU A CA 1
ATOM 3040 C C . LEU A 1 395 ? -4.084 0.805 10.166 1.00 71.56 395 LEU A C 1
ATOM 3042 O O . LEU A 1 395 ? -3.760 1.460 11.153 1.00 71.56 395 LEU A O 1
ATOM 3046 N N . LEU A 1 396 ? -3.486 -0.354 9.840 1.00 73.50 396 LEU A N 1
ATOM 3047 C CA . LEU A 1 396 ? -2.346 -0.976 10.550 1.00 73.50 396 LEU A CA 1
ATOM 3048 C C . LEU A 1 396 ? -1.061 -0.116 10.607 1.00 73.50 396 LEU A C 1
ATOM 3050 O O . LEU A 1 396 ? -0.096 -0.509 11.259 1.00 73.50 396 LEU A O 1
ATOM 3054 N N . GLY A 1 397 ? -1.026 1.050 9.955 1.00 66.69 397 GLY A N 1
ATOM 3055 C CA . GLY A 1 397 ? 0.154 1.915 9.875 1.00 66.69 397 GLY A CA 1
ATOM 3056 C C . GLY A 1 397 ? 1.211 1.430 8.877 1.00 66.69 397 GLY A C 1
ATOM 3057 O O . GLY A 1 397 ? 2.316 1.968 8.854 1.00 66.69 397 GLY A O 1
ATOM 3058 N N . LEU A 1 398 ? 0.881 0.432 8.054 1.00 74.88 398 LEU A N 1
ATOM 3059 C CA . LEU A 1 398 ? 1.718 -0.052 6.962 1.00 74.88 398 LEU A CA 1
ATOM 3060 C C . LEU A 1 398 ? 1.459 0.791 5.709 1.00 74.88 398 LEU A C 1
ATOM 3062 O O . LEU A 1 398 ? 0.321 1.154 5.415 1.00 74.88 398 LEU A O 1
ATOM 3066 N N . SER A 1 399 ? 2.501 1.048 4.923 1.00 67.19 399 SER A N 1
ATOM 3067 C CA . SER A 1 399 ? 2.339 1.595 3.574 1.00 67.19 399 SER A CA 1
ATOM 3068 C C . SER A 1 399 ? 2.097 0.440 2.596 1.00 67.19 399 SER A C 1
ATOM 3070 O O . SER A 1 399 ? 3.056 -0.275 2.295 1.00 67.19 399 SER A O 1
ATOM 3072 N N . PRO A 1 400 ? 0.865 0.214 2.093 1.00 65.50 400 PRO A N 1
ATOM 3073 C CA . PRO A 1 400 ? 0.663 -0.698 0.976 1.00 65.50 400 PRO A CA 1
ATOM 3074 C C . PRO A 1 400 ? 1.446 -0.167 -0.223 1.00 65.50 400 PRO A C 1
ATOM 3076 O O . PRO A 1 400 ? 1.270 0.980 -0.637 1.00 65.50 400 PRO A O 1
ATOM 3079 N N . VAL A 1 401 ? 2.334 -0.998 -0.757 1.00 60.59 401 VAL A N 1
ATOM 3080 C CA . VAL A 1 401 ? 3.010 -0.714 -2.018 1.00 60.59 401 VAL A CA 1
ATOM 3081 C C . VAL A 1 401 ? 2.128 -1.228 -3.147 1.00 60.59 401 VAL A C 1
ATOM 3083 O O . VAL A 1 401 ? 1.672 -2.366 -3.096 1.00 60.59 401 VAL A O 1
ATOM 3086 N N . GLU A 1 402 ? 1.907 -0.420 -4.185 1.00 50.41 402 GLU A N 1
ATOM 3087 C CA . GLU A 1 402 ? 1.232 -0.885 -5.413 1.00 50.41 402 GLU A CA 1
ATOM 3088 C C . GLU A 1 402 ? 1.993 -2.043 -6.076 1.00 50.41 402 GLU A C 1
ATOM 3090 O O . GLU A 1 402 ? 1.446 -2.789 -6.878 1.00 50.41 402 GLU A O 1
ATOM 3095 N N . SER A 1 403 ? 3.284 -2.149 -5.759 1.00 45.84 403 SER A N 1
ATOM 3096 C CA . SER A 1 403 ? 4.257 -2.961 -6.460 1.00 45.84 403 SER A CA 1
ATOM 3097 C C . SER A 1 403 ? 5.478 -3.169 -5.551 1.00 45.84 403 SER A C 1
ATOM 3099 O O . SER A 1 403 ? 5.970 -2.193 -4.973 1.00 45.84 403 SER A O 1
ATOM 3101 N N . LEU A 1 404 ? 5.996 -4.392 -5.403 1.00 41.72 404 LEU A N 1
ATOM 3102 C CA . LEU A 1 404 ? 7.189 -4.628 -4.571 1.00 41.72 404 LEU A CA 1
ATOM 3103 C C . LEU A 1 404 ? 8.423 -3.899 -5.153 1.00 41.72 404 LEU A C 1
ATOM 3105 O O . LEU A 1 404 ? 8.533 -3.783 -6.376 1.00 41.72 404 LEU A O 1
ATOM 3109 N N . PRO A 1 405 ? 9.385 -3.425 -4.332 1.00 36.72 405 PRO A N 1
ATOM 3110 C CA . PRO A 1 405 ? 10.559 -2.678 -4.802 1.00 36.72 405 PRO A CA 1
ATOM 3111 C C . PRO A 1 405 ? 11.533 -3.557 -5.614 1.00 36.72 405 PRO A C 1
ATOM 3113 O O . PRO A 1 405 ? 12.514 -4.085 -5.101 1.00 36.72 405 PRO A O 1
ATOM 3116 N N . GLY A 1 406 ? 11.221 -3.713 -6.901 1.00 37.91 406 GLY A N 1
ATOM 3117 C CA . GLY A 1 406 ? 11.874 -4.602 -7.868 1.00 37.91 406 GLY A CA 1
ATOM 3118 C C . GLY A 1 406 ? 10.886 -5.108 -8.929 1.00 37.91 406 GLY A C 1
ATOM 3119 O O . GLY A 1 406 ? 11.234 -5.189 -10.103 1.00 37.91 406 GLY A O 1
ATOM 3120 N N . ASN A 1 407 ? 9.628 -5.328 -8.530 1.00 38.41 407 ASN A N 1
ATOM 3121 C CA . ASN A 1 407 ? 8.502 -5.690 -9.389 1.00 38.41 407 ASN A CA 1
ATOM 3122 C C . ASN A 1 407 ? 7.520 -4.508 -9.506 1.00 38.41 407 ASN A C 1
ATOM 3124 O O . ASN A 1 407 ? 6.437 -4.535 -8.928 1.00 38.41 407 ASN A O 1
ATOM 3128 N N . THR A 1 408 ? 7.930 -3.442 -10.202 1.00 34.50 408 THR A N 1
ATOM 3129 C CA . THR A 1 408 ? 7.107 -2.240 -10.443 1.00 34.50 408 THR A CA 1
ATOM 3130 C C . THR A 1 408 ? 6.171 -2.396 -11.639 1.00 34.50 408 THR A C 1
ATOM 3132 O O . THR A 1 408 ? 6.499 -1.965 -12.743 1.00 34.50 408 THR A O 1
ATOM 3135 N N . GLN A 1 409 ? 4.978 -2.936 -11.393 1.00 40.53 409 GLN A N 1
ATOM 3136 C CA . GLN A 1 409 ? 3.764 -2.513 -12.093 1.00 40.53 409 GLN A CA 1
ATOM 3137 C C . GLN A 1 409 ? 2.902 -1.730 -11.093 1.00 40.53 409 GLN A C 1
ATOM 3139 O O . GLN A 1 409 ? 2.341 -2.321 -10.178 1.00 40.53 409 GLN A O 1
ATOM 3144 N N . GLY A 1 410 ? 2.860 -0.401 -11.226 1.00 34.81 410 GLY A N 1
ATOM 3145 C CA . GLY A 1 410 ? 1.954 0.453 -10.449 1.00 34.81 410 GLY A CA 1
ATOM 3146 C C . GLY A 1 410 ? 0.561 0.455 -11.076 1.00 34.81 410 GLY A C 1
ATOM 3147 O O . GLY A 1 410 ? 0.434 0.573 -12.299 1.00 34.81 410 GLY A O 1
ATOM 3148 N N . SER A 1 411 ? -0.483 0.296 -10.263 1.00 34.19 411 SER A N 1
ATOM 3149 C CA . SER A 1 411 ? -1.858 0.111 -10.744 1.00 34.19 411 SER A CA 1
ATOM 3150 C C . SER A 1 411 ? -2.506 1.446 -11.120 1.00 34.19 411 SER A C 1
ATOM 3152 O O . SER A 1 411 ? -3.268 2.038 -10.354 1.00 34.19 411 SER A O 1
ATOM 3154 N N . LYS A 1 412 ? -2.227 1.932 -12.334 1.00 33.56 412 LYS A N 1
ATOM 3155 C CA . LYS A 1 412 ? -3.023 3.005 -12.948 1.00 33.56 412 LYS A CA 1
ATOM 3156 C C . LYS A 1 412 ? -4.333 2.430 -13.484 1.00 33.56 412 LYS A C 1
ATOM 3158 O O . LYS A 1 412 ? -4.336 1.478 -14.261 1.00 33.56 412 LYS A O 1
ATOM 3163 N N . SER A 1 413 ? -5.452 3.039 -13.094 1.00 33.81 413 SER A N 1
ATOM 3164 C CA . SER A 1 413 ? -6.794 2.592 -13.471 1.00 33.81 413 SER A CA 1
ATOM 3165 C C . SER A 1 413 ? -6.972 2.552 -14.993 1.00 33.81 413 SER A C 1
ATOM 3167 O O . SER A 1 413 ? -6.893 3.583 -15.666 1.00 33.81 413 SER A O 1
ATOM 3169 N N . ILE A 1 414 ? -7.275 1.360 -15.518 1.00 37.09 414 ILE A N 1
ATOM 3170 C CA . ILE A 1 414 ? -7.377 1.046 -16.956 1.00 37.09 414 ILE A CA 1
ATOM 3171 C C . ILE A 1 414 ? -8.173 2.086 -17.788 1.00 37.09 414 ILE A C 1
ATOM 3173 O O . ILE A 1 414 ? -7.719 2.404 -18.889 1.00 37.09 414 ILE A O 1
ATOM 3177 N N . PRO A 1 415 ? -9.297 2.677 -17.316 1.00 33.50 415 PRO A N 1
ATOM 3178 C CA . PRO A 1 415 ? -10.050 3.668 -18.096 1.00 33.50 415 PRO A CA 1
ATOM 3179 C C . PRO A 1 415 ? -9.303 4.975 -18.405 1.00 33.50 415 PRO A C 1
ATOM 3181 O O . PRO A 1 415 ? -9.667 5.665 -19.352 1.00 33.50 415 PRO A O 1
ATOM 3184 N N . THR A 1 416 ? -8.295 5.352 -17.613 1.00 35.69 416 THR A N 1
ATOM 3185 C CA . THR A 1 416 ? -7.657 6.679 -17.710 1.00 35.69 416 THR A CA 1
ATOM 3186 C C . THR A 1 416 ? -6.482 6.694 -18.687 1.00 35.69 416 THR A C 1
ATOM 3188 O O . THR A 1 416 ? -6.272 7.684 -19.379 1.00 35.69 416 THR A O 1
ATOM 3191 N N . PHE A 1 417 ? -5.740 5.585 -18.784 1.00 37.62 417 PHE A N 1
ATOM 3192 C CA . PHE A 1 417 ? -4.578 5.457 -19.673 1.00 37.62 417 PHE A CA 1
ATOM 3193 C C . PHE A 1 417 ? -4.954 5.533 -21.163 1.00 37.62 417 PHE A C 1
ATOM 3195 O O . PHE A 1 417 ? -4.212 6.100 -21.956 1.00 37.62 417 PHE A O 1
ATOM 3202 N N . LEU A 1 418 ? -6.121 5.000 -21.543 1.00 36.66 418 LEU A N 1
ATOM 3203 C CA . LEU A 1 418 ? -6.560 4.947 -22.943 1.00 36.66 418 LEU A CA 1
ATOM 3204 C C . LEU A 1 418 ? -7.141 6.270 -23.473 1.00 36.66 418 LEU A C 1
ATOM 3206 O O . LEU A 1 418 ? -7.187 6.455 -24.685 1.00 36.66 418 LEU A O 1
ATOM 3210 N N . ASN A 1 419 ? -7.580 7.175 -22.592 1.00 37.12 419 ASN A N 1
ATOM 3211 C CA . ASN A 1 419 ? -8.283 8.404 -22.985 1.00 37.12 419 ASN A CA 1
ATOM 3212 C C . ASN A 1 419 ? -7.380 9.649 -23.057 1.00 37.12 419 ASN A C 1
ATOM 3214 O O . ASN A 1 419 ? -7.779 10.639 -23.660 1.00 37.12 419 ASN A O 1
ATOM 3218 N N . ASN A 1 420 ? -6.175 9.597 -22.476 1.00 39.78 420 ASN A N 1
ATOM 3219 C CA . ASN A 1 420 ? -5.225 10.717 -22.425 1.00 39.78 420 ASN A CA 1
ATOM 3220 C C . ASN A 1 420 ? -3.925 10.418 -23.206 1.00 39.78 420 ASN A C 1
ATOM 3222 O O . ASN A 1 420 ? -2.839 10.805 -22.779 1.00 39.78 420 ASN A O 1
ATOM 3226 N N . TRP A 1 421 ? -4.016 9.711 -24.339 1.00 39.53 421 TRP A N 1
ATOM 3227 C CA . TRP A 1 421 ? -2.894 9.593 -25.279 1.00 39.53 421 TRP A CA 1
ATOM 3228 C C . TRP A 1 421 ? -2.779 10.887 -26.100 1.00 39.53 421 TRP A C 1
ATOM 3230 O O . TRP A 1 421 ? -3.507 11.077 -27.074 1.00 39.53 421 TRP A O 1
ATOM 3240 N N . ASP A 1 422 ? -1.878 11.779 -25.690 1.00 43.09 422 ASP A N 1
ATOM 3241 C CA . ASP A 1 422 ? -1.537 13.009 -26.415 1.00 43.09 422 ASP A CA 1
ATOM 3242 C C . ASP A 1 422 ? -0.356 12.740 -27.378 1.00 43.09 422 ASP A C 1
ATOM 3244 O O . ASP A 1 422 ? 0.724 12.359 -26.916 1.00 43.09 422 ASP A O 1
ATOM 3248 N N . PRO A 1 423 ? -0.522 12.875 -28.709 1.00 42.56 423 PRO A N 1
ATOM 3249 C CA . PRO A 1 423 ? 0.484 12.480 -29.698 1.00 42.56 423 PRO A CA 1
ATOM 3250 C C . PRO A 1 423 ? 1.633 13.491 -29.903 1.00 42.56 423 PRO A C 1
ATOM 3252 O O . PRO A 1 423 ? 2.292 13.440 -30.939 1.00 42.56 423 PRO A O 1
ATOM 3255 N N . GLY A 1 424 ? 1.898 14.404 -28.960 1.00 47.06 424 GLY A N 1
ATOM 3256 C CA . GLY A 1 424 ? 2.933 15.444 -29.105 1.00 47.06 424 GLY A CA 1
ATOM 3257 C C . GLY A 1 424 ? 4.361 14.926 -29.358 1.00 47.06 424 GLY A C 1
ATOM 3258 O O . GLY A 1 424 ? 5.142 15.575 -30.053 1.00 47.06 424 GLY A O 1
ATOM 3259 N N . PHE A 1 425 ? 4.702 13.734 -28.859 1.00 63.12 425 PHE A N 1
ATOM 3260 C CA . PHE A 1 425 ? 6.018 13.115 -29.045 1.00 63.12 425 PHE A CA 1
ATOM 3261 C C . PHE A 1 425 ? 6.022 12.130 -30.235 1.00 63.12 425 PHE A C 1
ATOM 3263 O O . PHE A 1 425 ? 6.096 10.910 -30.074 1.00 63.12 425 PHE A O 1
ATOM 3270 N N . ASP A 1 426 ? 5.937 12.659 -31.460 1.00 66.25 426 ASP A N 1
ATOM 3271 C CA . ASP A 1 426 ? 6.132 11.853 -32.672 1.00 66.25 426 ASP A CA 1
ATOM 3272 C C . ASP A 1 426 ? 7.624 11.574 -32.931 1.00 66.25 426 ASP A C 1
ATOM 3274 O O . ASP A 1 426 ? 8.467 12.475 -32.953 1.00 66.25 426 ASP A O 1
ATOM 3278 N N . VAL A 1 427 ? 7.945 10.304 -33.182 1.00 75.94 427 VAL A N 1
ATOM 3279 C CA . VAL A 1 427 ? 9.242 9.869 -33.703 1.00 75.94 427 VAL A CA 1
ATOM 3280 C C . VAL A 1 427 ? 8.972 9.062 -34.965 1.00 75.94 427 VAL A C 1
ATOM 3282 O O . VAL A 1 427 ? 8.459 7.943 -34.909 1.00 75.94 427 VAL A O 1
ATOM 3285 N N . SER A 1 428 ? 9.354 9.616 -36.115 1.00 81.44 428 SER A N 1
ATOM 3286 C CA . SER A 1 428 ? 9.114 8.965 -37.403 1.00 81.44 428 SER A CA 1
ATOM 3287 C C . SER A 1 428 ? 9.888 7.647 -37.538 1.00 81.44 428 SER A C 1
ATOM 3289 O O . SER A 1 428 ? 11.120 7.619 -37.439 1.00 81.44 428 SER A O 1
ATOM 3291 N N . GLN A 1 429 ? 9.158 6.568 -37.841 1.00 85.75 429 GLN A N 1
ATOM 3292 C CA . GLN A 1 429 ? 9.702 5.238 -38.159 1.00 85.75 429 GLN A CA 1
ATOM 3293 C C . GLN A 1 429 ? 10.487 5.215 -39.485 1.00 85.75 429 GLN A C 1
ATOM 3295 O O . GLN A 1 429 ? 11.283 4.303 -39.709 1.00 85.75 429 GLN A O 1
ATOM 3300 N N . ALA A 1 430 ? 10.299 6.213 -40.357 1.00 90.69 430 ALA A N 1
ATOM 3301 C CA . ALA A 1 430 ? 11.017 6.315 -41.621 1.00 90.69 430 ALA A CA 1
ATOM 3302 C C . ALA A 1 430 ? 12.490 6.684 -41.387 1.00 90.69 430 ALA A C 1
ATOM 3304 O O . ALA A 1 430 ? 12.807 7.729 -40.810 1.00 90.69 430 ALA A O 1
ATOM 3305 N N . VAL A 1 431 ? 13.404 5.840 -41.863 1.00 93.12 431 VAL A N 1
ATOM 3306 C CA . VAL A 1 431 ? 14.851 6.084 -41.842 1.00 93.12 431 VAL A CA 1
ATOM 3307 C C . VAL A 1 431 ? 15.322 6.432 -43.247 1.00 93.12 431 VAL A C 1
ATOM 3309 O O . VAL A 1 431 ? 15.039 5.720 -44.206 1.00 93.12 431 VAL A O 1
ATOM 3312 N N . THR A 1 432 ? 16.064 7.529 -43.370 1.00 95.88 432 THR A N 1
ATOM 3313 C CA . THR A 1 432 ? 16.586 8.025 -44.648 1.00 95.88 432 THR A CA 1
ATOM 3314 C C . THR A 1 432 ? 18.028 7.560 -44.909 1.00 95.88 432 THR A C 1
ATOM 3316 O O . THR A 1 432 ? 18.806 7.385 -43.963 1.00 95.88 432 THR A O 1
ATOM 3319 N N . PRO A 1 433 ? 18.464 7.447 -46.182 1.00 95.00 433 PRO A N 1
ATOM 3320 C CA . PRO A 1 433 ? 19.866 7.159 -46.511 1.00 95.00 433 PRO A CA 1
ATOM 3321 C C . PRO A 1 433 ? 20.839 8.214 -45.957 1.00 95.00 433 PRO A C 1
ATOM 3323 O O . PRO A 1 433 ? 21.979 7.899 -45.612 1.00 95.00 433 PRO A O 1
ATOM 3326 N N . ALA A 1 434 ? 20.387 9.464 -45.806 1.00 94.75 434 ALA A N 1
ATOM 3327 C CA . ALA A 1 434 ? 21.167 10.548 -45.215 1.00 94.75 434 ALA A CA 1
ATOM 3328 C C . ALA A 1 434 ? 21.434 10.343 -43.711 1.00 94.75 434 ALA A C 1
ATOM 3330 O O . ALA A 1 434 ? 22.534 10.636 -43.240 1.00 94.75 434 ALA A O 1
ATOM 3331 N N . GLU A 1 435 ? 20.473 9.804 -42.953 1.00 94.56 435 GLU A N 1
ATOM 3332 C CA . GLU A 1 435 ? 20.668 9.450 -41.539 1.00 94.56 435 GLU A CA 1
ATOM 3333 C C . GLU A 1 435 ? 21.645 8.280 -41.381 1.00 94.56 435 GLU A C 1
ATOM 3335 O O . GLU A 1 435 ? 22.561 8.364 -40.561 1.00 94.56 435 GLU A O 1
ATOM 3340 N N . ILE A 1 436 ? 21.525 7.240 -42.217 1.00 96.06 436 ILE A N 1
ATOM 3341 C CA . ILE A 1 436 ? 22.486 6.125 -42.254 1.00 96.06 436 ILE A CA 1
ATOM 3342 C C . ILE A 1 436 ? 23.897 6.633 -42.585 1.00 96.06 436 ILE A C 1
ATOM 3344 O O . ILE A 1 436 ? 24.858 6.307 -41.886 1.00 96.06 436 ILE A O 1
ATOM 3348 N N . THR A 1 437 ? 24.028 7.480 -43.611 1.00 95.12 437 THR A N 1
ATOM 3349 C CA . THR A 1 437 ? 25.314 8.063 -44.029 1.00 95.12 437 THR A CA 1
ATOM 3350 C C . THR A 1 437 ? 25.937 8.899 -42.909 1.00 95.12 437 THR A C 1
ATOM 3352 O O . THR A 1 437 ? 27.144 8.820 -42.679 1.00 95.12 437 THR A O 1
ATOM 3355 N N . ARG A 1 438 ? 25.125 9.651 -42.153 1.00 94.00 438 ARG A N 1
ATOM 3356 C CA . ARG A 1 438 ? 25.571 10.429 -40.987 1.00 94.00 438 ARG A CA 1
ATOM 3357 C C . ARG A 1 438 ? 26.054 9.531 -39.843 1.00 94.00 438 ARG A C 1
ATOM 3359 O O . ARG A 1 438 ? 27.123 9.790 -39.292 1.00 94.00 438 ARG A O 1
ATOM 3366 N N . ALA A 1 439 ? 25.316 8.466 -39.520 1.00 93.19 439 ALA A N 1
ATOM 3367 C CA . ALA A 1 439 ? 25.677 7.510 -38.469 1.00 93.19 439 ALA A CA 1
ATOM 3368 C C . ALA A 1 439 ? 26.968 6.738 -38.801 1.00 93.19 439 ALA A C 1
ATOM 3370 O O . ALA A 1 439 ? 27.879 6.655 -37.975 1.00 93.19 439 ALA A O 1
ATOM 3371 N N . ILE A 1 440 ? 27.098 6.246 -40.040 1.00 93.50 440 ILE A N 1
ATOM 3372 C CA . ILE A 1 440 ? 28.340 5.639 -40.542 1.00 93.50 440 ILE A CA 1
ATOM 3373 C C . ILE A 1 440 ? 29.474 6.676 -40.522 1.00 93.50 440 ILE A C 1
ATOM 3375 O O . ILE A 1 440 ? 30.568 6.383 -40.044 1.00 93.50 440 ILE A O 1
ATOM 3379 N N . GLY A 1 441 ? 29.214 7.903 -40.987 1.00 91.19 441 GLY A N 1
ATOM 3380 C CA . GLY A 1 441 ? 30.164 9.014 -41.047 1.00 91.19 441 GLY A CA 1
ATOM 3381 C C . GLY A 1 441 ? 30.799 9.361 -39.699 1.00 91.19 441 GLY A C 1
ATOM 3382 O O . GLY A 1 441 ? 32.028 9.410 -39.606 1.00 91.19 441 GLY A O 1
ATOM 3383 N N . GLY A 1 442 ? 29.989 9.528 -38.650 1.00 86.19 442 GLY A N 1
ATOM 3384 C CA . GLY A 1 442 ? 30.454 9.862 -37.298 1.00 86.19 442 GLY A CA 1
ATOM 3385 C C . GLY A 1 442 ? 31.241 8.748 -36.592 1.00 86.19 442 GLY A C 1
ATOM 3386 O O . GLY A 1 442 ? 31.997 9.018 -35.660 1.00 86.19 442 GLY A O 1
ATOM 3387 N N . ALA A 1 443 ? 31.117 7.495 -37.036 1.00 87.94 443 ALA A N 1
ATOM 3388 C CA . ALA A 1 443 ? 31.802 6.369 -36.416 1.00 87.94 443 ALA A CA 1
ATOM 3389 C C . ALA A 1 443 ? 33.284 6.249 -36.846 1.00 87.94 443 ALA A C 1
ATOM 3391 O O . ALA A 1 443 ? 33.661 6.396 -38.013 1.00 87.94 443 ALA A O 1
ATOM 3392 N N . SER A 1 444 ? 34.159 5.929 -35.891 1.00 90.25 444 SER A N 1
ATOM 3393 C CA . SER A 1 444 ? 35.596 5.702 -36.120 1.00 90.25 444 SER A CA 1
ATOM 3394 C C . SER A 1 444 ? 35.838 4.444 -36.984 1.00 90.25 444 SER A C 1
ATOM 3396 O O . SER A 1 444 ? 35.377 3.374 -36.573 1.00 90.25 444 SER A O 1
ATOM 3398 N N . PRO A 1 445 ? 36.582 4.510 -38.113 1.00 89.88 445 PRO A N 1
ATOM 3399 C CA . PRO A 1 445 ? 36.618 3.436 -39.119 1.00 89.88 445 PRO A CA 1
ATOM 3400 C C . PRO A 1 445 ? 37.037 2.045 -38.620 1.00 89.88 445 PRO A C 1
ATOM 3402 O O . PRO A 1 445 ? 36.423 1.049 -38.997 1.00 89.88 445 PRO A O 1
ATOM 3405 N N . TRP A 1 446 ? 38.062 1.971 -37.768 1.00 90.31 446 TRP A N 1
ATOM 3406 C CA . TRP A 1 446 ? 38.764 0.720 -37.445 1.00 90.31 446 TRP A CA 1
ATOM 3407 C C . TRP A 1 446 ? 38.551 0.242 -35.999 1.00 90.31 446 TRP A C 1
ATOM 3409 O O . TRP A 1 446 ? 39.430 -0.377 -35.404 1.00 90.31 446 TRP A O 1
ATOM 3419 N N . LYS A 1 447 ? 37.378 0.520 -35.409 1.00 86.00 447 LYS A N 1
ATOM 3420 C CA . LYS A 1 447 ? 36.961 -0.160 -34.166 1.00 86.00 447 LYS A CA 1
ATOM 3421 C C . LYS A 1 447 ? 36.685 -1.642 -34.438 1.00 86.00 447 LYS A C 1
ATOM 3423 O O . LYS A 1 447 ? 36.214 -1.997 -35.516 1.00 86.00 447 LYS A O 1
ATOM 3428 N N . ALA A 1 448 ? 36.939 -2.483 -33.435 1.00 86.88 448 ALA A N 1
ATOM 3429 C CA . ALA A 1 448 ? 36.707 -3.921 -33.521 1.00 86.88 448 ALA A CA 1
ATOM 3430 C C . ALA A 1 448 ? 35.227 -4.241 -33.860 1.00 86.88 448 ALA A C 1
ATOM 3432 O O . ALA A 1 448 ? 34.325 -3.702 -33.201 1.00 86.88 448 ALA A O 1
ATOM 3433 N N . PRO A 1 449 ? 34.969 -5.091 -34.873 1.00 89.50 449 PRO A N 1
ATOM 3434 C CA . PRO A 1 449 ? 33.621 -5.496 -35.270 1.00 89.50 449 PRO A CA 1
ATOM 3435 C C . PRO A 1 449 ? 33.021 -6.528 -34.303 1.00 89.50 449 PRO A C 1
ATOM 3437 O O . PRO A 1 449 ? 33.705 -7.028 -33.407 1.00 89.50 449 PRO A O 1
ATOM 3440 N N . GLY A 1 450 ? 31.735 -6.840 -34.480 1.00 88.88 450 GLY A N 1
ATOM 3441 C CA . GLY A 1 450 ? 31.063 -7.914 -33.744 1.00 88.88 450 GLY A CA 1
ATOM 3442 C C . GLY A 1 450 ? 31.230 -9.276 -34.419 1.00 88.88 450 GLY A C 1
ATOM 3443 O O . GLY A 1 450 ? 32.205 -9.529 -35.126 1.00 88.88 450 GLY A O 1
ATOM 3444 N N . GLU A 1 451 ? 30.242 -10.155 -34.233 1.00 88.44 451 GLU A N 1
ATOM 3445 C CA . GLU A 1 451 ? 30.163 -11.450 -34.932 1.00 88.44 451 GLU A CA 1
ATOM 3446 C C . GLU A 1 451 ? 30.085 -11.325 -36.466 1.00 88.44 451 GLU A C 1
ATOM 3448 O O . GLU A 1 451 ? 30.360 -12.292 -37.168 1.00 88.44 451 GLU A O 1
ATOM 3453 N N . ASP A 1 452 ? 29.714 -10.152 -36.989 1.00 88.44 452 ASP A N 1
ATOM 3454 C CA . ASP A 1 452 ? 29.638 -9.876 -38.426 1.00 88.44 452 ASP A CA 1
ATOM 3455 C C . ASP A 1 452 ? 31.007 -9.642 -39.083 1.00 88.44 452 ASP A C 1
ATOM 3457 O O . ASP A 1 452 ? 31.109 -9.711 -40.303 1.00 88.44 452 ASP A O 1
ATOM 3461 N N . LEU A 1 453 ? 32.058 -9.379 -38.296 1.00 90.31 453 LEU A N 1
ATOM 3462 C CA . LEU A 1 453 ? 33.424 -9.087 -38.758 1.00 90.31 453 LEU A CA 1
ATOM 3463 C C . LEU A 1 453 ? 33.559 -7.852 -39.683 1.00 90.31 453 LEU A C 1
ATOM 3465 O O . LEU A 1 453 ? 34.649 -7.583 -40.184 1.00 90.31 453 LEU A O 1
ATOM 3469 N N . LEU A 1 454 ? 32.498 -7.055 -39.866 1.00 91.50 454 LEU A N 1
ATOM 3470 C CA . LEU A 1 454 ? 32.473 -5.877 -40.742 1.00 91.50 454 LEU A CA 1
ATOM 3471 C C . LEU A 1 454 ? 32.973 -4.617 -40.004 1.00 91.50 454 LEU A C 1
ATOM 3473 O O . LEU A 1 454 ? 32.287 -4.146 -39.094 1.00 91.50 454 LEU A O 1
ATOM 3477 N N . PRO A 1 455 ? 34.120 -4.008 -40.358 1.00 92.19 455 PRO A N 1
ATOM 3478 C CA . PRO A 1 455 ? 34.544 -2.737 -39.769 1.00 92.19 455 PRO A CA 1
ATOM 3479 C C . PRO A 1 455 ? 33.762 -1.551 -40.360 1.00 92.19 455 PRO A C 1
ATOM 3481 O O . PRO A 1 455 ? 33.372 -1.567 -41.528 1.00 92.19 455 PRO A O 1
ATOM 3484 N N . ILE A 1 456 ? 33.608 -0.464 -39.594 1.00 92.12 456 ILE A N 1
ATOM 3485 C CA . ILE A 1 456 ? 32.970 0.784 -40.068 1.00 92.12 456 ILE A CA 1
ATOM 3486 C C . ILE A 1 456 ? 33.662 1.331 -41.329 1.00 92.12 456 ILE A C 1
ATOM 3488 O O . ILE A 1 456 ? 32.995 1.870 -42.207 1.00 92.12 456 ILE A O 1
ATOM 3492 N N . GLY A 1 457 ? 34.984 1.171 -41.449 1.00 92.50 457 GLY A N 1
ATOM 3493 C CA . GLY A 1 457 ? 35.756 1.579 -42.626 1.00 92.50 457 GLY A CA 1
ATOM 3494 C C . GLY A 1 457 ? 35.301 0.911 -43.928 1.00 92.50 457 GLY A C 1
ATOM 3495 O O . GLY A 1 457 ? 35.301 1.562 -44.968 1.00 92.50 457 GLY A O 1
ATOM 3496 N N . LEU A 1 458 ? 34.829 -0.340 -43.865 1.00 92.38 458 LEU A N 1
ATOM 3497 C CA . LEU A 1 458 ? 34.253 -1.032 -45.019 1.00 92.38 458 LEU A CA 1
ATOM 3498 C C . LEU A 1 458 ? 32.889 -0.432 -45.388 1.00 92.38 458 LEU A C 1
ATOM 3500 O O . LEU A 1 458 ? 32.661 -0.103 -46.547 1.00 92.38 458 LEU A O 1
ATOM 3504 N N . LEU A 1 459 ? 32.020 -0.191 -44.399 1.00 92.62 459 LEU A N 1
ATOM 3505 C CA . LEU A 1 459 ? 30.712 0.437 -44.635 1.00 92.62 459 LEU A CA 1
ATOM 3506 C C . LEU A 1 459 ? 30.853 1.866 -45.197 1.00 92.62 459 LEU A C 1
ATOM 3508 O O . LEU A 1 459 ? 30.060 2.275 -46.040 1.00 92.62 459 LEU A O 1
ATOM 3512 N N . LYS A 1 460 ? 31.897 2.602 -44.786 1.00 93.25 460 LYS A N 1
ATOM 3513 C CA . LYS A 1 460 ? 32.273 3.901 -45.370 1.00 93.25 460 LYS A CA 1
ATOM 3514 C C . LYS A 1 460 ? 32.672 3.788 -46.843 1.00 93.25 460 LYS A C 1
ATOM 3516 O O . LYS A 1 460 ? 32.268 4.636 -47.631 1.00 93.25 460 LYS A O 1
ATOM 3521 N N . ALA A 1 461 ? 33.427 2.753 -47.217 1.00 92.38 461 ALA A N 1
ATOM 3522 C CA . ALA A 1 461 ? 33.841 2.526 -48.602 1.00 92.38 461 ALA A CA 1
ATOM 3523 C C . ALA A 1 461 ? 32.672 2.127 -49.526 1.00 92.38 461 ALA A C 1
ATOM 3525 O O . ALA A 1 461 ? 32.696 2.455 -50.707 1.00 92.38 461 ALA A O 1
ATOM 3526 N N . CYS A 1 462 ? 31.633 1.465 -49.002 1.00 91.94 462 CYS A N 1
ATOM 3527 C CA . CYS A 1 462 ? 30.453 1.076 -49.784 1.00 91.94 462 CYS A CA 1
ATOM 3528 C C . CYS A 1 462 ? 29.522 2.246 -50.172 1.00 91.94 462 CYS A C 1
ATOM 3530 O O . CYS A 1 462 ? 28.706 2.087 -51.078 1.00 91.94 462 CYS A O 1
ATOM 3532 N N . GLY A 1 463 ? 29.627 3.406 -49.513 1.00 89.75 463 GLY A N 1
ATOM 3533 C CA . GLY A 1 463 ? 28.940 4.639 -49.914 1.00 89.75 463 GLY A CA 1
ATOM 3534 C C . GLY A 1 463 ? 27.403 4.572 -49.952 1.00 89.75 463 GLY A C 1
ATOM 3535 O O . GLY A 1 463 ? 26.761 3.869 -49.168 1.00 89.75 463 GLY A O 1
ATOM 3536 N N . ALA A 1 464 ? 26.808 5.352 -50.862 1.00 90.62 464 ALA A N 1
ATOM 3537 C CA . ALA A 1 464 ? 25.359 5.570 -50.939 1.00 90.62 464 ALA A CA 1
ATOM 3538 C C . ALA A 1 464 ? 24.507 4.302 -51.191 1.00 90.62 464 ALA A C 1
ATOM 3540 O O . ALA A 1 464 ? 23.517 4.146 -50.476 1.00 90.62 464 ALA A O 1
ATOM 3541 N N . PRO A 1 465 ? 24.879 3.350 -52.079 1.00 94.12 465 PRO A N 1
ATOM 3542 C CA . PRO A 1 465 ? 24.067 2.149 -52.313 1.00 94.12 465 PRO A CA 1
ATOM 3543 C C . PRO A 1 465 ? 23.857 1.296 -51.053 1.00 94.12 465 PRO A C 1
ATOM 3545 O O . PRO A 1 465 ? 22.782 0.736 -50.839 1.00 94.12 465 PRO A O 1
ATOM 3548 N N . LEU A 1 466 ? 24.859 1.231 -50.166 1.00 92.56 466 LEU A N 1
ATOM 3549 C CA . LEU A 1 466 ? 24.703 0.577 -48.865 1.00 92.56 466 LEU A CA 1
ATOM 3550 C C . LEU A 1 466 ? 23.776 1.378 -47.939 1.00 92.56 466 LEU A C 1
ATOM 3552 O O . LEU A 1 466 ? 22.970 0.787 -47.221 1.00 92.56 466 LEU A O 1
ATOM 3556 N N . ALA A 1 467 ? 23.883 2.709 -47.945 1.00 93.62 467 ALA A N 1
ATOM 3557 C CA . ALA A 1 467 ? 23.045 3.570 -47.117 1.00 93.62 467 ALA A CA 1
ATOM 3558 C C . ALA A 1 467 ? 21.556 3.478 -47.492 1.00 93.62 467 ALA A C 1
ATOM 3560 O O . ALA A 1 467 ? 20.709 3.505 -46.603 1.00 93.62 467 ALA A O 1
ATOM 3561 N N . GLU A 1 468 ? 21.236 3.301 -48.776 1.00 93.81 468 GLU A N 1
ATOM 3562 C CA . GLU A 1 468 ? 19.875 3.050 -49.269 1.00 93.81 468 GLU A CA 1
ATOM 3563 C C . GLU A 1 468 ? 19.314 1.713 -48.766 1.00 93.81 468 GLU A C 1
ATOM 3565 O O . GLU A 1 468 ? 18.251 1.678 -48.142 1.00 93.81 468 GLU A O 1
ATOM 3570 N N . VAL A 1 469 ? 20.055 0.613 -48.946 1.00 94.69 469 VAL A N 1
ATOM 3571 C CA . VAL A 1 469 ? 19.636 -0.723 -48.482 1.00 94.69 469 VAL A CA 1
ATOM 3572 C C . VAL A 1 469 ? 19.462 -0.762 -46.959 1.00 94.69 469 VAL A C 1
ATOM 3574 O O . VAL A 1 469 ? 18.486 -1.325 -46.456 1.00 94.69 469 VAL A O 1
ATOM 3577 N N . LEU A 1 470 ? 20.371 -0.134 -46.207 1.00 94.06 470 LEU A N 1
ATOM 3578 C CA . LEU A 1 470 ? 20.273 -0.053 -44.749 1.00 94.06 470 LEU A CA 1
ATOM 3579 C C . LEU A 1 470 ? 19.148 0.877 -44.273 1.00 94.06 470 LEU A C 1
ATOM 3581 O O . LEU A 1 470 ? 18.570 0.603 -43.226 1.00 94.06 470 LEU A O 1
ATOM 3585 N N . ALA A 1 471 ? 18.793 1.922 -45.025 1.00 95.62 471 ALA A N 1
ATOM 3586 C CA . ALA A 1 471 ? 17.656 2.787 -44.710 1.00 95.62 471 ALA A CA 1
ATOM 3587 C C . ALA A 1 471 ? 16.317 2.042 -44.851 1.00 95.62 471 ALA A C 1
ATOM 3589 O O . ALA A 1 471 ? 15.467 2.118 -43.958 1.00 95.62 471 ALA A O 1
ATOM 3590 N N . VAL A 1 472 ? 16.161 1.240 -45.912 1.00 95.19 472 VAL A N 1
ATOM 3591 C CA . VAL A 1 472 ? 15.000 0.350 -46.089 1.00 95.19 472 VAL A CA 1
ATOM 3592 C C . VAL A 1 472 ? 14.951 -0.705 -44.980 1.00 95.19 472 VAL A C 1
ATOM 3594 O O . VAL A 1 472 ? 13.905 -0.883 -44.355 1.00 95.19 472 VAL A O 1
ATOM 3597 N N . LEU A 1 473 ? 16.076 -1.368 -44.683 1.00 92.88 473 LEU A N 1
ATOM 3598 C CA . LEU A 1 473 ? 16.153 -2.367 -43.611 1.00 92.88 473 LEU A CA 1
ATOM 3599 C C . LEU A 1 473 ? 15.803 -1.765 -42.242 1.00 92.88 473 LEU A C 1
ATOM 3601 O O . LEU A 1 473 ? 15.014 -2.350 -41.505 1.00 92.88 473 LEU A O 1
ATOM 3605 N N . ALA A 1 474 ? 16.363 -0.601 -41.908 1.00 93.50 474 ALA A N 1
ATOM 3606 C CA . ALA A 1 474 ? 16.086 0.092 -40.656 1.00 93.50 474 ALA A CA 1
ATOM 3607 C C . ALA A 1 474 ? 14.604 0.471 -40.546 1.00 93.50 474 ALA A C 1
ATOM 3609 O O . ALA A 1 474 ? 13.974 0.127 -39.550 1.00 93.50 474 ALA A O 1
ATOM 3610 N N . THR A 1 475 ? 14.028 1.078 -41.589 1.00 94.06 475 THR A N 1
ATOM 3611 C CA . THR A 1 475 ? 12.599 1.436 -41.633 1.00 94.06 475 THR A CA 1
ATOM 3612 C C . THR A 1 475 ? 11.711 0.213 -41.387 1.00 94.06 475 THR A C 1
ATOM 3614 O O . THR A 1 475 ? 10.867 0.244 -40.494 1.00 94.06 475 THR A O 1
ATOM 3617 N N . ARG A 1 476 ? 11.955 -0.913 -42.078 1.00 92.50 476 ARG A N 1
ATOM 3618 C CA . ARG A 1 476 ? 11.183 -2.150 -41.858 1.00 92.50 476 ARG A CA 1
ATOM 3619 C C . ARG A 1 476 ? 11.364 -2.733 -40.449 1.00 92.50 476 ARG A C 1
ATOM 3621 O O . ARG A 1 476 ? 10.400 -3.261 -39.904 1.00 92.50 476 ARG A O 1
ATOM 3628 N N . CYS A 1 477 ? 12.541 -2.613 -39.826 1.00 90.31 477 CYS A N 1
ATOM 3629 C CA . CYS A 1 477 ? 12.720 -2.996 -38.417 1.00 90.31 477 CYS A CA 1
ATOM 3630 C C . CYS A 1 477 ? 11.828 -2.165 -37.475 1.00 90.31 477 CYS A C 1
ATOM 3632 O O . CYS A 1 477 ? 11.278 -2.722 -36.524 1.00 90.31 477 CYS A O 1
ATOM 3634 N N . LEU A 1 478 ? 11.678 -0.856 -37.728 1.00 88.75 478 LEU A N 1
ATOM 3635 C CA . LEU A 1 478 ? 10.889 0.048 -36.879 1.00 88.75 478 LEU A CA 1
ATOM 3636 C C . LEU A 1 478 ? 9.380 -0.088 -37.110 1.00 88.75 478 LEU A C 1
ATOM 3638 O O . LEU A 1 478 ? 8.619 -0.075 -36.145 1.00 88.75 478 LEU A O 1
ATOM 3642 N N . GLU A 1 479 ? 8.944 -0.258 -38.359 1.00 87.81 479 GLU A N 1
ATOM 3643 C CA . GLU A 1 479 ? 7.542 -0.526 -38.717 1.00 87.81 479 GLU A CA 1
ATOM 3644 C C . GLU A 1 479 ? 7.025 -1.836 -38.108 1.00 87.81 479 GLU A C 1
ATOM 3646 O O . GLU A 1 479 ? 5.922 -1.878 -37.567 1.00 87.81 479 GLU A O 1
ATOM 3651 N N . LEU A 1 480 ? 7.826 -2.906 -38.176 1.00 87.44 480 LEU A N 1
ATOM 3652 C CA . LEU A 1 480 ? 7.455 -4.238 -37.684 1.00 87.44 480 LEU A CA 1
ATOM 3653 C C . LEU A 1 480 ? 7.671 -4.416 -36.170 1.00 87.44 480 LEU A C 1
ATOM 3655 O O . LEU A 1 480 ? 7.353 -5.479 -35.638 1.00 87.44 480 LEU A O 1
ATOM 3659 N N . GLY A 1 481 ? 8.269 -3.436 -35.481 1.00 85.06 481 GLY A N 1
ATOM 3660 C CA . GLY A 1 481 ? 8.700 -3.576 -34.083 1.00 85.06 481 GLY A CA 1
ATOM 3661 C C . GLY A 1 481 ? 9.728 -4.700 -33.868 1.00 85.06 481 GLY A C 1
ATOM 3662 O O . GLY A 1 481 ? 9.847 -5.237 -32.767 1.00 85.06 481 GLY A O 1
ATOM 3663 N N . TRP A 1 482 ? 10.451 -5.105 -34.919 1.00 87.19 482 TRP A N 1
ATOM 3664 C CA . TRP A 1 482 ? 11.282 -6.309 -34.930 1.00 87.19 482 TRP A CA 1
ATOM 3665 C C . TRP A 1 482 ? 12.734 -5.994 -35.285 1.00 87.19 482 TRP A C 1
ATOM 3667 O O . TRP A 1 482 ? 13.094 -5.811 -36.446 1.00 87.19 482 TRP A O 1
ATOM 3677 N N . PHE A 1 483 ? 13.600 -5.998 -34.270 1.00 88.50 483 PHE A N 1
ATOM 3678 C CA . PHE A 1 483 ?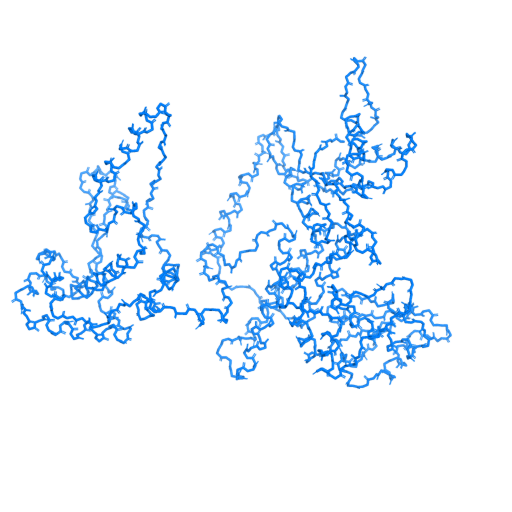 15.047 -5.924 -34.467 1.00 88.50 483 PHE A CA 1
ATOM 3679 C C . PHE A 1 483 ? 15.657 -7.340 -34.563 1.00 88.50 483 PHE A C 1
ATOM 3681 O O . PHE A 1 483 ? 15.460 -8.135 -33.631 1.00 88.50 483 PHE A O 1
ATOM 3688 N N . PRO A 1 484 ? 16.407 -7.683 -35.633 1.00 90.12 484 PRO A N 1
ATOM 3689 C CA . PRO A 1 484 ? 16.943 -9.027 -35.845 1.00 90.12 484 PRO A CA 1
ATOM 3690 C C . PRO A 1 484 ? 17.801 -9.538 -34.681 1.00 90.12 484 PRO A C 1
ATOM 3692 O O . PRO A 1 484 ? 18.796 -8.921 -34.307 1.00 90.12 484 PRO A O 1
ATOM 3695 N N . ASN A 1 485 ? 17.497 -10.734 -34.164 1.00 89.12 485 ASN A N 1
ATOM 3696 C CA . ASN A 1 485 ? 18.239 -11.320 -33.035 1.00 89.12 485 ASN A CA 1
ATOM 3697 C C . ASN A 1 485 ? 19.744 -11.504 -33.310 1.00 89.12 485 ASN A C 1
ATOM 3699 O O . ASN A 1 485 ? 20.532 -11.480 -32.371 1.00 89.12 485 ASN A O 1
ATOM 3703 N N . ARG A 1 486 ? 20.160 -11.610 -34.582 1.00 88.88 486 ARG A N 1
ATOM 3704 C CA . ARG A 1 486 ? 21.581 -11.620 -34.979 1.00 88.88 486 ARG A CA 1
ATOM 3705 C C . ARG A 1 486 ? 22.317 -10.346 -34.549 1.00 88.88 486 ARG A C 1
ATOM 3707 O O . ARG A 1 486 ? 23.458 -10.439 -34.125 1.00 88.88 486 ARG A O 1
ATOM 3714 N N . PHE A 1 487 ? 21.668 -9.181 -34.617 1.00 90.88 487 PHE A N 1
ATOM 3715 C CA . PHE A 1 487 ? 22.258 -7.899 -34.216 1.00 90.88 487 PHE A CA 1
ATOM 3716 C C . PHE A 1 487 ? 22.328 -7.716 -32.693 1.00 90.88 487 PHE A C 1
ATOM 3718 O O . PHE A 1 487 ? 23.121 -6.911 -32.227 1.00 90.88 487 PHE A O 1
ATOM 3725 N N . LYS A 1 488 ? 21.566 -8.498 -31.915 1.00 88.31 488 LYS A N 1
ATOM 3726 C CA . LYS A 1 488 ? 21.544 -8.438 -30.441 1.00 88.31 488 LYS A CA 1
ATOM 3727 C C . LYS A 1 488 ? 22.652 -9.264 -29.767 1.00 88.31 488 LYS A C 1
ATOM 3729 O O . LYS A 1 488 ? 22.847 -9.141 -28.562 1.00 88.31 488 LYS A O 1
ATOM 3734 N N . ARG A 1 489 ? 23.358 -10.138 -30.501 1.00 90.19 489 ARG A N 1
ATOM 3735 C CA . ARG A 1 489 ? 24.413 -10.998 -29.932 1.00 90.19 489 ARG A CA 1
ATOM 3736 C C . ARG A 1 489 ? 25.738 -10.245 -29.851 1.00 90.19 489 ARG A C 1
ATOM 3738 O O . ARG A 1 489 ? 26.316 -9.907 -30.877 1.00 90.19 489 ARG A O 1
ATOM 3745 N N . ALA A 1 490 ? 26.233 -10.001 -28.641 1.00 90.75 490 ALA A N 1
ATOM 3746 C CA . ALA A 1 490 ? 27.532 -9.369 -28.426 1.00 90.75 490 ALA A CA 1
ATOM 3747 C C . ALA A 1 490 ? 28.635 -10.404 -28.169 1.00 90.75 490 ALA A C 1
ATOM 3749 O O . ALA A 1 490 ? 28.491 -11.272 -27.309 1.00 90.75 490 ALA A O 1
ATOM 3750 N N . LYS A 1 491 ? 29.785 -10.250 -28.832 1.00 89.12 491 LYS A N 1
ATOM 3751 C CA . LYS A 1 491 ? 31.013 -10.965 -28.465 1.00 89.12 491 LYS A CA 1
ATOM 3752 C C . LYS A 1 491 ? 31.739 -10.188 -27.366 1.00 89.12 491 LYS A C 1
ATOM 3754 O O . LYS A 1 491 ? 32.374 -9.173 -27.648 1.00 89.12 491 LYS A O 1
ATOM 3759 N N . THR A 1 492 ? 31.656 -10.644 -26.120 1.00 90.31 492 THR A N 1
ATOM 3760 C CA . THR A 1 492 ? 32.362 -9.998 -25.000 1.00 90.31 492 THR A CA 1
ATOM 3761 C C . THR A 1 492 ? 33.846 -10.360 -25.005 1.00 90.31 492 THR A C 1
ATOM 3763 O O . THR A 1 492 ? 34.208 -11.530 -24.912 1.00 90.31 492 THR A O 1
ATOM 3766 N N . VAL A 1 493 ? 34.712 -9.349 -25.086 1.00 88.25 493 VAL A N 1
ATOM 3767 C CA . VAL A 1 493 ? 36.172 -9.479 -24.961 1.00 88.25 493 VAL A CA 1
ATOM 3768 C C . VAL A 1 493 ? 36.603 -8.869 -23.631 1.00 88.25 493 VAL A C 1
ATOM 3770 O O . VAL A 1 493 ? 36.253 -7.731 -23.334 1.00 88.25 493 VAL A O 1
ATOM 3773 N N . VAL A 1 494 ? 37.354 -9.612 -22.820 1.00 89.00 494 VAL A N 1
ATOM 3774 C CA . VAL A 1 494 ? 37.818 -9.164 -21.498 1.00 89.00 494 VAL A CA 1
ATOM 3775 C C . VAL A 1 494 ? 39.267 -8.692 -21.608 1.00 89.00 494 VAL A C 1
ATOM 3777 O O . VAL A 1 494 ? 40.142 -9.482 -21.954 1.00 89.00 494 VAL A O 1
ATOM 3780 N N . LEU A 1 495 ? 39.526 -7.412 -21.323 1.00 87.56 495 LEU A N 1
ATOM 3781 C CA . LEU A 1 495 ? 40.867 -6.814 -21.371 1.00 87.56 495 LEU A CA 1
ATOM 3782 C C . LEU A 1 495 ? 41.354 -6.413 -19.967 1.00 87.56 495 LEU A C 1
ATOM 3784 O O . LEU A 1 495 ? 40.546 -5.940 -19.166 1.00 87.56 495 LEU A O 1
ATOM 3788 N N . PRO A 1 496 ? 42.652 -6.554 -19.639 1.00 89.19 496 PRO A N 1
ATOM 3789 C CA . PRO A 1 496 ? 43.205 -6.049 -18.382 1.00 89.19 496 PRO A CA 1
ATOM 3790 C C . PRO A 1 496 ? 43.198 -4.513 -18.355 1.00 89.19 496 PRO A C 1
ATOM 3792 O O . PRO A 1 496 ? 43.486 -3.860 -19.360 1.00 89.19 496 PRO A O 1
ATOM 3795 N N . LYS A 1 497 ? 42.892 -3.914 -17.198 1.00 85.81 497 LYS A N 1
ATOM 3796 C CA . LYS A 1 497 ? 42.950 -2.454 -17.014 1.00 85.81 497 LYS A CA 1
ATOM 3797 C C . LYS A 1 497 ? 44.414 -1.991 -16.969 1.00 85.81 497 LYS A C 1
ATOM 3799 O O . LYS A 1 497 ? 45.154 -2.483 -16.119 1.00 85.81 497 LYS A O 1
ATOM 3804 N N . PRO A 1 498 ? 44.846 -1.044 -17.822 1.00 85.81 498 PRO A N 1
ATOM 3805 C CA . PRO A 1 498 ? 46.246 -0.632 -17.884 1.00 85.81 498 PRO A CA 1
ATOM 3806 C C . PRO A 1 498 ? 46.719 0.011 -16.572 1.00 85.81 498 PRO A C 1
ATOM 3808 O O . PRO A 1 498 ? 45.948 0.658 -15.860 1.00 85.81 498 PRO A O 1
ATOM 3811 N N . GLY A 1 499 ? 48.007 -0.158 -16.264 1.00 83.06 499 GLY A N 1
ATOM 3812 C CA . GLY A 1 499 ? 48.663 0.496 -15.125 1.00 83.06 499 GLY A CA 1
ATOM 3813 C C . GLY A 1 499 ? 48.241 -0.004 -13.737 1.00 83.06 499 GLY A C 1
ATOM 3814 O O . GLY A 1 499 ? 48.498 0.684 -12.751 1.00 83.06 499 GLY A O 1
ATOM 3815 N N . LYS A 1 500 ? 47.584 -1.167 -13.618 1.00 81.88 500 LYS A N 1
ATOM 3816 C CA . LYS A 1 500 ? 47.268 -1.776 -12.315 1.00 81.88 500 LYS A CA 1
ATOM 3817 C C . LYS A 1 500 ? 48.371 -2.730 -11.845 1.00 81.88 500 LYS A C 1
ATOM 3819 O O . LYS A 1 500 ? 49.052 -3.359 -12.654 1.00 81.88 500 LYS A O 1
ATOM 3824 N N . ALA A 1 501 ? 48.546 -2.813 -10.526 1.00 82.44 501 ALA A N 1
ATOM 3825 C CA . ALA A 1 501 ? 49.523 -3.687 -9.879 1.00 82.44 501 ALA A CA 1
ATOM 3826 C C . ALA A 1 501 ? 49.078 -5.168 -9.912 1.00 82.44 501 ALA A C 1
ATOM 3828 O O . ALA A 1 501 ? 47.870 -5.424 -9.937 1.00 82.44 501 ALA A O 1
ATOM 3829 N N . PRO A 1 502 ? 50.008 -6.146 -9.842 1.00 78.56 502 PRO A N 1
ATOM 3830 C CA . PRO A 1 502 ? 49.697 -7.572 -9.988 1.00 78.56 502 PRO A CA 1
ATOM 3831 C C . PRO A 1 502 ? 48.530 -8.122 -9.142 1.00 78.56 502 PRO A C 1
ATOM 3833 O O . PRO A 1 502 ? 47.727 -8.865 -9.707 1.00 78.56 502 PRO A O 1
ATOM 3836 N N . PRO A 1 503 ? 48.341 -7.742 -7.856 1.00 80.00 503 PRO A N 1
ATOM 3837 C CA . PRO A 1 503 ? 47.217 -8.243 -7.054 1.00 80.00 503 PRO A CA 1
ATOM 3838 C C . PRO A 1 503 ? 45.838 -7.868 -7.612 1.00 80.00 503 PRO A C 1
ATOM 3840 O O . PRO A 1 503 ? 44.867 -8.587 -7.405 1.00 80.00 503 PRO A O 1
ATOM 3843 N N . VAL A 1 504 ? 45.727 -6.762 -8.356 1.00 75.56 504 VAL A N 1
ATOM 3844 C CA . VAL A 1 504 ? 44.437 -6.285 -8.880 1.00 75.56 504 VAL A CA 1
ATOM 3845 C C . VAL A 1 504 ? 43.899 -7.233 -9.960 1.00 75.56 504 VAL A C 1
ATOM 3847 O O . VAL A 1 504 ? 42.695 -7.487 -10.002 1.00 75.56 504 VAL A O 1
ATOM 3850 N N . TYR A 1 505 ? 44.780 -7.818 -10.782 1.00 81.25 505 TYR A N 1
ATOM 3851 C CA . TYR A 1 505 ? 44.414 -8.809 -11.806 1.00 81.25 505 TYR A CA 1
ATOM 3852 C C . TYR A 1 505 ? 44.073 -10.195 -11.230 1.00 81.25 505 TYR A C 1
ATOM 3854 O O . TYR A 1 505 ? 43.617 -11.060 -11.966 1.00 81.25 505 TYR A O 1
ATOM 3862 N N . GLN A 1 506 ? 44.229 -10.417 -9.920 1.00 83.81 506 GLN A N 1
ATOM 3863 C CA . GLN A 1 506 ? 43.687 -11.611 -9.252 1.00 83.81 506 GLN A CA 1
ATOM 3864 C C . GLN A 1 506 ? 42.173 -11.492 -8.990 1.00 83.81 506 GLN A C 1
ATOM 3866 O O . GLN A 1 506 ? 41.550 -12.433 -8.506 1.00 83.81 506 GLN A O 1
ATOM 3871 N N . THR A 1 507 ? 41.563 -10.344 -9.315 1.00 81.75 507 THR A N 1
ATOM 3872 C CA . THR A 1 507 ? 40.132 -10.075 -9.130 1.00 81.75 507 THR A CA 1
ATOM 3873 C C . THR A 1 507 ? 39.460 -9.691 -10.455 1.00 81.75 507 THR A C 1
ATOM 3875 O O . THR A 1 507 ? 40.100 -9.051 -11.297 1.00 81.75 507 THR A O 1
ATOM 3878 N N . PRO A 1 508 ? 38.150 -9.955 -10.639 1.00 78.69 508 PRO A N 1
ATOM 3879 C CA . PRO A 1 508 ? 37.399 -9.460 -11.799 1.00 78.69 508 PRO A CA 1
ATOM 3880 C C . PRO A 1 508 ? 37.477 -7.932 -11.967 1.00 78.69 508 PRO A C 1
ATOM 3882 O O . PRO A 1 508 ? 37.462 -7.424 -13.087 1.00 78.69 508 PRO A O 1
ATOM 3885 N N . GLY A 1 509 ? 37.642 -7.191 -10.863 1.00 78.06 509 GLY A N 1
ATOM 3886 C CA . GLY A 1 509 ? 37.814 -5.737 -10.861 1.00 78.06 509 GLY A CA 1
ATOM 3887 C C . GLY A 1 509 ? 39.057 -5.242 -11.615 1.00 78.06 509 GLY A C 1
ATOM 3888 O O . GLY A 1 509 ? 39.056 -4.098 -12.077 1.00 78.06 509 GLY A O 1
ATOM 3889 N N . GLY A 1 510 ? 40.078 -6.085 -11.811 1.00 83.62 510 GLY A N 1
ATOM 3890 C CA . GLY A 1 510 ? 41.268 -5.779 -12.614 1.00 83.62 510 GLY A CA 1
ATOM 3891 C C . GLY A 1 510 ? 41.051 -5.769 -14.128 1.00 83.62 510 GLY A C 1
ATOM 3892 O O . GLY A 1 510 ? 41.938 -5.330 -14.859 1.00 83.62 510 GLY A O 1
ATOM 3893 N N . TYR A 1 511 ? 39.877 -6.187 -14.604 1.00 86.88 511 TYR A N 1
ATOM 3894 C CA . TYR A 1 511 ? 39.559 -6.296 -16.025 1.00 86.88 511 TYR A CA 1
ATOM 3895 C C . TYR A 1 511 ? 38.384 -5.398 -16.432 1.00 86.88 511 TYR A C 1
ATOM 3897 O O . TYR A 1 511 ? 37.588 -4.950 -15.602 1.00 86.88 511 TYR A O 1
ATOM 3905 N N . THR A 1 512 ? 38.288 -5.130 -17.732 1.00 82.44 512 THR A N 1
ATOM 3906 C CA . THR A 1 512 ? 37.184 -4.429 -18.392 1.00 82.44 512 THR A CA 1
ATOM 3907 C C . THR A 1 512 ? 36.585 -5.358 -19.454 1.00 82.44 512 THR A C 1
ATOM 3909 O O . THR A 1 512 ? 37.283 -5.687 -20.417 1.00 82.44 512 THR A O 1
ATOM 3912 N N . PRO A 1 513 ? 35.319 -5.792 -19.320 1.00 87.81 513 PRO A N 1
ATOM 3913 C CA . PRO A 1 513 ? 34.602 -6.450 -20.406 1.00 87.81 513 PRO A CA 1
ATOM 3914 C C . PRO A 1 513 ? 34.194 -5.420 -21.471 1.00 87.81 513 PRO A C 1
ATOM 3916 O O . PRO A 1 513 ? 33.730 -4.329 -21.152 1.00 87.81 513 PRO A O 1
ATOM 3919 N N . ILE A 1 514 ? 34.353 -5.771 -22.746 1.00 85.94 514 ILE A N 1
ATOM 3920 C CA . ILE A 1 514 ? 33.955 -4.960 -23.902 1.00 85.94 514 ILE A CA 1
ATOM 3921 C C . ILE A 1 514 ? 33.010 -5.795 -24.766 1.00 85.94 514 ILE A C 1
ATOM 3923 O O . ILE A 1 514 ? 33.423 -6.785 -25.370 1.00 85.94 514 ILE A O 1
ATOM 3927 N N . ALA A 1 515 ? 31.742 -5.393 -24.832 1.00 89.19 515 ALA A N 1
ATOM 3928 C CA . ALA A 1 515 ? 30.714 -6.056 -25.629 1.00 89.19 515 ALA A CA 1
ATOM 3929 C C . ALA A 1 515 ? 30.791 -5.625 -27.107 1.00 89.19 515 ALA A C 1
ATOM 3931 O O . ALA A 1 515 ? 30.455 -4.494 -27.464 1.00 89.19 515 ALA A O 1
ATOM 3932 N N . LEU A 1 516 ? 31.222 -6.526 -27.993 1.00 90.50 516 LEU A N 1
ATOM 3933 C CA . LEU A 1 516 ? 31.287 -6.272 -29.433 1.00 90.50 516 LEU A CA 1
ATOM 3934 C C . LEU A 1 516 ? 29.996 -6.735 -30.128 1.00 90.50 516 LEU A C 1
ATOM 3936 O O . LEU A 1 516 ? 29.907 -7.861 -30.616 1.00 90.50 516 LEU A O 1
ATOM 3940 N N . LEU A 1 517 ? 28.991 -5.852 -30.173 1.00 91.81 517 LEU A N 1
ATOM 3941 C CA . LEU A 1 517 ? 27.797 -6.015 -31.020 1.00 91.81 517 LEU A CA 1
ATOM 3942 C C . LEU A 1 517 ? 28.143 -5.887 -32.524 1.00 91.81 517 LEU A C 1
ATOM 3944 O O . LEU A 1 517 ? 29.105 -5.183 -32.858 1.00 91.81 517 LEU A O 1
ATOM 3948 N N . PRO A 1 518 ? 27.380 -6.511 -33.441 1.00 93.62 518 PRO A N 1
ATOM 3949 C CA . PRO A 1 518 ? 27.525 -6.349 -34.885 1.00 93.62 518 PRO A CA 1
ATOM 3950 C C . PRO A 1 518 ? 27.458 -4.894 -35.349 1.00 93.62 518 PRO A C 1
ATOM 3952 O O . PRO A 1 518 ? 26.651 -4.093 -34.873 1.00 93.62 518 PRO A O 1
ATOM 3955 N N . THR A 1 519 ? 28.303 -4.553 -36.312 1.00 92.62 519 THR A N 1
AT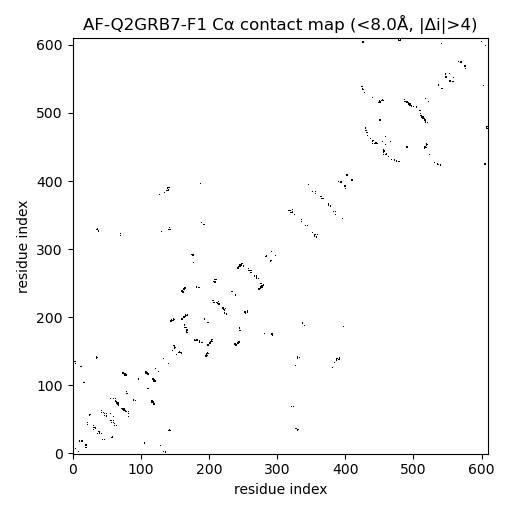OM 3956 C CA . THR A 1 519 ? 28.461 -3.193 -36.832 1.00 92.62 519 THR A CA 1
ATOM 3957 C C . THR A 1 519 ? 27.219 -2.713 -37.581 1.00 92.62 519 THR A C 1
ATOM 3959 O O . THR A 1 519 ? 26.839 -1.553 -37.429 1.00 92.62 519 THR A O 1
ATOM 3962 N N . LEU A 1 520 ? 26.528 -3.592 -38.316 1.00 91.00 520 LEU A N 1
ATOM 3963 C CA . LEU A 1 520 ? 25.255 -3.232 -38.963 1.00 91.00 520 LEU A CA 1
ATOM 3964 C C . LEU A 1 520 ? 24.150 -2.896 -37.945 1.00 91.00 520 LEU A C 1
ATOM 3966 O O . LEU A 1 520 ? 23.381 -1.963 -38.168 1.00 91.00 520 LEU A O 1
ATOM 3970 N N . GLY A 1 521 ? 24.108 -3.604 -36.809 1.00 91.81 521 GLY A N 1
ATOM 3971 C CA . GLY A 1 521 ? 23.174 -3.318 -35.713 1.00 91.81 521 GLY A CA 1
ATOM 3972 C C . GLY A 1 521 ? 23.425 -1.940 -35.102 1.00 91.81 521 GLY A C 1
ATOM 3973 O O . GLY A 1 521 ? 22.527 -1.100 -35.086 1.00 91.81 521 GLY A O 1
ATOM 3974 N N . LYS A 1 522 ? 24.686 -1.670 -34.735 1.00 91.75 522 LYS A N 1
ATOM 3975 C CA . LYS A 1 522 ? 25.155 -0.381 -34.193 1.00 91.75 522 LYS A CA 1
ATOM 3976 C C . LYS A 1 522 ? 24.785 0.828 -35.065 1.00 91.75 522 LYS A C 1
ATOM 3978 O O . LYS A 1 522 ? 24.512 1.898 -34.529 1.00 91.75 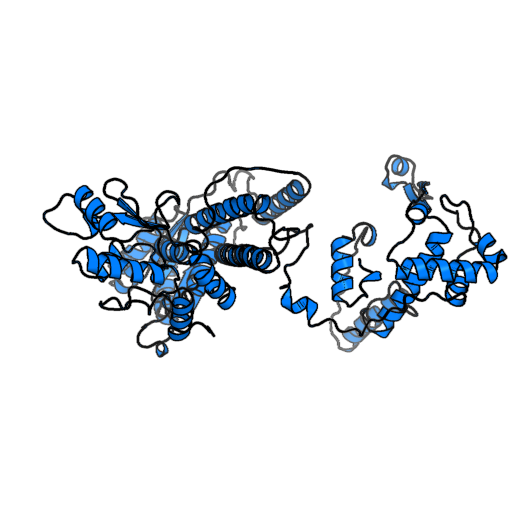522 LYS A O 1
ATOM 3983 N N . VAL A 1 523 ? 24.784 0.692 -36.396 1.00 92.88 523 VAL A N 1
ATOM 3984 C CA . VAL A 1 523 ? 24.388 1.783 -37.310 1.00 92.88 523 VAL A CA 1
ATOM 3985 C C . VAL A 1 523 ? 22.895 2.102 -37.179 1.00 92.88 523 VAL A C 1
ATOM 3987 O O . VAL A 1 523 ? 22.535 3.274 -37.085 1.00 92.88 523 VAL A O 1
ATOM 3990 N N . ILE A 1 524 ? 22.034 1.081 -37.110 1.00 92.38 524 ILE A N 1
ATOM 3991 C CA . ILE A 1 524 ? 20.584 1.256 -36.921 1.00 92.38 524 ILE A CA 1
ATOM 3992 C C . ILE A 1 524 ? 20.299 1.825 -35.522 1.00 92.38 524 ILE A C 1
ATOM 3994 O O . ILE A 1 524 ? 19.588 2.820 -35.398 1.00 92.38 524 ILE A O 1
ATOM 3998 N N . GLU A 1 525 ? 20.917 1.257 -34.482 1.00 91.50 525 GLU A N 1
ATOM 3999 C CA . GLU A 1 525 ? 20.836 1.738 -33.093 1.00 91.50 525 GLU A CA 1
ATOM 4000 C C . GLU A 1 525 ? 21.241 3.218 -32.978 1.00 91.50 525 GLU A C 1
ATOM 4002 O O . GLU A 1 525 ? 20.536 4.007 -32.353 1.00 91.50 525 GLU A O 1
ATOM 4007 N N . SER A 1 526 ? 22.329 3.628 -33.642 1.00 91.75 526 SER A N 1
ATOM 4008 C CA . SER A 1 526 ? 22.798 5.019 -33.655 1.00 91.75 526 SER A CA 1
ATOM 4009 C C . SER A 1 526 ? 21.822 5.983 -34.338 1.00 91.75 526 SER A C 1
ATOM 4011 O O . SER A 1 526 ? 21.746 7.145 -33.931 1.00 91.75 526 SER A O 1
ATOM 4013 N N . VAL A 1 527 ? 21.082 5.546 -35.363 1.00 92.62 527 VAL A N 1
ATOM 4014 C CA . VAL A 1 527 ? 20.033 6.368 -35.991 1.00 92.62 527 VAL A CA 1
ATOM 4015 C C . VAL A 1 527 ? 18.818 6.488 -35.075 1.00 92.62 527 VAL A C 1
ATOM 4017 O O . VAL A 1 527 ? 18.339 7.602 -34.870 1.00 92.62 527 VAL A O 1
ATOM 4020 N N . VAL A 1 528 ? 18.359 5.386 -34.471 1.00 90.38 528 VAL A N 1
ATOM 4021 C CA . VAL A 1 528 ? 17.239 5.406 -33.512 1.00 90.38 528 VAL A CA 1
ATOM 4022 C C . VAL A 1 528 ? 17.568 6.309 -32.323 1.00 90.38 528 VAL A C 1
ATOM 4024 O O . VAL A 1 528 ? 16.781 7.196 -32.006 1.00 90.38 528 VAL A O 1
ATOM 4027 N N . ALA A 1 529 ? 18.758 6.168 -31.731 1.00 89.88 529 ALA A N 1
ATOM 4028 C CA . ALA A 1 529 ? 19.220 7.034 -30.649 1.00 89.88 529 ALA A CA 1
ATOM 4029 C C . ALA A 1 529 ? 19.238 8.517 -31.064 1.00 89.88 529 ALA A C 1
ATOM 4031 O O . ALA A 1 529 ? 18.748 9.362 -30.322 1.00 89.88 529 ALA A O 1
ATOM 4032 N N . THR A 1 530 ? 19.716 8.834 -32.275 1.00 89.44 530 THR A N 1
ATOM 4033 C CA . THR A 1 530 ? 19.721 10.217 -32.790 1.00 89.44 530 THR A CA 1
ATOM 4034 C C . THR A 1 530 ? 18.303 10.778 -32.937 1.00 89.44 530 THR A C 1
ATOM 4036 O O . THR A 1 530 ? 18.046 11.891 -32.479 1.00 89.44 530 THR A O 1
ATOM 4039 N N . LYS A 1 531 ? 17.369 10.020 -33.534 1.00 88.12 531 LYS A N 1
ATOM 4040 C CA . LYS A 1 531 ? 15.956 10.428 -33.659 1.00 88.12 531 LYS A CA 1
ATOM 4041 C C . LYS A 1 531 ? 15.325 10.674 -32.284 1.00 88.12 531 LYS A C 1
ATOM 4043 O O . LYS A 1 531 ? 14.669 11.692 -32.088 1.00 88.12 531 LYS A O 1
ATOM 4048 N N . VAL A 1 532 ? 15.569 9.773 -31.330 1.00 87.12 532 VAL A N 1
ATOM 4049 C CA . VAL A 1 532 ? 15.051 9.856 -29.957 1.00 87.12 532 VAL A CA 1
ATOM 4050 C C . VAL A 1 532 ? 15.587 11.077 -29.214 1.00 87.12 532 VAL A C 1
ATOM 4052 O O . VAL A 1 532 ? 14.798 11.820 -28.638 1.00 87.12 532 VAL A O 1
ATOM 4055 N N . THR A 1 533 ? 16.899 11.333 -29.253 1.00 86.12 533 THR A N 1
ATOM 4056 C CA . THR A 1 533 ? 17.480 12.517 -28.603 1.00 86.12 533 THR A CA 1
ATOM 4057 C C . THR A 1 533 ? 16.917 13.807 -29.196 1.00 86.12 533 THR A C 1
ATOM 4059 O O . THR A 1 533 ? 16.546 14.698 -28.440 1.00 86.12 533 THR A O 1
ATOM 4062 N N . LEU A 1 534 ? 16.783 13.904 -30.524 1.00 85.44 534 LEU A N 1
ATOM 4063 C CA . LEU A 1 534 ? 16.215 15.094 -31.169 1.00 85.44 534 LEU A CA 1
ATOM 4064 C C . LEU A 1 534 ? 14.747 15.331 -30.780 1.00 85.44 534 LEU A C 1
ATOM 4066 O O . LEU A 1 534 ? 14.378 16.468 -30.500 1.00 85.44 534 LEU A O 1
ATOM 4070 N N . ALA A 1 535 ? 13.929 14.278 -30.705 1.00 82.00 535 ALA A N 1
ATOM 4071 C CA . ALA A 1 535 ? 12.541 14.390 -30.255 1.00 82.00 535 ALA A CA 1
ATOM 4072 C C . ALA A 1 535 ? 12.433 14.769 -28.765 1.00 82.00 535 ALA A C 1
ATOM 4074 O O . ALA A 1 535 ? 11.551 15.544 -28.393 1.00 82.00 535 ALA A O 1
ATOM 4075 N N . ALA A 1 536 ? 13.334 14.262 -27.914 1.00 83.19 536 ALA A N 1
ATOM 4076 C CA . ALA A 1 536 ? 13.365 14.574 -26.482 1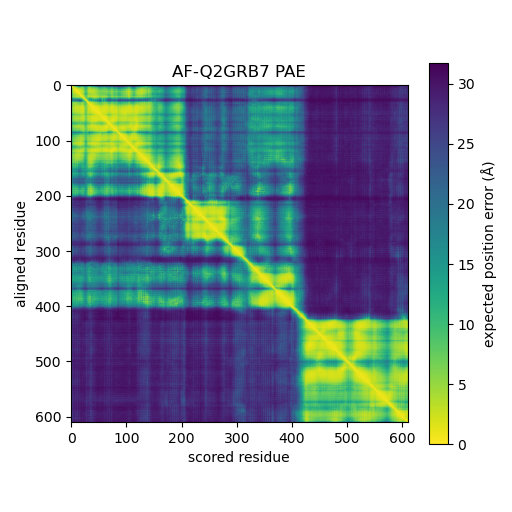.00 83.19 536 ALA A CA 1
ATOM 4077 C C . ALA A 1 536 ? 13.800 16.021 -26.205 1.00 83.19 536 ALA A C 1
ATOM 4079 O O . ALA A 1 536 ? 13.209 16.681 -25.353 1.00 83.19 536 ALA A O 1
ATOM 4080 N N . GLU A 1 537 ? 14.782 16.529 -26.956 1.00 83.12 537 GLU A N 1
ATOM 4081 C CA . GLU A 1 537 ? 15.189 17.940 -26.934 1.00 83.12 537 GLU A CA 1
ATOM 4082 C C . GLU A 1 537 ? 14.048 18.852 -27.423 1.00 83.12 537 GLU A C 1
ATOM 4084 O O . GLU A 1 537 ? 13.698 19.816 -26.746 1.00 83.12 537 GLU A O 1
ATOM 4089 N N . ALA A 1 538 ? 13.409 18.522 -28.554 1.00 81.56 538 ALA A N 1
ATOM 4090 C CA . ALA A 1 538 ? 12.330 19.327 -29.140 1.00 81.56 538 ALA A CA 1
ATOM 4091 C C . ALA A 1 538 ? 11.071 19.430 -28.256 1.00 81.56 538 ALA A C 1
ATOM 4093 O O . ALA A 1 538 ? 10.368 20.436 -28.318 1.00 81.56 538 ALA A O 1
ATOM 4094 N N . ASN A 1 539 ? 10.803 18.416 -27.427 1.00 76.81 539 ASN A N 1
ATOM 4095 C CA . ASN A 1 539 ? 9.667 18.376 -26.499 1.00 76.81 539 ASN A CA 1
ATOM 4096 C C . ASN A 1 539 ? 10.036 18.758 -25.049 1.00 76.81 539 ASN A C 1
ATOM 4098 O O . ASN A 1 539 ? 9.216 18.592 -24.149 1.00 76.81 539 ASN A O 1
ATOM 4102 N N . GLY A 1 540 ? 11.260 19.239 -24.789 1.00 79.19 540 GLY A N 1
ATOM 4103 C CA . GLY A 1 540 ? 11.683 19.659 -23.444 1.00 79.19 540 GLY A CA 1
ATOM 4104 C C . GLY A 1 540 ? 11.733 18.530 -22.404 1.00 79.19 540 GLY A C 1
ATOM 4105 O O . GLY A 1 540 ? 11.647 18.787 -21.207 1.00 79.19 540 GLY A O 1
ATOM 4106 N N . LEU A 1 541 ? 11.872 17.272 -22.839 1.00 78.31 541 LEU A N 1
ATOM 4107 C CA . LEU A 1 541 ? 11.823 16.088 -21.970 1.00 78.31 541 LEU A CA 1
ATOM 4108 C C . LEU A 1 541 ? 13.117 15.836 -21.173 1.00 78.31 541 LEU A C 1
ATOM 4110 O O . LEU A 1 541 ? 13.178 14.892 -20.385 1.00 78.31 541 LEU A O 1
ATOM 4114 N N . LEU A 1 542 ? 14.156 16.648 -21.388 1.00 81.25 542 LEU A N 1
ATOM 4115 C CA . LEU A 1 542 ? 15.441 16.570 -20.693 1.00 81.25 542 LEU A CA 1
ATOM 4116 C C . LEU A 1 542 ? 15.634 17.829 -19.825 1.00 81.25 542 LEU A C 1
ATOM 4118 O O . LEU A 1 542 ? 15.637 18.925 -20.389 1.00 81.25 542 LEU A O 1
ATOM 4122 N N . PRO A 1 543 ? 15.844 17.708 -18.495 1.00 81.81 543 PRO A N 1
ATOM 4123 C CA . PRO A 1 543 ? 16.057 18.858 -17.610 1.00 81.81 543 PRO A CA 1
ATOM 4124 C C . PRO A 1 543 ? 17.191 19.768 -18.092 1.00 81.81 543 PRO A C 1
ATOM 4126 O O . PRO A 1 543 ? 18.219 19.278 -18.572 1.00 81.81 543 PRO A O 1
ATOM 4129 N N . ASP A 1 544 ? 17.044 21.086 -17.956 1.00 80.81 544 ASP A N 1
ATOM 4130 C CA . ASP A 1 544 ? 18.034 22.055 -18.452 1.00 80.81 544 ASP A CA 1
ATOM 4131 C C . ASP A 1 544 ? 19.392 21.962 -17.748 1.00 80.81 544 ASP A C 1
ATOM 4133 O O . ASP A 1 544 ? 20.434 22.227 -18.361 1.00 80.81 544 ASP A O 1
ATOM 4137 N N . GLU A 1 545 ? 19.383 21.481 -16.507 1.00 81.75 545 GLU A N 1
ATOM 4138 C CA . GLU A 1 545 ? 20.544 21.151 -15.686 1.00 81.75 545 GLU A CA 1
ATOM 4139 C C . GLU A 1 545 ? 21.250 19.855 -16.128 1.00 81.75 545 GLU A C 1
ATOM 4141 O O . GLU A 1 545 ? 22.353 19.566 -15.660 1.00 81.75 545 GLU A O 1
ATOM 4146 N N . GLN A 1 546 ? 20.666 19.058 -17.034 1.00 86.75 546 GLN A N 1
ATOM 4147 C CA . GLN A 1 546 ? 21.314 17.856 -17.558 1.00 86.75 546 GLN A CA 1
ATOM 4148 C C . GLN A 1 546 ? 22.493 18.237 -18.465 1.00 86.75 546 GL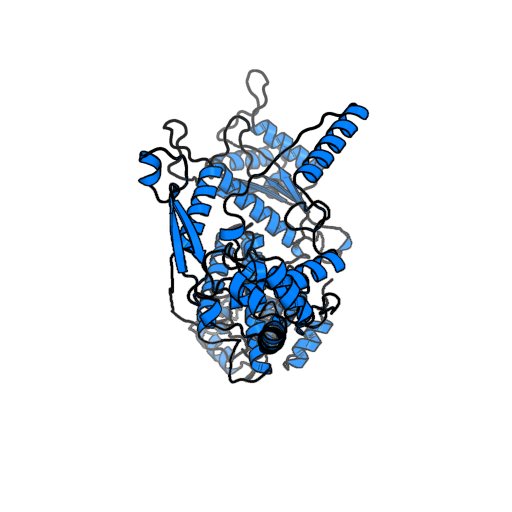N A C 1
ATOM 4150 O O . GLN A 1 546 ? 22.328 18.665 -19.606 1.00 86.75 546 GLN A O 1
ATOM 4155 N N . MET A 1 547 ? 23.712 18.012 -17.973 1.00 85.00 547 MET A N 1
ATOM 4156 C CA . MET A 1 547 ? 24.949 18.333 -18.700 1.00 85.00 547 MET A CA 1
ATOM 4157 C C . MET A 1 547 ? 25.525 17.148 -19.495 1.00 85.00 547 MET A C 1
ATOM 4159 O O . MET A 1 547 ? 26.371 17.342 -20.366 1.00 85.00 547 MET A O 1
ATOM 4163 N N . GLY A 1 548 ? 25.088 15.919 -19.197 1.00 82.06 548 GLY A N 1
ATOM 4164 C CA . GLY A 1 548 ? 25.539 14.690 -19.858 1.00 82.06 548 GLY A CA 1
ATOM 4165 C C . GLY A 1 548 ? 24.668 14.297 -21.054 1.00 82.06 548 GLY A C 1
ATOM 4166 O O . GLY A 1 548 ? 23.443 14.398 -20.995 1.00 82.06 548 GLY A O 1
ATOM 4167 N N . ASN A 1 549 ? 25.303 13.803 -22.122 1.00 77.75 549 ASN A N 1
ATOM 4168 C CA . ASN A 1 549 ? 24.669 13.269 -23.340 1.00 77.75 549 ASN A CA 1
ATOM 4169 C C . ASN A 1 549 ? 23.688 14.217 -24.075 1.00 77.75 549 ASN A C 1
ATOM 4171 O O . ASN A 1 549 ? 22.898 13.750 -24.890 1.00 77.75 549 ASN A O 1
ATOM 4175 N N . ARG A 1 550 ? 23.765 15.536 -23.837 1.00 83.19 550 ARG A N 1
ATOM 4176 C CA . ARG A 1 550 ? 23.034 16.577 -24.587 1.00 83.19 550 ARG A CA 1
ATOM 4177 C C . ARG A 1 550 ? 23.972 17.361 -25.504 1.00 83.19 550 ARG A C 1
ATOM 4179 O O . ARG A 1 550 ? 25.156 17.526 -25.203 1.00 83.19 550 ARG A O 1
ATOM 4186 N N . ALA A 1 551 ? 23.447 17.862 -26.619 1.00 80.38 551 ALA A N 1
ATOM 4187 C CA . ALA A 1 551 ? 24.215 18.705 -27.533 1.00 80.38 551 ALA A CA 1
ATOM 4188 C C . ALA A 1 551 ? 24.562 20.054 -26.873 1.00 80.38 551 ALA A C 1
ATOM 4190 O O . ALA A 1 551 ? 23.778 20.603 -26.103 1.00 80.38 551 ALA A O 1
ATOM 4191 N N . HIS A 1 552 ? 25.745 20.599 -27.173 1.00 83.00 552 HIS A N 1
ATOM 4192 C CA . HIS A 1 552 ? 26.221 21.891 -26.645 1.00 83.00 552 HIS A CA 1
ATOM 4193 C C . HIS A 1 552 ? 26.240 22.005 -25.099 1.00 83.00 552 HIS A C 1
ATOM 4195 O O . HIS A 1 552 ? 26.256 23.109 -24.554 1.00 83.00 552 HIS A O 1
ATOM 4201 N N . ARG A 1 553 ? 26.277 20.873 -24.384 1.00 85.62 553 ARG A N 1
ATOM 4202 C CA . ARG A 1 553 ? 26.529 20.782 -22.938 1.00 85.62 553 ARG A CA 1
ATOM 4203 C C . ARG A 1 553 ? 27.884 20.109 -22.680 1.00 85.62 553 ARG A C 1
ATOM 4205 O O . ARG A 1 553 ? 28.381 19.360 -23.519 1.00 85.62 553 ARG A O 1
ATOM 4212 N N . SER A 1 554 ? 28.510 20.398 -21.539 1.00 87.56 554 SER A N 1
ATOM 4213 C CA . SER A 1 554 ? 29.801 19.810 -21.154 1.00 87.56 554 SER A CA 1
ATOM 4214 C C . SER A 1 554 ? 30.010 19.822 -19.638 1.00 87.56 554 SER A C 1
ATOM 4216 O O . SER A 1 554 ? 29.356 20.568 -18.907 1.00 87.56 554 SER A O 1
ATOM 4218 N N . THR A 1 555 ? 30.973 19.031 -19.156 1.00 85.56 555 THR A N 1
ATOM 4219 C CA . THR A 1 555 ? 31.440 19.079 -17.759 1.00 85.56 555 THR A CA 1
ATOM 4220 C C . THR A 1 555 ? 32.027 20.443 -17.390 1.00 85.56 555 THR A C 1
ATOM 4222 O O . THR A 1 555 ? 31.861 20.897 -16.263 1.00 85.56 555 THR A O 1
ATOM 4225 N N . GLU A 1 556 ? 32.658 21.136 -18.339 1.00 88.44 556 GLU A N 1
ATOM 4226 C CA . GLU A 1 556 ? 33.163 22.494 -18.133 1.00 88.44 556 GLU A CA 1
ATOM 4227 C C . GLU A 1 556 ? 32.021 23.500 -17.915 1.00 88.44 556 GLU A C 1
ATOM 4229 O O . GLU A 1 556 ? 32.087 24.320 -17.000 1.00 88.44 556 GLU A O 1
ATOM 4234 N N . LEU A 1 557 ? 30.942 23.408 -18.705 1.00 87.75 557 LEU A N 1
ATOM 4235 C CA . LEU A 1 557 ? 29.743 24.228 -18.516 1.00 87.75 557 LEU A CA 1
ATOM 4236 C C . LEU A 1 557 ? 29.092 23.948 -17.152 1.00 87.75 557 LEU A C 1
ATOM 4238 O O . LEU A 1 557 ? 28.735 24.891 -16.449 1.00 87.75 557 LEU A O 1
ATOM 4242 N N . ALA A 1 558 ? 29.016 22.676 -16.747 1.00 88.94 558 ALA A N 1
ATOM 4243 C CA . ALA A 1 558 ? 28.518 22.274 -15.432 1.00 88.94 558 ALA A CA 1
ATOM 4244 C C . ALA A 1 558 ? 29.297 22.952 -14.288 1.00 88.94 558 ALA A C 1
ATOM 4246 O O . ALA A 1 558 ? 28.704 23.563 -13.400 1.00 88.94 558 ALA A O 1
ATOM 4247 N N . VAL A 1 559 ? 30.635 22.905 -14.342 1.00 90.25 559 VAL A N 1
ATOM 4248 C CA . VAL A 1 559 ? 31.509 23.550 -13.347 1.00 90.25 559 VAL A CA 1
ATOM 4249 C C . VAL A 1 559 ? 31.341 25.071 -13.364 1.00 90.25 559 VAL A C 1
ATOM 4251 O O . VAL A 1 559 ? 31.193 25.673 -12.301 1.00 90.25 559 VAL A O 1
ATOM 4254 N N . ARG A 1 560 ? 31.301 25.702 -14.547 1.00 90.31 560 ARG A N 1
ATOM 4255 C CA . ARG A 1 560 ? 31.091 27.156 -14.689 1.00 90.31 560 ARG A CA 1
ATOM 4256 C C . ARG A 1 560 ? 29.770 27.613 -14.051 1.00 90.31 560 ARG A C 1
ATOM 4258 O O . ARG A 1 560 ? 29.761 28.642 -13.380 1.00 90.31 560 ARG A O 1
ATOM 4265 N N . LEU A 1 561 ? 28.684 26.849 -14.207 1.00 89.44 561 LEU A N 1
ATOM 4266 C CA . LEU A 1 561 ? 27.375 27.158 -13.612 1.00 89.44 561 LEU A CA 1
ATOM 4267 C C . LEU A 1 561 ? 27.390 27.064 -12.078 1.00 89.44 561 LEU A C 1
ATOM 4269 O O . LEU A 1 561 ? 26.944 27.997 -11.410 1.00 89.44 561 LEU A O 1
ATOM 4273 N N . VAL A 1 562 ? 27.960 25.994 -11.510 1.00 91.19 562 VAL A N 1
ATOM 4274 C CA . VAL A 1 562 ? 28.086 25.839 -10.046 1.00 91.19 562 VAL A CA 1
ATOM 4275 C C . VAL A 1 562 ? 28.961 26.948 -9.448 1.00 91.19 562 VAL A C 1
ATOM 4277 O O . VAL A 1 562 ? 28.594 27.554 -8.443 1.00 91.19 562 VAL A O 1
ATOM 4280 N N . VAL A 1 563 ? 30.086 27.279 -10.091 1.00 93.69 563 VAL A N 1
ATOM 4281 C CA . VAL A 1 563 ? 30.963 28.382 -9.660 1.00 93.69 563 VAL A CA 1
ATOM 4282 C C . VAL A 1 563 ? 30.232 29.730 -9.707 1.00 93.69 563 VAL A C 1
ATOM 4284 O O . VAL A 1 563 ? 30.362 30.515 -8.769 1.00 93.69 563 VAL A O 1
ATOM 4287 N N . ALA A 1 564 ? 29.427 29.995 -10.740 1.00 94.00 564 ALA A N 1
ATOM 4288 C CA . ALA A 1 564 ? 28.646 31.228 -10.839 1.00 94.00 564 ALA A CA 1
ATOM 4289 C C . ALA A 1 564 ? 27.597 31.359 -9.717 1.00 94.00 564 ALA A C 1
ATOM 4291 O O . ALA A 1 564 ? 27.460 32.441 -9.143 1.00 94.00 564 ALA A O 1
ATOM 4292 N N . GLN A 1 565 ? 26.908 30.269 -9.358 1.00 91.81 565 GLN A N 1
ATOM 4293 C CA . GLN A 1 565 ? 25.950 30.247 -8.243 1.00 91.81 565 GLN A CA 1
ATOM 4294 C C . GLN A 1 565 ? 26.630 30.497 -6.887 1.00 91.81 565 GLN A C 1
ATOM 4296 O O . GLN A 1 565 ? 26.144 31.303 -6.094 1.00 91.81 565 GLN A O 1
ATOM 4301 N N . VAL A 1 566 ? 27.785 29.869 -6.635 1.00 94.38 566 VAL A N 1
ATOM 4302 C CA . VAL A 1 566 ? 28.577 30.094 -5.409 1.00 94.38 566 VAL A CA 1
ATOM 4303 C C . VAL A 1 566 ? 29.051 31.550 -5.314 1.00 94.38 566 VAL A C 1
ATOM 4305 O O . VAL A 1 566 ? 28.925 32.172 -4.260 1.00 94.38 566 VAL A O 1
ATOM 4308 N N . GLN A 1 567 ? 29.535 32.126 -6.419 1.00 95.12 567 GLN A N 1
ATOM 4309 C CA . GLN A 1 567 ? 29.941 33.534 -6.466 1.00 95.12 567 GLN A CA 1
ATOM 4310 C C . GLN A 1 567 ? 28.770 34.502 -6.238 1.00 95.12 567 GLN A C 1
ATOM 4312 O O . GLN A 1 567 ? 28.966 35.541 -5.610 1.00 95.12 567 GLN A O 1
ATOM 4317 N N . GLU A 1 568 ? 27.565 34.186 -6.720 1.00 95.81 568 GLU A N 1
ATOM 4318 C CA . GLU A 1 568 ? 26.375 35.008 -6.476 1.00 95.81 568 GLU A CA 1
ATOM 4319 C C . GLU A 1 568 ? 25.946 34.968 -5.005 1.00 95.81 568 GLU A C 1
ATOM 4321 O O . GLU A 1 568 ? 25.739 36.021 -4.402 1.00 95.81 568 GLU A O 1
ATOM 4326 N N . ALA A 1 569 ? 25.920 33.784 -4.384 1.00 94.31 569 ALA A N 1
ATOM 4327 C CA . ALA A 1 569 ? 25.652 33.656 -2.951 1.00 94.31 569 ALA A CA 1
ATOM 4328 C C . ALA A 1 569 ? 26.637 34.495 -2.112 1.00 94.31 569 ALA A C 1
ATOM 4330 O O . ALA A 1 569 ? 26.220 35.217 -1.205 1.00 94.31 569 ALA A O 1
ATOM 4331 N N . TRP A 1 570 ? 27.929 34.483 -2.462 1.00 95.56 570 TRP A N 1
ATOM 4332 C CA . TRP A 1 570 ? 28.943 35.314 -1.804 1.00 95.56 570 TRP A CA 1
ATOM 4333 C C . TRP A 1 570 ? 28.766 36.819 -2.067 1.00 95.56 570 TRP A C 1
ATOM 4335 O O . TRP A 1 570 ? 28.933 37.608 -1.135 1.00 95.56 570 TRP A O 1
ATOM 4345 N N . ARG A 1 571 ? 28.371 37.244 -3.281 1.00 96.00 571 ARG A N 1
ATOM 4346 C CA . ARG A 1 571 ? 28.013 38.653 -3.567 1.00 96.00 571 ARG A CA 1
ATOM 4347 C C . ARG A 1 571 ? 26.868 39.138 -2.674 1.00 96.00 571 ARG A C 1
ATOM 4349 O O . ARG A 1 571 ? 26.915 40.261 -2.177 1.00 96.00 571 ARG A O 1
ATOM 4356 N N . GLN A 1 572 ? 25.894 38.272 -2.402 1.00 95.50 572 GLN A N 1
ATOM 4357 C CA . GLN A 1 572 ? 24.764 38.539 -1.505 1.00 95.50 572 GLN A CA 1
ATOM 4358 C C . GLN A 1 572 ? 25.106 38.378 -0.006 1.00 95.50 572 GLN A C 1
ATOM 4360 O O . GLN A 1 572 ? 24.220 38.483 0.839 1.00 95.50 572 GLN A O 1
ATOM 4365 N N . LYS A 1 573 ? 26.385 38.155 0.347 1.00 93.88 573 LYS A N 1
ATOM 4366 C CA . LYS A 1 573 ? 26.884 37.874 1.713 1.00 93.88 573 LYS A CA 1
ATOM 4367 C C . LYS A 1 573 ? 26.291 36.608 2.361 1.00 93.88 573 LYS A C 1
ATOM 4369 O O . LYS A 1 573 ? 26.356 36.451 3.579 1.00 93.88 573 LYS A O 1
ATOM 4374 N N . GLY A 1 574 ? 25.737 35.701 1.559 1.00 91.75 574 GLY A N 1
ATOM 4375 C CA . GLY A 1 574 ? 25.262 34.392 1.993 1.00 91.75 574 GLY A CA 1
ATOM 4376 C C . GLY A 1 574 ? 26.383 33.354 2.081 1.00 91.75 574 GLY A C 1
ATOM 4377 O O . GLY A 1 574 ? 27.432 33.474 1.445 1.00 91.75 574 GLY A O 1
ATOM 4378 N N . ALA A 1 575 ? 26.141 32.296 2.855 1.00 90.69 575 ALA A N 1
ATOM 4379 C CA . ALA A 1 575 ? 26.970 31.094 2.842 1.00 90.69 575 ALA A CA 1
ATOM 4380 C C . ALA A 1 575 ? 26.514 30.146 1.720 1.00 90.69 575 ALA A C 1
ATOM 4382 O O . ALA A 1 575 ? 25.317 29.998 1.479 1.00 90.69 575 ALA A O 1
ATOM 4383 N N . ALA A 1 576 ? 27.465 29.478 1.068 1.00 91.69 576 ALA A N 1
ATOM 4384 C CA . ALA A 1 576 ? 27.203 28.469 0.046 1.00 91.69 576 ALA A CA 1
ATOM 4385 C C .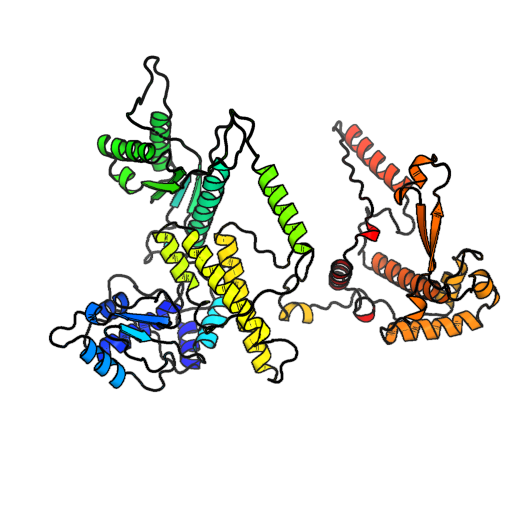 ALA A 1 576 ? 27.696 27.097 0.524 1.00 91.69 576 ALA A C 1
ATOM 4387 O O . ALA A 1 576 ? 28.802 26.991 1.053 1.00 91.69 576 ALA A O 1
ATOM 4388 N N . SER A 1 577 ? 26.893 26.059 0.293 1.00 90.88 577 SER A N 1
ATOM 4389 C CA . SER A 1 577 ? 27.210 24.665 0.621 1.00 90.88 577 SER A CA 1
ATOM 4390 C C . SER A 1 577 ? 26.831 23.774 -0.556 1.00 90.88 577 SER A C 1
ATOM 4392 O O . SER A 1 577 ? 25.750 23.930 -1.120 1.00 90.88 577 SER A O 1
ATOM 4394 N N . LEU A 1 578 ? 27.707 22.836 -0.916 1.00 87.19 578 LEU A N 1
ATOM 4395 C CA . LEU A 1 578 ? 27.509 21.915 -2.033 1.00 87.19 578 LEU A CA 1
ATOM 4396 C C . LEU A 1 578 ? 27.455 20.474 -1.518 1.00 87.19 578 LEU A C 1
ATOM 4398 O O . LEU A 1 578 ? 28.357 20.034 -0.809 1.00 87.19 578 LEU A O 1
ATOM 4402 N N . LEU A 1 579 ? 26.416 19.741 -1.915 1.00 89.44 579 LEU A N 1
ATOM 4403 C CA . LEU A 1 579 ? 26.305 18.296 -1.736 1.00 89.44 579 LEU A CA 1
ATOM 4404 C C . LEU A 1 579 ? 26.425 17.630 -3.111 1.00 89.44 579 LEU A C 1
ATOM 4406 O O . LEU A 1 579 ? 25.805 18.082 -4.071 1.00 89.44 579 LEU A O 1
ATOM 4410 N N . GLN A 1 580 ? 27.216 16.563 -3.204 1.00 82.06 580 GLN A N 1
ATOM 4411 C CA . GLN A 1 580 ? 27.378 15.767 -4.420 1.00 82.06 580 GLN A CA 1
ATOM 4412 C C . GLN A 1 580 ? 27.045 14.304 -4.127 1.00 82.06 580 GLN A C 1
ATOM 4414 O O . GLN A 1 580 ? 27.331 13.802 -3.041 1.00 82.06 580 GLN A O 1
ATOM 4419 N N . LEU A 1 581 ? 26.441 13.632 -5.107 1.00 85.12 581 LEU A N 1
ATOM 4420 C CA . LEU A 1 581 ? 26.095 12.216 -5.063 1.00 85.12 581 LEU A CA 1
ATOM 4421 C C . LEU A 1 581 ? 26.730 11.533 -6.277 1.00 85.12 581 LEU A C 1
ATOM 4423 O O . LEU A 1 581 ? 26.401 11.878 -7.410 1.00 85.12 581 LEU A O 1
ATOM 4427 N N . ASP A 1 582 ? 27.627 10.580 -6.034 1.00 82.25 582 ASP A N 1
ATOM 4428 C CA . ASP A 1 582 ? 28.184 9.714 -7.075 1.00 82.25 582 ASP A CA 1
ATOM 4429 C C . ASP A 1 582 ? 27.376 8.408 -7.156 1.00 82.25 582 ASP A C 1
ATOM 4431 O O . ASP A 1 582 ? 27.017 7.825 -6.130 1.00 82.25 582 ASP A O 1
ATOM 4435 N N . ILE A 1 583 ? 27.064 7.958 -8.374 1.00 77.12 583 ILE A N 1
ATOM 4436 C CA . ILE A 1 583 ? 26.205 6.796 -8.639 1.00 77.12 583 ILE A CA 1
ATOM 4437 C C . ILE A 1 583 ? 26.963 5.814 -9.537 1.00 77.12 583 ILE A C 1
ATOM 4439 O O . ILE A 1 583 ? 26.886 5.847 -10.767 1.00 77.12 583 ILE A O 1
ATOM 4443 N N . SER A 1 584 ? 27.694 4.901 -8.900 1.00 74.69 584 SER A N 1
ATOM 4444 C CA . SER A 1 584 ? 28.395 3.811 -9.586 1.00 74.69 584 SER A CA 1
ATOM 4445 C C . SER A 1 584 ? 27.422 2.844 -10.272 1.00 74.69 584 SER A C 1
ATOM 4447 O O . SER A 1 584 ? 26.424 2.435 -9.683 1.00 74.69 584 SER A O 1
ATOM 4449 N N . GLY A 1 585 ? 27.732 2.437 -11.509 1.00 70.44 585 GLY A N 1
ATOM 4450 C CA . GLY A 1 585 ? 26.950 1.438 -12.256 1.00 70.44 585 GLY A CA 1
ATOM 4451 C C . GLY A 1 585 ? 25.562 1.911 -12.708 1.00 70.44 585 GLY A C 1
ATOM 4452 O O . GLY A 1 585 ? 24.689 1.080 -12.953 1.00 70.44 585 GLY A O 1
ATOM 4453 N N . ALA A 1 586 ? 25.333 3.227 -12.804 1.00 67.38 586 ALA A N 1
ATOM 4454 C CA . ALA A 1 586 ? 24.016 3.812 -13.078 1.00 67.38 586 ALA A CA 1
ATOM 4455 C C . ALA A 1 586 ? 23.333 3.284 -14.356 1.00 67.38 586 ALA A C 1
ATOM 4457 O O . ALA A 1 586 ? 22.115 3.152 -14.369 1.00 67.38 586 ALA A O 1
ATOM 4458 N N . PHE A 1 587 ? 24.099 2.962 -15.408 1.00 67.44 587 PHE A N 1
ATOM 4459 C CA . PHE A 1 587 ? 23.575 2.384 -16.654 1.00 67.44 587 PHE A CA 1
ATOM 4460 C C . PHE A 1 587 ? 23.423 0.857 -16.583 1.00 67.44 587 PHE A C 1
ATOM 4462 O O . PHE A 1 587 ? 22.435 0.315 -17.071 1.00 67.44 587 PHE A O 1
ATOM 4469 N N . ASP A 1 588 ? 24.363 0.166 -15.933 1.00 69.69 588 ASP A N 1
ATOM 4470 C CA . ASP A 1 588 ? 24.383 -1.301 -15.813 1.00 69.69 588 ASP A CA 1
ATOM 4471 C C . ASP A 1 588 ? 23.292 -1.843 -14.869 1.00 69.69 588 ASP A C 1
ATOM 4473 O O . ASP A 1 588 ? 22.964 -3.028 -14.896 1.00 69.69 588 ASP A O 1
ATOM 4477 N N . THR A 1 589 ? 22.735 -0.975 -14.019 1.00 74.44 589 THR A N 1
ATOM 4478 C CA . THR A 1 589 ? 21.710 -1.304 -13.012 1.00 74.44 589 THR A CA 1
ATOM 4479 C C . THR A 1 589 ? 20.316 -0.761 -13.347 1.00 74.44 589 THR A C 1
ATOM 4481 O O . THR A 1 589 ? 19.398 -0.873 -12.529 1.00 74.44 589 THR A O 1
ATOM 4484 N N . VAL A 1 590 ? 20.109 -0.206 -14.551 1.00 77.00 590 VAL A N 1
ATOM 4485 C CA . VAL A 1 590 ? 18.787 0.279 -14.978 1.00 77.00 590 VAL A CA 1
ATOM 4486 C C . VAL A 1 590 ? 17.801 -0.884 -15.064 1.00 77.00 590 VAL A C 1
ATOM 4488 O O . VAL A 1 590 ? 17.941 -1.802 -15.869 1.00 77.00 590 VAL A O 1
ATOM 4491 N N . ASN A 1 591 ? 16.731 -0.815 -14.274 1.00 80.81 591 ASN A N 1
ATOM 4492 C CA . ASN A 1 591 ? 15.603 -1.726 -14.418 1.00 80.81 591 ASN A CA 1
ATOM 4493 C C . ASN A 1 591 ? 14.879 -1.419 -15.744 1.00 80.81 591 ASN A C 1
ATOM 4495 O O . ASN A 1 591 ? 14.141 -0.438 -15.837 1.00 80.81 591 ASN A O 1
ATOM 4499 N N . HIS A 1 592 ? 15.098 -2.247 -16.770 1.00 77.81 592 HIS A N 1
ATOM 4500 C CA . HIS A 1 592 ? 14.528 -2.046 -18.109 1.00 77.81 592 HIS A CA 1
ATOM 4501 C C . HIS A 1 592 ? 12.995 -1.930 -18.106 1.00 77.81 592 HIS A C 1
ATOM 4503 O O . HIS A 1 592 ? 12.450 -1.126 -18.857 1.00 77.81 592 HIS A O 1
ATOM 4509 N N . THR A 1 593 ? 12.294 -2.660 -17.231 1.00 78.06 593 THR A N 1
ATOM 4510 C CA . THR A 1 593 ? 10.831 -2.572 -17.093 1.00 78.06 593 THR A CA 1
ATOM 4511 C C . THR A 1 593 ? 10.393 -1.191 -16.600 1.00 78.06 593 THR A C 1
ATOM 4513 O O . THR A 1 593 ? 9.449 -0.623 -17.146 1.00 78.06 593 THR A O 1
ATOM 4516 N N . ARG A 1 594 ? 11.106 -0.609 -15.621 1.00 75.94 594 ARG A N 1
ATOM 4517 C CA . ARG A 1 594 ? 10.901 0.784 -15.188 1.00 75.94 594 ARG A CA 1
ATOM 4518 C C . ARG A 1 594 ? 11.232 1.771 -16.295 1.00 75.94 594 ARG A C 1
ATOM 4520 O O . ARG A 1 594 ? 10.433 2.664 -16.528 1.00 75.94 594 ARG A O 1
ATOM 4527 N N . LEU A 1 595 ? 12.361 1.601 -16.985 1.00 79.69 595 LEU A N 1
ATOM 4528 C CA . LEU A 1 595 ? 12.748 2.484 -18.088 1.00 79.69 595 LEU A CA 1
ATOM 4529 C C . LEU A 1 595 ? 11.656 2.518 -19.166 1.00 79.69 595 LEU A C 1
ATOM 4531 O O . LEU A 1 595 ? 11.187 3.592 -19.518 1.00 79.69 595 LEU A O 1
ATOM 4535 N N . LEU A 1 596 ? 11.192 1.357 -19.633 1.00 81.00 596 LEU A N 1
ATOM 4536 C CA . LEU A 1 596 ? 10.116 1.267 -20.622 1.00 81.00 596 LEU A CA 1
ATOM 4537 C C . LEU A 1 596 ? 8.798 1.860 -20.101 1.00 81.00 596 LEU A C 1
ATOM 4539 O O . LEU A 1 596 ? 8.107 2.534 -20.859 1.00 81.00 596 LEU A O 1
ATOM 4543 N N . ALA A 1 597 ? 8.458 1.670 -18.822 1.00 73.06 597 ALA A N 1
ATOM 4544 C CA . ALA A 1 597 ? 7.291 2.308 -18.212 1.00 73.06 597 ALA A CA 1
ATOM 4545 C C . ALA A 1 597 ? 7.415 3.843 -18.187 1.00 73.06 597 ALA A C 1
ATOM 4547 O O . ALA A 1 597 ? 6.520 4.525 -18.674 1.00 73.06 597 ALA A O 1
ATOM 4548 N N . THR A 1 598 ? 8.536 4.389 -17.710 1.00 76.69 598 THR A N 1
ATOM 4549 C CA . THR A 1 598 ? 8.784 5.838 -17.672 1.00 76.69 598 THR A CA 1
ATOM 4550 C C . THR A 1 598 ? 8.805 6.448 -19.073 1.00 76.69 598 THR A C 1
ATOM 4552 O O . THR A 1 598 ? 8.201 7.492 -19.279 1.00 76.69 598 THR A O 1
ATOM 4555 N N . LEU A 1 599 ? 9.405 5.788 -20.068 1.00 76.94 599 LEU A N 1
ATOM 4556 C CA . LEU A 1 599 ? 9.370 6.266 -21.455 1.00 76.94 599 LEU A CA 1
ATOM 4557 C C . LEU A 1 599 ? 7.931 6.292 -22.008 1.00 76.94 599 LEU A C 1
ATOM 4559 O O . LEU A 1 599 ? 7.535 7.284 -22.616 1.00 76.94 599 LEU A O 1
ATOM 4563 N N . ARG A 1 600 ? 7.109 5.264 -21.738 1.00 74.00 600 ARG A N 1
ATOM 4564 C CA . ARG A 1 600 ? 5.669 5.265 -22.082 1.00 74.00 600 ARG A CA 1
ATOM 4565 C C . ARG A 1 600 ? 4.909 6.404 -21.390 1.00 74.00 600 ARG A C 1
ATOM 4567 O O . ARG A 1 600 ? 4.030 6.999 -22.001 1.00 74.00 600 ARG A O 1
ATOM 4574 N N . GLU A 1 601 ? 5.242 6.724 -20.139 1.00 69.44 601 GLU A N 1
ATOM 4575 C CA . GLU A 1 601 ? 4.653 7.851 -19.395 1.00 69.44 601 GLU A CA 1
ATOM 4576 C C . GLU A 1 601 ? 5.112 9.223 -19.913 1.00 69.44 601 GLU A C 1
ATOM 4578 O O . GLU A 1 601 ? 4.348 10.180 -19.849 1.00 69.44 601 GLU A O 1
ATOM 4583 N N . MET A 1 602 ? 6.319 9.308 -20.477 1.00 69.38 602 MET A N 1
ATOM 4584 C CA . MET A 1 602 ? 6.856 10.485 -21.173 1.00 69.38 602 MET A CA 1
ATOM 4585 C C . MET A 1 602 ? 6.392 10.580 -22.644 1.00 69.38 602 MET A C 1
ATOM 4587 O O . MET A 1 602 ? 6.956 11.355 -23.411 1.00 69.38 602 MET A O 1
ATOM 4591 N N . GLY A 1 603 ? 5.391 9.789 -23.053 1.00 70.31 603 GLY A N 1
ATOM 4592 C CA . GLY A 1 603 ? 4.769 9.855 -24.381 1.00 70.31 603 GLY A CA 1
ATOM 4593 C C . GLY A 1 603 ? 5.496 9.108 -25.505 1.00 70.31 603 GLY A C 1
ATOM 4594 O O . GLY A 1 603 ? 5.135 9.280 -26.666 1.00 70.31 603 GLY A O 1
ATOM 4595 N N . TYR A 1 604 ? 6.505 8.277 -25.211 1.00 76.31 604 TYR A N 1
ATOM 4596 C CA . TYR A 1 604 ? 7.299 7.617 -26.257 1.00 76.31 604 TYR A CA 1
ATOM 4597 C C . TYR A 1 604 ? 6.431 6.694 -27.133 1.00 76.31 604 TYR A C 1
ATOM 4599 O O . TYR A 1 604 ? 5.632 5.912 -26.601 1.00 76.31 604 TYR A O 1
ATOM 4607 N N . PRO A 1 605 ? 6.572 6.740 -28.476 1.00 74.69 605 PRO A N 1
ATOM 4608 C CA . PRO A 1 605 ? 5.638 6.082 -29.374 1.00 74.69 605 PRO A CA 1
ATOM 4609 C C . PRO A 1 605 ? 5.750 4.572 -29.223 1.00 74.69 605 PRO A C 1
ATOM 4611 O O . PRO A 1 605 ? 6.847 4.016 -29.169 1.00 74.69 605 PRO A O 1
ATOM 4614 N N . ARG A 1 606 ? 4.598 3.896 -29.185 1.00 73.44 606 ARG A N 1
ATOM 4615 C CA . ARG A 1 606 ? 4.493 2.495 -28.754 1.00 73.44 606 ARG A CA 1
ATOM 4616 C C . ARG A 1 606 ? 5.523 1.565 -29.401 1.00 73.44 606 ARG A C 1
ATOM 4618 O O . ARG A 1 606 ? 6.085 0.750 -28.685 1.00 73.44 606 ARG A O 1
ATOM 4625 N N . TRP A 1 607 ? 5.796 1.706 -30.702 1.00 76.69 607 TRP A N 1
ATOM 4626 C CA . TRP A 1 607 ? 6.743 0.870 -31.461 1.00 76.69 607 TRP A CA 1
ATOM 4627 C C . TRP A 1 607 ? 8.180 0.879 -30.908 1.00 76.69 607 TRP A C 1
ATOM 4629 O O . TRP A 1 607 ? 8.901 -0.102 -31.073 1.00 76.69 607 TRP A O 1
ATOM 4639 N N . LEU A 1 608 ? 8.591 1.965 -30.248 1.00 74.81 608 LEU A N 1
ATOM 4640 C CA . LEU A 1 608 ? 9.919 2.153 -29.656 1.00 74.81 608 LEU A CA 1
ATOM 4641 C C . LEU A 1 608 ? 10.020 1.551 -28.242 1.00 74.81 608 LEU A C 1
ATOM 4643 O O . LEU A 1 608 ? 11.116 1.313 -27.740 1.00 74.81 608 LEU A O 1
ATOM 4647 N N . VAL A 1 609 ? 8.873 1.325 -27.598 1.00 74.06 609 VAL A N 1
ATOM 4648 C CA . VAL A 1 609 ? 8.741 0.938 -26.187 1.00 74.06 609 VAL A CA 1
ATOM 4649 C C . VAL A 1 609 ? 7.780 -0.246 -26.007 1.00 74.06 609 VAL A C 1
ATOM 4651 O O . VAL A 1 609 ? 7.030 -0.283 -25.030 1.00 74.06 609 VAL A O 1
ATOM 4654 N N . LEU A 1 610 ? 7.768 -1.199 -26.949 1.00 59.31 610 LEU A N 1
ATOM 4655 C CA . LEU A 1 610 ? 6.990 -2.451 -26.875 1.00 59.31 610 LEU A CA 1
ATOM 4656 C C . LEU A 1 610 ? 7.499 -3.382 -25.762 1.00 59.31 610 LEU A C 1
ATOM 4658 O O . LEU A 1 610 ? 8.712 -3.671 -25.737 1.00 59.31 610 LEU A O 1
#

Mean predicted aligned error: 20.56 Å

Radius of gyration: 34.44 Å; Cα contacts (8 Å, |Δi|>4): 733; chains: 1; bounding box: 93×66×103 Å

Sequence (610 aa):
MSRLTLGGLTTLLSGIGAGPIPSIPGDYPVAHPLSRPIDIYCAYLADILARLAGCEAAVAYESLQVPGAPANGDLVLPVPRLRIKGKKSAEQCAELVAAFPKNHPLFREPGAVGIHLPFFFAPLSLPRLILPYIFQRQHSYGSDLDAGLRDHALPTQGRKKVVLEFSSPNIAKEFHTGHLRSTIIGAFIANLYKTMGWDVVKHGPKGLGVAVVRGRTGTTTYLLRDFAAILERDEKYAFDKMIYVVSTEQDLYFRRVFRTLELMGRSDLAVRLQHVNFGKVLGMYSRLGNVQLLSDILDQSREAMHGVMRQNEVKCSQVEDSDAVAEKCPDVTAMTLKTLEPSTILTYLCRLTHQLSSCYDVLQVVGTEGGRAVVLARAALDEGARLVLETGMRLLGLSPVESLPGNTQGSKSIPTFLNNWDPGFDVSQAVTPAEITRAIGGASPWKAPGEDLLPIGLLKACGAPLAEVLAVLATRCLELGWFPNRFKRAKTVVLPKPGKAPPVYQTPGGYTPIALLPTLGKVIESVVATKVTLAAEANGLLPDEQMGNRAHRSTELAVRLVVAQVQEAWRQKGAASLLQLDISGAFDTVNHTRLLATLREMGYPRWLVL

Nearest PDB structures (foldseek):
  1bs2-assembly1_A  TM=8.426E-01  e=6.849E-23  Saccharomyces cerevisiae
  5yym-assembly1_A  TM=7.802E-01  e=1.336E-08  Escherichia coli K-12
  4q2x-assembly1_A  TM=7.083E-01  e=1.044E-08  Homo sapiens
  1iq0-assembly1_A  TM=7.050E-01  e=1.648E-07  Thermus thermophilus
  4q2y-assembly1_A  TM=7.159E-01  e=4.413E-07  Homo sapiens